Protein AF-A0A226F3T5-F1 (afdb_monomer_lite)

Sequence (637 aa):
MASSYTSASPIREGSPSSPASSPETYFDAEQDIGDSVATHRPRHESDHDHSLSSNLSKIKFTVGDSEEDVSSCIQKSDRLSGGHHQHRHHKQPSHVKGASSFQPPPRDVKTCLEIYTSEKGAKALTDDEIKALVRAKHIPAYQLEKAVDDLERGVQIRRKLLADTLNSSTSLQNLPYQNYDYSAVMGACCENVIGYVPLPVGVAGPLKLDGNMYHVPMATTEGCLVASTNRGCRALLDSGVSSRVVSDGMSRGPVVRFPTGMQAGDAMQWLEVTENFESIKKAFDSTSRFARLEKIQCRIAGRFLFARFVAKTGDAMGMNMVSKGTEIALKRLQDVFPDMDVISLSGNFCTDKKSAAINWIEGRGKSVIAESIVPAKIVKDVLKTTVNALVEVHIAKNLVGSAMAGAIGGFNAHAANIVTAIFIATGQDPAQNVASSNCITLLEPYGENSEDLYISCSMPSIEVGTIGGGTILGPQSACLEMLGVKGTIEGQPGHQAALLARIICGTVVAGELSLLAALAAGHLVRSHLKHNRSTTSVLLNSALPVLSSPCKVTHKATLRPVGECIISGTEESEENKESNKRPPQHHPALPNPPSRPSVSVTLKASSSSKGGDGRRSPLSHTVTMDVLGFPTECKQS

Secondary structure (DSSP, 8-state):
------------------------------------------------------------------------------------------PPPP--------PPPPPPHHHHHHHHTSTTGGGGS-HHHHHHHHHTTSS-GGGHHHHHT-HHHHHHHHHHHHHTTSS-TTTTTTS--SS---TTTBTTTBSS--------EEEEEEEEETTEEEEEEEE---TTHHHHHHHHHHHSTTT-BEEEEEEEEEEE--EEE-SSHHHHHHHHHHHHSHHHHHHHHHHHHTT-SS-EEEEEEEEEETTEEEEEEEEE-TTB--HHHHHHHHHHHHHHHHTT-TT-EEEETT-S-S--SS--HHHHHH--EEEEEEEEEE-HHHIIIII-S-HHHHHHHHIIIIIIIHHHTT-SSEESSSHHHHHHHHHHHTT--GGGHHHHT-EEEEEEEESTTS-EEEEEEEEEEE---SBSGGGGSHHHHHHHHTTT--S-BTTBTTHHHHHHHHHHHHHHHHHHHHHHHHHHTT-HHHHHHHHTS-HHHHHHHT------------------------------------------------PPPPPPPP------------------------------PPP------

Structure (mmCIF, N/CA/C/O backbone):
data_AF-A0A226F3T5-F1
#
_entry.id   AF-A0A226F3T5-F1
#
loop_
_atom_site.group_PDB
_atom_site.id
_atom_site.type_symbol
_atom_site.label_atom_id
_atom_site.label_alt_id
_atom_site.label_comp_id
_atom_site.label_asym_id
_atom_site.label_entity_id
_atom_site.label_seq_id
_atom_site.pdbx_PDB_ins_code
_atom_site.Cartn_x
_atom_site.Cartn_y
_atom_site.Cartn_z
_atom_site.occupancy
_atom_site.B_iso_or_equiv
_atom_site.auth_seq_id
_atom_site.auth_comp_id
_atom_site.auth_asym_id
_atom_site.auth_atom_id
_atom_site.pdbx_PDB_model_num
ATOM 1 N N . MET A 1 1 ? -29.446 8.076 50.149 1.00 34.97 1 MET A N 1
ATOM 2 C CA . MET A 1 1 ? -29.600 6.757 50.802 1.00 34.97 1 MET A CA 1
ATOM 3 C C . MET A 1 1 ? -28.780 5.779 49.966 1.00 34.97 1 MET A C 1
ATOM 5 O O . MET A 1 1 ? -29.191 5.523 48.849 1.00 34.97 1 MET A O 1
ATOM 9 N N . ALA A 1 2 ? -27.538 5.400 50.278 1.00 28.70 2 ALA A N 1
ATOM 10 C CA . ALA A 1 2 ? -26.802 5.267 51.547 1.00 28.70 2 ALA A CA 1
ATOM 11 C C . ALA A 1 2 ? -27.045 3.937 52.295 1.00 28.70 2 ALA A C 1
ATOM 13 O O . ALA A 1 2 ? -27.896 3.872 53.173 1.00 28.70 2 ALA A O 1
ATOM 14 N N . SER A 1 3 ? -26.276 2.910 51.913 1.00 31.80 3 SER A N 1
ATOM 15 C CA . SER A 1 3 ? -25.748 1.795 52.729 1.00 31.80 3 SER A CA 1
ATOM 16 C C . SER A 1 3 ? -24.886 0.931 51.781 1.00 31.80 3 SER A C 1
ATOM 18 O O . SER A 1 3 ? -25.407 0.551 50.737 1.00 31.80 3 SER A O 1
ATOM 20 N N . SER A 1 4 ? -23.570 0.688 51.879 1.00 32.06 4 SER A N 1
ATOM 21 C CA . SER A 1 4 ? -22.528 0.682 52.930 1.00 32.06 4 SER A CA 1
ATOM 22 C C . SER A 1 4 ? -22.161 -0.718 53.447 1.00 32.06 4 SER A C 1
ATOM 24 O O . SER A 1 4 ? -22.857 -1.265 54.295 1.00 32.06 4 SER A O 1
ATOM 26 N N . TYR A 1 5 ? -21.005 -1.234 53.008 1.00 33.69 5 TYR A N 1
ATOM 27 C CA . TYR A 1 5 ? -20.237 -2.257 53.728 1.00 33.69 5 TYR A CA 1
ATOM 28 C C . TYR A 1 5 ? -18.734 -1.933 53.695 1.00 33.69 5 TYR A C 1
ATOM 30 O O . TYR A 1 5 ? -18.034 -2.140 52.708 1.00 33.69 5 TYR A O 1
ATOM 38 N N . THR A 1 6 ? -18.272 -1.381 54.810 1.00 34.03 6 THR A N 1
ATOM 39 C CA . THR A 1 6 ? -16.881 -1.221 55.269 1.00 34.03 6 THR A CA 1
ATOM 40 C C . THR A 1 6 ? -16.432 -2.499 56.007 1.00 34.03 6 THR A C 1
ATOM 42 O O . THR A 1 6 ? -17.294 -3.261 56.435 1.00 34.03 6 THR A O 1
ATOM 45 N N . SER A 1 7 ? -15.164 -2.809 56.309 1.00 31.64 7 SER A N 1
ATOM 46 C CA . SER A 1 7 ? -13.813 -2.337 55.914 1.00 31.64 7 SER A CA 1
ATOM 47 C C . SER A 1 7 ? -12.776 -3.116 56.753 1.00 31.64 7 SER A C 1
ATOM 49 O O . SER A 1 7 ? -13.126 -3.442 57.885 1.00 31.64 7 SER A O 1
ATOM 51 N N . ALA A 1 8 ? -11.524 -3.299 56.297 1.00 27.77 8 ALA A N 1
ATOM 52 C CA . ALA A 1 8 ? -10.268 -3.181 57.090 1.00 27.77 8 ALA A CA 1
ATOM 53 C C . ALA A 1 8 ? -9.072 -3.932 56.457 1.00 27.77 8 ALA A C 1
ATOM 55 O O . ALA A 1 8 ? -9.233 -5.004 55.880 1.00 27.77 8 ALA A O 1
ATOM 56 N N . SER A 1 9 ? -7.872 -3.370 56.639 1.00 29.61 9 SER A N 1
ATOM 57 C CA . SER A 1 9 ? -6.546 -3.948 56.308 1.00 29.61 9 SER A CA 1
ATOM 58 C C . SER A 1 9 ? -5.737 -4.073 57.641 1.00 29.61 9 SER A C 1
ATOM 60 O O . SER A 1 9 ? -6.432 -4.236 58.648 1.00 29.61 9 SER A O 1
ATOM 62 N N . PRO A 1 10 ? -4.381 -3.945 57.794 1.00 48.75 10 PRO A N 1
ATOM 63 C CA . PRO A 1 10 ? -3.272 -3.605 56.864 1.00 48.75 10 PRO A CA 1
ATOM 64 C C . PRO A 1 10 ? -1.937 -4.402 57.090 1.00 48.75 10 PRO A C 1
ATOM 66 O O . PRO A 1 10 ? -1.919 -5.380 57.828 1.00 48.75 10 PRO A O 1
ATOM 69 N N . ILE A 1 11 ? -0.810 -3.889 56.535 1.00 30.19 11 ILE A N 1
ATOM 70 C CA . ILE A 1 11 ? 0.622 -4.154 56.893 1.00 30.19 11 ILE A CA 1
ATOM 71 C C . ILE A 1 11 ? 1.233 -5.447 56.262 1.00 30.19 11 ILE A C 1
ATOM 73 O O . ILE A 1 11 ? 0.585 -6.484 56.280 1.00 30.19 11 ILE A O 1
ATOM 77 N N . ARG A 1 12 ? 2.451 -5.493 55.662 1.00 28.83 12 ARG A N 1
ATOM 78 C CA . ARG A 1 12 ? 3.608 -4.549 55.574 1.00 28.83 12 ARG A CA 1
ATOM 79 C C . ARG A 1 12 ? 4.321 -4.536 54.195 1.00 28.83 12 ARG A C 1
ATOM 81 O O . ARG A 1 12 ? 4.019 -5.340 53.324 1.00 28.83 12 ARG A O 1
ATOM 88 N N . GLU A 1 13 ? 5.291 -3.629 54.048 1.00 32.00 13 GLU A N 1
ATOM 89 C CA . GLU A 1 13 ? 6.187 -3.402 52.894 1.00 32.00 13 GLU A CA 1
ATOM 90 C C . GLU A 1 13 ? 7.400 -4.367 52.832 1.00 32.00 13 GLU A C 1
ATOM 92 O O . GLU A 1 13 ? 7.746 -4.985 53.840 1.00 32.00 13 GLU A O 1
ATOM 97 N N . GLY A 1 14 ? 8.126 -4.404 51.697 1.00 27.50 14 GLY A N 1
ATOM 98 C CA . GLY A 1 14 ? 9.496 -4.953 51.644 1.00 27.50 14 GLY A CA 1
ATOM 99 C C . GLY A 1 14 ? 10.107 -5.190 50.248 1.00 27.50 14 GLY A C 1
ATOM 100 O O . GLY A 1 14 ? 9.815 -6.196 49.613 1.00 27.50 14 GLY A O 1
ATOM 101 N N . SER A 1 15 ? 11.008 -4.306 49.795 1.00 29.38 15 SER A N 1
ATOM 102 C CA . SER A 1 15 ? 12.000 -4.522 48.709 1.00 29.38 15 SER A CA 1
ATOM 103 C C . SER A 1 15 ? 13.033 -3.368 48.713 1.00 29.38 15 SER A C 1
ATOM 105 O O . SER A 1 15 ? 12.746 -2.366 49.376 1.00 29.38 15 SER A O 1
ATOM 107 N N . PRO A 1 16 ? 14.173 -3.409 47.981 1.00 49.47 16 PRO A N 1
ATOM 108 C CA . PRO A 1 16 ? 14.784 -4.512 47.217 1.00 49.47 16 PRO A CA 1
ATOM 109 C C . PRO A 1 16 ? 16.271 -4.779 47.590 1.00 49.47 16 PRO A C 1
ATOM 111 O O . PRO A 1 16 ? 16.906 -3.951 48.240 1.00 49.47 16 PRO A O 1
ATOM 114 N N . SER A 1 17 ? 16.883 -5.865 47.087 1.00 28.75 17 SER A N 1
ATOM 115 C CA . SER A 1 17 ? 18.354 -5.953 46.938 1.00 28.75 17 SER A CA 1
ATOM 116 C C . SER A 1 17 ? 18.847 -7.055 45.977 1.00 28.75 17 SER A C 1
ATOM 118 O O . SER A 1 17 ? 18.228 -8.099 45.788 1.00 28.75 17 SER A O 1
ATOM 120 N N . SER A 1 18 ? 20.002 -6.796 45.361 1.00 32.19 18 SER A N 1
ATOM 121 C CA . SER A 1 18 ? 20.916 -7.713 44.644 1.00 32.19 18 SER A CA 1
ATOM 122 C C . SER A 1 18 ? 22.330 -7.115 44.816 1.00 32.19 18 SER A C 1
ATOM 124 O O . SER A 1 18 ? 22.392 -5.891 44.993 1.00 32.19 18 SER A O 1
ATOM 126 N N . PRO A 1 19 ? 23.452 -7.876 44.817 1.00 46.16 19 PRO A N 1
ATOM 127 C CA . PRO A 1 19 ? 24.054 -8.354 43.551 1.00 46.16 19 PRO A CA 1
ATOM 128 C C . PRO A 1 19 ? 24.951 -9.630 43.655 1.00 46.16 19 PRO A C 1
ATOM 130 O O . PRO A 1 19 ? 25.139 -10.160 44.744 1.00 46.16 19 PRO A O 1
ATOM 133 N N . ALA A 1 20 ? 25.597 -10.010 42.531 1.00 29.47 20 ALA A N 1
ATOM 134 C CA . ALA A 1 20 ? 26.789 -10.894 42.415 1.00 29.47 20 ALA A CA 1
ATOM 135 C C . ALA A 1 20 ? 26.614 -12.398 42.789 1.00 29.47 20 ALA A C 1
ATOM 137 O O . ALA A 1 20 ? 25.713 -12.745 43.541 1.00 29.47 20 ALA A O 1
ATOM 138 N N . SER A 1 21 ? 27.404 -13.370 42.293 1.00 29.03 21 SER A N 1
ATOM 139 C CA . SER A 1 21 ? 28.418 -13.427 41.206 1.00 29.03 21 SER A CA 1
ATOM 140 C C . SER A 1 21 ? 28.579 -14.876 40.673 1.00 29.03 21 SER A C 1
ATOM 142 O O . SER A 1 21 ? 28.042 -15.816 41.248 1.00 29.03 21 SER A O 1
ATOM 144 N N . SER A 1 22 ? 29.314 -15.046 39.568 1.00 27.94 22 SER A N 1
ATOM 145 C CA . SER A 1 22 ? 29.689 -16.309 38.889 1.00 27.94 22 SER A CA 1
ATOM 146 C C . SER A 1 22 ? 31.097 -16.812 39.314 1.00 27.94 22 SER A C 1
ATOM 148 O O . SER A 1 22 ? 31.681 -16.173 40.193 1.00 27.94 22 SER A O 1
ATOM 150 N N . PRO A 1 23 ? 31.756 -17.791 38.638 1.00 53.69 23 PRO A N 1
ATOM 151 C CA . PRO A 1 23 ? 31.336 -19.092 38.057 1.00 53.69 23 PRO A CA 1
ATOM 152 C C . PRO A 1 23 ? 32.216 -20.292 38.532 1.00 53.69 23 PRO A C 1
ATOM 154 O O . PRO A 1 23 ? 33.295 -20.074 39.067 1.00 53.69 23 PRO A O 1
ATOM 157 N N . GLU A 1 24 ? 31.862 -21.542 38.186 1.00 29.55 24 GLU A N 1
ATOM 158 C CA . GLU A 1 24 ? 32.819 -22.677 38.091 1.00 29.55 24 GLU A CA 1
ATOM 159 C C . GLU A 1 24 ? 32.503 -23.611 36.896 1.00 29.55 24 GLU A C 1
ATOM 161 O O . GLU A 1 24 ? 31.442 -23.501 36.275 1.00 29.55 24 GLU A O 1
ATOM 166 N N . THR A 1 25 ? 33.450 -24.488 36.538 1.00 29.08 25 THR A N 1
ATOM 167 C CA . THR A 1 25 ? 33.447 -25.372 35.351 1.00 29.08 25 THR A CA 1
ATOM 168 C C . THR A 1 25 ? 34.047 -26.762 35.658 1.00 29.08 25 THR A C 1
ATOM 170 O O . THR A 1 25 ? 34.562 -26.976 36.749 1.00 29.08 25 THR A O 1
ATOM 173 N N . TYR A 1 26 ? 34.040 -27.642 34.639 1.00 30.44 26 TYR A N 1
ATOM 174 C CA . TYR A 1 26 ? 34.947 -28.782 34.358 1.00 30.44 26 TYR A CA 1
ATOM 175 C C . TYR A 1 26 ? 34.489 -30.257 34.492 1.00 30.44 26 TYR A C 1
ATOM 177 O O . TYR A 1 26 ? 33.889 -30.686 35.470 1.00 30.44 26 TYR A O 1
ATOM 185 N N . PHE A 1 27 ? 34.995 -30.998 33.493 1.00 26.62 27 PHE A N 1
ATOM 186 C CA . PHE A 1 27 ? 35.360 -32.418 33.373 1.00 26.62 27 PHE A CA 1
ATOM 187 C C . PHE A 1 27 ? 34.375 -33.504 32.897 1.00 26.62 27 PHE A C 1
ATOM 189 O O . PHE A 1 27 ? 33.201 -33.571 33.250 1.00 26.62 27 PHE A O 1
ATOM 196 N N . ASP A 1 28 ? 34.959 -34.341 32.034 1.00 28.14 28 ASP A N 1
ATOM 197 C CA . ASP A 1 28 ? 34.404 -35.363 31.147 1.00 28.14 28 ASP A CA 1
ATOM 198 C C . ASP A 1 28 ? 34.431 -36.780 31.754 1.00 28.14 28 ASP A C 1
ATOM 200 O O . ASP A 1 28 ? 35.128 -37.021 32.740 1.00 28.14 28 ASP A O 1
ATOM 204 N N . ALA A 1 29 ? 33.780 -37.740 31.080 1.00 27.03 29 ALA A N 1
ATOM 205 C CA . ALA A 1 29 ? 34.348 -39.071 30.794 1.00 27.03 29 ALA A CA 1
ATOM 206 C C . ALA A 1 29 ? 33.511 -39.842 29.743 1.00 27.03 29 ALA A C 1
ATOM 208 O O . ALA A 1 29 ? 32.295 -39.677 29.657 1.00 27.03 29 ALA A O 1
ATOM 209 N N . GLU A 1 30 ? 34.170 -40.707 28.967 1.00 30.41 30 GLU A N 1
ATOM 210 C CA . GLU A 1 30 ? 33.597 -41.582 27.924 1.00 30.41 30 GLU A CA 1
ATOM 211 C C . GLU A 1 30 ? 33.383 -43.027 28.436 1.00 30.41 30 GLU A C 1
ATOM 213 O O . GLU A 1 30 ? 34.027 -43.415 29.411 1.00 30.41 30 GLU A O 1
ATOM 218 N N . GLN A 1 31 ? 32.576 -43.855 27.741 1.00 29.08 31 GLN A N 1
ATOM 219 C CA . GLN A 1 31 ? 33.076 -45.075 27.052 1.00 29.08 31 GLN A CA 1
ATOM 220 C C . GLN A 1 31 ? 32.009 -45.879 26.263 1.00 29.08 31 GLN A C 1
ATOM 222 O O . GLN A 1 31 ? 30.804 -45.707 26.445 1.00 29.08 31 GLN A O 1
ATOM 227 N N . ASP A 1 32 ? 32.501 -46.733 25.352 1.00 31.58 32 ASP A N 1
ATOM 228 C CA . ASP A 1 32 ? 31.794 -47.485 24.294 1.00 31.58 32 ASP A CA 1
ATOM 229 C C . ASP A 1 32 ? 31.118 -48.815 24.703 1.00 31.58 32 ASP A C 1
ATOM 231 O O . ASP A 1 32 ? 31.340 -49.334 25.795 1.00 31.58 32 ASP A O 1
ATOM 235 N N . ILE A 1 33 ? 30.399 -49.430 23.740 1.00 29.83 33 ILE A N 1
ATOM 236 C CA . ILE A 1 33 ? 30.561 -50.846 23.305 1.00 29.83 33 ILE A CA 1
ATOM 237 C C . ILE A 1 33 ? 29.877 -51.077 21.921 1.00 29.83 33 ILE A C 1
ATOM 239 O O . ILE A 1 33 ? 28.848 -50.467 21.637 1.00 29.83 33 ILE A O 1
ATOM 243 N N . GLY A 1 34 ? 30.452 -51.933 21.050 1.00 28.36 34 GLY A N 1
ATOM 244 C CA . GLY A 1 34 ? 29.919 -52.326 19.713 1.00 28.36 34 GLY A CA 1
ATOM 245 C C . GLY A 1 34 ? 28.875 -53.471 19.748 1.00 28.36 34 GLY A C 1
ATOM 246 O O . GLY A 1 34 ? 28.386 -53.802 20.823 1.00 28.36 34 GLY A O 1
ATOM 247 N N . ASP A 1 35 ? 28.482 -54.178 18.671 1.00 31.67 35 ASP A N 1
ATOM 248 C CA . ASP A 1 35 ? 28.859 -54.240 17.229 1.00 31.67 35 ASP A CA 1
ATOM 249 C C . ASP A 1 35 ? 27.707 -55.022 16.468 1.00 31.67 35 ASP A C 1
ATOM 251 O O . ASP A 1 35 ? 26.675 -55.261 17.094 1.00 31.67 35 ASP A O 1
ATOM 255 N N . SER A 1 36 ? 27.675 -55.496 15.199 1.00 27.81 36 SER A N 1
ATOM 256 C CA . SER A 1 36 ? 28.642 -55.620 14.086 1.00 27.81 36 SER A CA 1
ATOM 257 C C . SER A 1 36 ? 28.005 -55.724 12.666 1.00 27.81 36 SER A C 1
ATOM 259 O O . SER A 1 36 ? 26.902 -56.230 12.482 1.00 27.81 36 SER A O 1
ATOM 261 N N . VAL A 1 37 ? 28.748 -55.222 11.665 1.00 30.12 37 VAL A N 1
ATOM 262 C CA . VAL A 1 37 ? 29.086 -55.772 10.315 1.00 30.12 37 VAL A CA 1
ATOM 263 C C . VAL A 1 37 ? 28.098 -56.640 9.480 1.00 30.12 37 VAL A C 1
ATOM 265 O O . VAL A 1 37 ? 27.774 -57.756 9.866 1.00 30.12 37 VAL A O 1
ATOM 268 N N . ALA A 1 38 ? 27.819 -56.206 8.225 1.00 26.08 38 ALA A N 1
ATOM 269 C CA . ALA A 1 38 ? 27.939 -56.944 6.923 1.00 26.08 38 ALA A CA 1
ATOM 270 C C . ALA A 1 38 ? 27.101 -56.244 5.807 1.00 26.08 38 ALA A C 1
ATOM 272 O O . ALA A 1 38 ? 25.898 -56.095 5.969 1.00 26.08 38 ALA A O 1
ATOM 273 N N . THR A 1 39 ? 27.569 -55.657 4.690 1.00 28.84 39 THR A N 1
ATOM 274 C CA . THR A 1 39 ? 28.507 -56.002 3.585 1.00 28.84 39 THR A CA 1
ATOM 275 C C . THR A 1 39 ? 28.035 -57.044 2.553 1.00 28.84 39 THR A C 1
ATOM 277 O O . THR A 1 39 ? 28.262 -58.233 2.746 1.00 28.84 39 THR A O 1
ATOM 280 N N . HIS A 1 40 ? 27.561 -56.589 1.377 1.00 26.36 40 HIS A N 1
ATOM 281 C CA . HIS A 1 40 ? 28.126 -57.015 0.076 1.00 26.36 40 HIS A CA 1
ATOM 282 C C . HIS A 1 40 ? 27.711 -56.136 -1.129 1.00 26.36 40 HIS A C 1
ATOM 284 O O . HIS A 1 40 ? 26.597 -55.626 -1.208 1.00 26.36 40 HIS A O 1
ATOM 290 N N . ARG A 1 41 ? 28.623 -56.021 -2.107 1.00 28.52 41 ARG A N 1
ATOM 291 C CA . ARG A 1 41 ? 28.368 -55.717 -3.535 1.00 28.52 41 ARG A CA 1
ATOM 292 C C . ARG A 1 41 ? 28.760 -56.946 -4.375 1.00 28.52 41 ARG A C 1
ATOM 294 O O . ARG A 1 41 ? 29.483 -57.806 -3.864 1.00 28.52 41 ARG A O 1
ATOM 301 N N . PRO A 1 42 ? 28.383 -56.982 -5.664 1.00 38.06 42 PRO A N 1
ATOM 302 C CA . PRO A 1 42 ? 29.437 -56.891 -6.688 1.00 38.06 42 PRO A CA 1
ATOM 303 C C . PRO A 1 42 ? 29.168 -55.835 -7.787 1.00 38.06 42 PRO A C 1
ATOM 305 O O . PRO A 1 42 ? 28.129 -55.179 -7.808 1.00 38.06 42 PRO A O 1
ATOM 308 N N . ARG A 1 43 ? 30.152 -55.650 -8.679 1.00 27.42 43 ARG A N 1
ATOM 309 C CA . ARG A 1 43 ? 30.094 -54.884 -9.943 1.00 27.42 43 ARG A CA 1
ATOM 310 C C . ARG A 1 43 ? 30.322 -55.843 -11.120 1.00 27.42 43 ARG A C 1
ATOM 312 O O . ARG A 1 43 ? 30.992 -56.851 -10.922 1.00 27.42 43 ARG A O 1
ATOM 319 N N . HIS A 1 44 ? 29.916 -55.447 -12.327 1.00 26.92 44 HIS A N 1
ATOM 320 C CA . HIS A 1 44 ? 30.828 -55.440 -13.481 1.00 26.92 44 HIS A CA 1
ATOM 321 C C . HIS A 1 44 ? 30.351 -54.470 -14.573 1.00 26.92 44 HIS A C 1
ATOM 323 O O . HIS A 1 44 ? 29.189 -54.064 -14.577 1.00 26.92 44 HIS A O 1
ATOM 329 N N . GLU A 1 45 ? 31.273 -54.054 -15.438 1.00 27.34 45 GLU A N 1
ATOM 330 C CA . GLU A 1 45 ? 31.085 -53.084 -16.518 1.00 27.34 45 GLU A CA 1
ATOM 331 C C . GLU A 1 45 ? 30.673 -53.723 -17.856 1.00 27.34 45 GLU A C 1
ATOM 333 O O . GLU A 1 45 ? 30.961 -54.888 -18.133 1.00 27.34 45 GLU A O 1
ATOM 338 N N . SER A 1 46 ? 30.079 -52.919 -18.741 1.00 25.86 46 SER A N 1
ATOM 339 C CA . SER A 1 46 ? 30.504 -52.811 -20.150 1.00 25.86 46 SER A CA 1
ATOM 340 C C . SER A 1 46 ? 29.945 -51.517 -20.754 1.00 25.86 46 SER A C 1
ATOM 342 O O . SER A 1 46 ? 28.882 -51.042 -20.349 1.00 25.86 46 SER A O 1
ATOM 344 N N . ASP A 1 47 ? 30.691 -50.920 -21.677 1.00 26.06 47 ASP A N 1
ATOM 345 C CA . ASP A 1 47 ? 30.481 -49.545 -22.137 1.00 26.06 47 ASP A CA 1
ATOM 346 C C . ASP A 1 47 ? 29.515 -49.420 -23.324 1.00 26.06 47 ASP A C 1
ATOM 348 O O .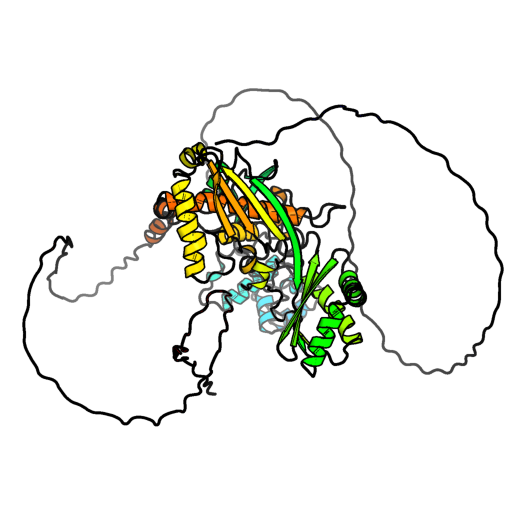 ASP A 1 47 ? 29.380 -50.336 -24.134 1.00 26.06 47 ASP A O 1
ATOM 352 N N . HIS A 1 48 ? 28.943 -48.223 -23.495 1.00 29.73 48 HIS A N 1
ATOM 353 C CA . HIS A 1 48 ? 29.018 -47.528 -24.785 1.00 29.73 48 HIS A CA 1
ATOM 354 C C . HIS A 1 48 ? 28.740 -46.023 -24.637 1.00 29.73 48 HIS A C 1
ATOM 356 O O . HIS A 1 48 ? 27.725 -45.608 -24.079 1.00 29.73 48 HIS A O 1
ATOM 362 N N . ASP A 1 49 ? 29.647 -45.208 -25.175 1.00 26.34 49 ASP A N 1
ATOM 363 C CA . ASP A 1 49 ? 29.519 -43.753 -25.261 1.00 26.34 49 ASP A CA 1
ATOM 364 C C . ASP A 1 49 ? 28.436 -43.309 -26.260 1.00 26.34 49 ASP A C 1
ATOM 366 O O . ASP A 1 49 ? 28.362 -43.826 -27.375 1.00 26.34 49 ASP A O 1
ATOM 370 N N . HIS A 1 50 ? 27.699 -42.243 -25.923 1.00 30.30 50 HIS A N 1
ATOM 371 C CA . HIS A 1 50 ? 27.958 -40.959 -26.588 1.00 30.30 50 HIS A CA 1
ATOM 372 C C . HIS A 1 50 ? 27.371 -39.749 -25.842 1.00 30.30 50 HIS A C 1
ATOM 374 O O . HIS A 1 50 ? 26.293 -39.778 -25.252 1.00 30.30 50 HIS A O 1
ATOM 380 N N . SER A 1 51 ? 28.121 -38.651 -25.899 1.00 25.08 51 SER A N 1
ATOM 381 C CA . SER A 1 51 ? 27.903 -37.401 -25.173 1.00 25.08 51 SER A CA 1
ATOM 382 C C . SER A 1 51 ? 26.809 -36.489 -25.741 1.00 25.08 51 SER A C 1
ATOM 384 O O . SER A 1 51 ? 26.790 -36.233 -26.943 1.00 25.08 51 SER A O 1
ATOM 386 N N . LEU A 1 52 ? 26.088 -35.798 -24.853 1.00 26.27 52 LEU A N 1
ATOM 387 C CA . LEU A 1 52 ? 25.800 -34.362 -24.999 1.00 26.27 52 LEU A CA 1
ATOM 388 C C . LEU A 1 52 ? 25.594 -33.744 -23.606 1.00 26.27 52 LEU A C 1
ATOM 390 O O . LEU A 1 52 ? 24.782 -34.235 -22.825 1.00 26.27 52 LEU A O 1
ATOM 394 N N . SER A 1 53 ? 26.357 -32.704 -23.262 1.00 25.22 53 SER A N 1
ATOM 395 C CA . SER A 1 53 ? 26.423 -32.178 -21.893 1.00 25.22 53 SER A CA 1
ATOM 396 C C . SER A 1 53 ? 26.548 -30.654 -21.832 1.00 25.22 53 SER A C 1
ATOM 398 O O . SER A 1 53 ? 27.090 -30.020 -22.737 1.00 25.22 53 SER A O 1
ATOM 400 N N . SER A 1 54 ? 26.133 -30.096 -20.685 1.00 27.94 54 SER A N 1
ATOM 401 C CA . SER A 1 54 ? 26.348 -28.698 -20.267 1.00 27.94 54 SER A CA 1
ATOM 402 C C . SER A 1 54 ? 25.532 -27.633 -21.047 1.00 27.94 54 SER A C 1
ATOM 404 O O . SER A 1 54 ? 25.106 -27.866 -22.169 1.00 27.94 54 SER A O 1
ATOM 406 N N . ASN A 1 55 ? 25.204 -26.451 -20.510 1.00 26.69 55 ASN A N 1
ATOM 407 C CA . ASN A 1 55 ? 25.511 -25.849 -19.205 1.00 26.69 55 ASN A CA 1
ATOM 408 C C . ASN A 1 55 ? 24.272 -25.137 -18.624 1.00 26.69 55 ASN A C 1
ATOM 410 O O . ASN A 1 55 ? 23.591 -24.403 -19.334 1.00 26.69 55 ASN A O 1
ATOM 414 N N . LEU A 1 56 ? 24.055 -25.254 -17.308 1.00 27.31 56 LEU A N 1
ATOM 415 C CA . LEU A 1 56 ? 23.198 -24.349 -16.529 1.00 27.31 56 LEU A CA 1
ATOM 416 C C . LEU A 1 56 ? 24.075 -23.649 -15.484 1.00 27.31 56 LEU A C 1
ATOM 418 O O . LEU A 1 56 ? 24.383 -24.205 -14.428 1.00 27.31 56 LEU A O 1
ATOM 422 N N . SER A 1 57 ? 24.546 -22.446 -15.812 1.00 27.41 57 SER A N 1
ATOM 423 C CA . SER A 1 57 ? 25.458 -21.680 -14.963 1.00 27.41 57 SER A CA 1
ATOM 424 C C . SER A 1 57 ? 24.729 -21.060 -13.765 1.00 27.41 57 SER A C 1
ATOM 426 O O . SER A 1 57 ? 23.682 -20.426 -13.883 1.00 27.41 57 SER A O 1
ATOM 428 N N . LYS A 1 58 ? 25.304 -21.253 -12.574 1.00 26.69 58 LYS A N 1
ATOM 429 C CA . LYS A 1 58 ? 24.770 -20.737 -11.307 1.00 26.69 58 LYS A CA 1
ATOM 430 C C . LYS A 1 58 ? 24.885 -19.210 -11.271 1.00 26.69 58 LYS A C 1
ATOM 432 O O . LYS A 1 58 ? 25.999 -18.691 -11.280 1.00 26.69 58 LYS A O 1
ATOM 437 N N . ILE A 1 59 ? 23.765 -18.501 -11.127 1.00 24.94 59 ILE A N 1
ATOM 438 C CA . ILE A 1 59 ? 23.790 -17.090 -10.715 1.00 24.94 59 ILE A CA 1
ATOM 439 C C . ILE A 1 59 ? 24.216 -17.051 -9.243 1.00 24.94 59 ILE A C 1
ATOM 441 O O . ILE A 1 59 ? 23.501 -17.540 -8.368 1.00 24.94 59 ILE A O 1
ATOM 445 N N . LYS A 1 60 ? 25.403 -16.502 -8.978 1.00 24.48 60 LYS A N 1
ATOM 446 C CA . LYS A 1 60 ? 25.976 -16.352 -7.638 1.00 24.48 60 LYS A CA 1
ATOM 447 C C . LYS A 1 60 ? 25.956 -14.869 -7.274 1.00 24.48 60 LYS A C 1
ATOM 449 O O . LYS A 1 60 ? 26.654 -14.085 -7.906 1.00 24.48 60 LYS A O 1
ATOM 454 N N . PHE A 1 61 ? 25.170 -14.490 -6.269 1.00 22.64 61 PHE A N 1
ATOM 455 C CA . PHE A 1 61 ? 25.237 -13.140 -5.709 1.00 22.64 61 PHE A CA 1
ATOM 456 C C . PHE A 1 61 ? 26.560 -12.970 -4.953 1.00 22.64 61 PHE A C 1
ATOM 458 O O . PHE A 1 61 ? 26.897 -13.794 -4.101 1.00 22.64 61 PHE A O 1
ATOM 465 N N . THR A 1 62 ? 27.294 -11.907 -5.265 1.00 25.86 62 THR A N 1
ATOM 466 C CA . THR A 1 62 ? 28.487 -11.467 -4.535 1.00 25.86 62 THR A CA 1
ATOM 467 C C . THR A 1 62 ? 28.151 -10.211 -3.746 1.00 25.86 62 THR A C 1
ATOM 469 O O . THR A 1 62 ? 27.771 -9.200 -4.333 1.00 25.86 62 THR A O 1
ATOM 472 N N . VAL A 1 63 ? 28.297 -10.283 -2.424 1.00 24.41 63 VAL A N 1
ATOM 473 C CA . VAL A 1 63 ? 28.457 -9.094 -1.578 1.00 24.41 63 VAL A CA 1
ATOM 474 C C . VAL A 1 63 ? 29.896 -8.609 -1.759 1.00 24.41 63 VAL A C 1
ATOM 476 O O . VAL A 1 63 ? 30.795 -9.437 -1.920 1.00 24.41 63 VAL A O 1
ATOM 479 N N . GLY A 1 64 ? 30.097 -7.294 -1.805 1.00 24.53 64 GLY A N 1
ATOM 480 C CA . GLY A 1 64 ? 31.420 -6.680 -1.790 1.00 24.53 64 GLY A CA 1
ATOM 481 C C . GLY A 1 64 ? 31.627 -5.974 -0.460 1.00 24.53 64 GLY A C 1
ATOM 482 O O . GLY A 1 64 ? 30.909 -5.019 -0.173 1.00 24.53 64 GLY A O 1
ATOM 483 N N . ASP A 1 65 ? 32.586 -6.454 0.324 1.00 24.17 65 ASP A N 1
ATOM 484 C CA . ASP A 1 65 ? 33.067 -5.774 1.523 1.00 24.17 65 ASP A CA 1
ATOM 485 C C . ASP A 1 65 ? 34.168 -4.776 1.132 1.00 24.17 65 ASP A C 1
ATOM 487 O O . ASP A 1 65 ? 35.009 -5.074 0.279 1.00 24.17 65 ASP A O 1
ATOM 491 N N . SER A 1 66 ? 34.177 -3.598 1.756 1.00 26.09 66 SER A N 1
ATOM 492 C CA . SER A 1 66 ? 35.288 -2.643 1.670 1.00 26.09 66 SER A CA 1
ATOM 493 C C . SER A 1 66 ? 35.299 -1.728 2.896 1.00 26.09 66 SER A C 1
ATOM 495 O O . SER A 1 66 ? 34.638 -0.687 2.917 1.00 26.09 66 SER A O 1
ATOM 497 N N . GLU A 1 67 ? 36.042 -2.127 3.924 1.00 24.55 67 GLU A N 1
ATOM 498 C CA . GLU A 1 67 ? 36.515 -1.214 4.967 1.00 24.55 67 GLU A CA 1
ATOM 499 C C . GLU A 1 67 ? 37.740 -0.456 4.434 1.00 24.55 67 GLU A C 1
ATOM 501 O O . GLU A 1 67 ? 38.626 -1.092 3.873 1.00 24.55 67 GLU A O 1
ATOM 506 N N . GLU A 1 68 ? 37.826 0.865 4.638 1.00 26.12 68 GLU A N 1
ATOM 507 C CA . GLU A 1 68 ? 39.123 1.546 4.800 1.00 26.12 68 GLU A CA 1
ATOM 508 C C . GLU A 1 68 ? 38.971 2.918 5.497 1.00 26.12 68 GLU A C 1
ATOM 510 O O . GLU A 1 68 ? 38.598 3.920 4.894 1.00 26.12 68 GLU A O 1
ATOM 515 N N . ASP A 1 69 ? 39.245 2.888 6.805 1.00 23.53 69 ASP A N 1
ATOM 516 C CA . ASP A 1 69 ? 39.794 3.913 7.711 1.00 23.53 69 ASP A CA 1
ATOM 517 C C . ASP A 1 69 ? 39.258 5.359 7.863 1.00 23.53 69 ASP A C 1
ATOM 519 O O . ASP A 1 69 ? 38.761 6.034 6.964 1.00 23.53 69 ASP A O 1
ATOM 523 N N . VAL A 1 70 ? 39.441 5.873 9.093 1.00 25.92 70 VAL A N 1
ATOM 524 C CA . VAL A 1 70 ? 39.007 7.208 9.549 1.00 25.92 70 VAL A CA 1
ATOM 525 C C . VAL A 1 70 ? 40.132 7.943 10.288 1.00 25.92 70 VAL A C 1
ATOM 527 O O . VAL A 1 70 ? 40.445 7.634 11.439 1.00 25.92 70 VAL A O 1
ATOM 530 N N . SER A 1 71 ? 40.698 8.987 9.670 1.00 23.64 71 SER A N 1
ATOM 531 C CA . SER A 1 71 ? 41.542 10.006 10.327 1.00 23.64 71 SER A CA 1
ATOM 532 C C . SER A 1 71 ? 41.884 11.165 9.372 1.00 23.64 71 SER A C 1
ATOM 534 O O . SER A 1 71 ? 42.000 10.945 8.175 1.00 23.64 71 SER A O 1
ATOM 536 N N . SER A 1 72 ? 42.099 12.413 9.809 1.00 24.14 72 SER A N 1
ATOM 537 C CA . SER A 1 72 ? 42.014 13.003 11.161 1.00 24.14 72 SER A CA 1
ATOM 538 C C . SER A 1 72 ? 41.918 14.552 11.091 1.00 24.14 72 SER A C 1
ATOM 540 O O . SER A 1 72 ? 41.702 15.121 10.023 1.00 24.14 72 SER A O 1
ATOM 542 N N . CYS A 1 73 ? 42.148 15.212 12.237 1.00 22.66 73 CYS A N 1
ATOM 543 C CA . CYS A 1 73 ? 42.400 16.647 12.461 1.00 22.66 73 CYS A CA 1
ATOM 544 C C . CYS A 1 73 ? 41.203 17.573 12.754 1.00 22.66 73 CYS A C 1
ATOM 546 O O . CYS A 1 73 ? 40.105 17.469 12.218 1.00 22.66 73 CYS A O 1
ATOM 548 N N . ILE A 1 74 ? 41.456 18.479 13.705 1.00 23.67 74 ILE A N 1
ATOM 549 C CA . ILE A 1 74 ? 40.493 19.269 14.482 1.00 23.67 74 ILE A CA 1
ATOM 550 C C . ILE A 1 74 ? 41.100 20.664 14.753 1.00 23.67 74 ILE A C 1
ATOM 552 O O . ILE A 1 74 ? 42.315 20.788 14.875 1.00 23.67 74 ILE A O 1
ATOM 556 N N . GLN A 1 75 ? 40.224 21.654 14.991 1.00 25.66 75 GLN A N 1
ATOM 557 C CA . GLN A 1 75 ? 40.458 22.967 15.634 1.00 25.66 75 GLN A CA 1
ATOM 558 C C . GLN A 1 75 ? 40.993 24.170 14.823 1.00 25.66 75 GLN A C 1
ATOM 560 O O . GLN A 1 75 ? 41.978 24.096 14.106 1.00 25.66 75 GLN A O 1
ATOM 565 N N . LYS A 1 76 ? 40.376 25.318 15.172 1.00 24.52 76 LYS A N 1
ATOM 566 C CA . LYS A 1 76 ? 40.847 26.722 15.157 1.00 24.52 76 LYS A CA 1
ATOM 567 C C . LYS A 1 76 ? 41.151 27.345 13.781 1.00 24.52 76 LYS A C 1
ATOM 569 O O . LYS A 1 76 ? 42.078 26.937 13.104 1.00 24.52 76 LYS A O 1
ATOM 574 N N . SER A 1 77 ? 40.361 28.281 13.240 1.00 25.41 77 SER A N 1
ATOM 575 C CA . SER A 1 77 ? 39.824 29.568 13.749 1.00 25.41 77 SER A CA 1
ATOM 576 C C . SER A 1 77 ? 40.840 30.713 13.808 1.00 25.41 77 SER A C 1
ATOM 578 O O . SER A 1 77 ? 41.684 30.711 14.697 1.00 25.41 77 SER A O 1
ATOM 580 N N . ASP A 1 78 ? 40.625 31.759 13.001 1.00 24.73 78 ASP A N 1
ATOM 581 C CA . ASP A 1 78 ? 40.444 33.108 13.557 1.00 24.73 78 ASP A CA 1
ATOM 582 C C . ASP A 1 78 ? 39.666 34.049 12.607 1.00 24.73 78 ASP A C 1
ATOM 584 O O . ASP A 1 78 ? 39.254 33.653 11.514 1.00 24.73 78 ASP A O 1
ATOM 588 N N . ARG A 1 79 ? 39.387 35.273 13.067 1.00 26.17 79 ARG A N 1
ATOM 589 C CA . ARG A 1 79 ? 38.550 36.296 12.411 1.00 26.17 79 ARG A CA 1
ATOM 590 C C . ARG A 1 79 ? 39.343 37.175 11.438 1.00 26.17 79 ARG A C 1
ATOM 592 O O . ARG A 1 79 ? 40.508 37.455 11.688 1.00 26.17 79 ARG A O 1
ATOM 599 N N . LEU A 1 80 ? 38.652 37.793 10.471 1.00 26.45 80 LEU A N 1
ATOM 600 C CA . LEU A 1 80 ? 38.857 39.215 10.137 1.00 26.45 80 LEU A CA 1
ATOM 601 C C . LEU A 1 80 ? 37.640 39.824 9.409 1.00 26.45 80 LEU A C 1
ATOM 603 O O . LEU A 1 80 ? 36.689 39.129 9.059 1.00 26.45 80 LEU A O 1
ATOM 607 N N . SER A 1 81 ? 37.624 41.152 9.297 1.00 25.61 81 SER A N 1
ATOM 608 C CA . SER A 1 81 ? 36.422 41.982 9.141 1.00 25.61 81 SER A CA 1
ATOM 609 C C . SER A 1 81 ? 36.140 42.512 7.729 1.00 25.61 81 SER A C 1
ATOM 611 O O . SER A 1 81 ? 37.046 43.033 7.090 1.00 25.61 81 SER A O 1
ATOM 613 N N . GLY A 1 82 ? 34.848 42.599 7.382 1.00 23.47 82 GLY A N 1
ATOM 614 C CA . GLY A 1 82 ? 34.253 43.780 6.729 1.00 23.47 82 GLY A CA 1
ATOM 615 C C . GLY A 1 82 ? 34.428 43.964 5.211 1.00 23.47 82 GLY A C 1
ATOM 616 O O . GLY A 1 82 ? 35.530 44.127 4.703 1.00 23.47 82 GLY A O 1
ATOM 617 N N . GLY A 1 83 ? 33.306 44.077 4.492 1.00 25.27 83 GLY A N 1
ATOM 618 C CA . GLY A 1 83 ? 33.257 44.500 3.087 1.00 25.27 83 GLY A CA 1
ATOM 619 C C . GLY A 1 83 ? 31.829 44.849 2.652 1.00 25.27 83 GLY A C 1
ATOM 620 O O . GLY A 1 83 ? 30.878 44.199 3.080 1.00 25.27 83 GLY A O 1
ATOM 621 N N . HIS A 1 84 ? 31.654 45.899 1.843 1.00 27.27 84 HIS A N 1
ATOM 622 C CA . HIS A 1 84 ? 30.325 46.387 1.445 1.00 27.27 84 HIS A CA 1
ATOM 623 C C . HIS A 1 84 ? 29.604 45.467 0.446 1.00 27.27 84 HIS A C 1
ATOM 625 O O . HIS A 1 84 ? 30.197 44.986 -0.519 1.00 27.27 84 HIS A O 1
ATOM 631 N N . HIS A 1 85 ? 28.279 45.363 0.582 1.00 29.36 85 HIS A N 1
ATOM 632 C CA . HIS A 1 85 ? 27.421 44.966 -0.533 1.00 29.36 85 HIS A CA 1
ATOM 633 C C . HIS A 1 85 ? 27.394 46.067 -1.606 1.00 29.36 85 HIS A C 1
ATOM 635 O O . HIS A 1 85 ? 26.955 47.186 -1.348 1.00 29.36 85 HIS A O 1
ATOM 641 N N . GLN A 1 86 ? 27.779 45.721 -2.834 1.00 28.47 86 GLN A N 1
ATOM 642 C CA . GLN A 1 86 ? 27.379 46.445 -4.042 1.00 28.47 86 GLN A CA 1
ATOM 643 C C . GLN A 1 86 ? 26.750 45.460 -5.029 1.00 28.47 86 GLN A C 1
ATOM 645 O O . GLN A 1 86 ? 27.297 44.388 -5.286 1.00 28.47 86 GLN A O 1
ATOM 650 N N . HIS A 1 87 ? 25.602 45.828 -5.601 1.00 31.09 87 HIS A N 1
ATOM 651 C CA . HIS A 1 87 ? 24.957 45.030 -6.639 1.00 31.09 87 HIS A CA 1
ATOM 652 C C . HIS A 1 87 ? 25.819 45.006 -7.909 1.00 31.09 87 HIS A C 1
ATOM 654 O O . HIS A 1 87 ? 26.063 46.045 -8.522 1.00 31.09 87 HIS A O 1
ATOM 660 N N . ARG A 1 88 ? 26.213 43.811 -8.362 1.00 25.58 88 ARG A N 1
ATOM 661 C CA . ARG A 1 88 ? 26.688 43.589 -9.734 1.00 25.58 88 ARG A CA 1
ATOM 662 C C . ARG A 1 88 ? 25.658 42.779 -10.510 1.00 25.58 88 ARG A C 1
ATOM 664 O O . ARG A 1 88 ? 25.367 41.640 -10.162 1.00 25.58 88 ARG A O 1
ATOM 671 N N . HIS A 1 89 ? 25.144 43.360 -11.591 1.00 27.50 89 HIS A N 1
ATOM 672 C CA . HIS A 1 89 ? 24.374 42.618 -12.584 1.00 27.50 89 HIS A CA 1
ATOM 673 C C . HIS A 1 89 ? 25.271 41.562 -13.243 1.00 27.50 89 HIS A C 1
ATOM 675 O O . HIS A 1 89 ? 26.250 41.912 -13.908 1.00 27.50 89 HIS A O 1
ATOM 681 N N . HIS A 1 90 ? 24.913 40.283 -13.130 1.00 28.59 90 HIS A N 1
ATOM 682 C CA . HIS A 1 90 ? 25.479 39.262 -14.006 1.00 28.59 90 HIS A CA 1
ATOM 683 C C . HIS A 1 90 ? 24.950 39.469 -15.429 1.00 28.59 90 HIS A C 1
ATOM 685 O O . HIS A 1 90 ? 23.788 39.192 -15.723 1.00 28.59 90 HIS A O 1
ATOM 691 N N . LYS A 1 91 ? 25.821 39.935 -16.331 1.00 27.77 91 LYS A N 1
ATOM 692 C CA . LYS A 1 91 ? 25.608 39.753 -17.771 1.00 27.77 91 LYS A CA 1
ATOM 693 C C . LYS A 1 91 ? 25.652 38.253 -18.069 1.00 27.77 91 LYS A C 1
ATOM 695 O O . LYS A 1 91 ? 26.597 37.582 -17.657 1.00 27.77 91 LYS A O 1
ATOM 700 N N . GLN A 1 92 ? 24.663 37.746 -18.800 1.00 27.12 92 GLN A N 1
ATOM 701 C CA . GLN A 1 92 ? 24.742 36.408 -19.384 1.00 27.12 92 GLN A CA 1
ATOM 702 C C . GLN A 1 92 ? 25.907 36.357 -20.393 1.00 27.12 92 GLN A C 1
ATOM 704 O O . GLN A 1 92 ? 26.088 37.324 -21.142 1.00 27.12 92 GLN A O 1
ATOM 709 N N . PRO A 1 93 ? 26.688 35.264 -20.453 1.00 28.39 93 PRO A N 1
ATOM 710 C CA . PRO A 1 93 ? 27.622 35.049 -21.550 1.00 28.39 93 PRO A CA 1
ATOM 711 C C . PRO A 1 93 ? 26.839 34.807 -22.847 1.00 28.39 93 PRO A C 1
ATOM 713 O O . PRO A 1 93 ? 25.876 34.042 -22.878 1.00 28.39 93 PRO A O 1
ATOM 716 N N . SER A 1 94 ? 27.242 35.467 -23.931 1.00 27.31 94 SER A N 1
ATOM 717 C CA . SER A 1 94 ? 26.606 35.322 -25.242 1.00 27.31 94 SER A CA 1
ATOM 718 C C . SER A 1 94 ? 26.793 33.910 -25.801 1.00 27.31 94 SER A C 1
ATOM 720 O O . SER A 1 94 ? 27.927 33.439 -25.893 1.00 27.31 94 SER A O 1
ATOM 722 N N . HIS A 1 95 ? 25.708 33.267 -26.247 1.00 29.45 95 HIS A N 1
ATOM 723 C CA . HIS A 1 95 ? 25.774 31.975 -26.934 1.00 29.45 95 HIS A CA 1
ATOM 724 C C . HIS A 1 95 ? 26.659 32.048 -28.187 1.00 29.45 95 HIS A C 1
ATOM 726 O O . HIS A 1 95 ? 26.254 32.580 -29.223 1.00 29.45 95 HIS A O 1
ATOM 732 N N . VAL A 1 96 ? 27.838 31.430 -28.120 1.00 30.25 96 VAL A N 1
ATOM 733 C CA . VAL A 1 96 ? 28.580 31.025 -29.315 1.00 30.25 96 VAL A CA 1
ATOM 734 C C . VAL A 1 96 ? 27.792 29.893 -29.973 1.00 30.25 96 VAL A C 1
ATOM 736 O O . VAL A 1 96 ? 27.544 28.861 -29.349 1.00 30.25 96 VAL A O 1
ATOM 739 N N . LYS A 1 97 ? 27.378 30.076 -31.231 1.00 35.19 97 LYS A N 1
ATOM 740 C CA . LYS A 1 97 ? 26.777 28.992 -32.018 1.00 35.19 97 LYS A CA 1
ATOM 741 C C . LYS A 1 97 ? 27.861 27.964 -32.343 1.00 35.19 97 LYS A C 1
ATOM 743 O O . LYS A 1 97 ? 28.694 28.210 -33.210 1.00 35.19 97 LYS A O 1
ATOM 748 N N . GLY A 1 98 ? 27.843 26.827 -31.648 1.00 30.61 98 GLY A N 1
ATOM 749 C CA . GLY A 1 98 ? 28.655 25.669 -32.018 1.00 30.61 98 GLY A CA 1
ATOM 750 C C . GLY A 1 98 ? 28.318 25.203 -33.437 1.00 30.61 98 GLY A C 1
ATOM 751 O O . GLY A 1 98 ? 27.160 25.263 -33.854 1.00 30.61 98 GLY A O 1
ATOM 752 N N . ALA A 1 99 ? 29.330 24.768 -34.187 1.00 34.56 99 ALA A N 1
ATOM 753 C CA . ALA A 1 99 ? 29.138 24.272 -35.544 1.00 34.56 99 ALA A CA 1
ATOM 754 C C . ALA A 1 99 ? 28.287 22.991 -35.541 1.00 34.56 99 ALA A C 1
ATOM 756 O O . ALA A 1 99 ? 28.507 22.093 -34.728 1.00 34.56 99 ALA A O 1
ATOM 757 N N . SER A 1 100 ? 27.340 22.887 -36.474 1.00 37.78 100 SER A N 1
ATOM 758 C CA . SER A 1 100 ? 26.600 21.647 -36.709 1.00 37.78 100 SER A CA 1
ATOM 759 C C . SER A 1 100 ? 27.548 20.588 -37.270 1.00 37.78 100 SER A C 1
ATOM 761 O O . SER A 1 100 ? 28.007 20.715 -38.409 1.00 37.78 100 SER A O 1
ATOM 763 N N . SER A 1 101 ? 27.835 19.544 -36.494 1.00 44.38 101 SER A N 1
ATOM 764 C CA . SER A 1 101 ? 28.567 18.383 -36.991 1.00 44.38 101 SER A CA 1
ATOM 765 C C . SER A 1 101 ? 27.757 17.706 -38.098 1.00 44.38 101 SER A C 1
ATOM 767 O O . SER A 1 101 ? 26.610 17.305 -37.900 1.00 44.38 101 SER A O 1
ATOM 769 N N . PHE A 1 102 ? 28.354 17.610 -39.287 1.00 46.50 102 PHE A N 1
ATOM 770 C CA . PHE A 1 102 ? 27.744 16.958 -40.442 1.00 46.50 102 PHE A CA 1
ATOM 771 C C . PHE A 1 102 ? 27.743 15.442 -40.197 1.00 46.50 102 PHE A C 1
ATOM 773 O O . PHE A 1 102 ? 28.717 14.750 -40.489 1.00 46.50 102 PHE A O 1
ATOM 780 N N . GLN A 1 103 ? 26.670 14.933 -39.588 1.00 59.59 103 GLN A N 1
ATOM 781 C CA . GLN A 1 103 ? 26.439 13.494 -39.474 1.00 59.59 103 GLN A CA 1
ATOM 782 C C . GLN A 1 103 ? 26.334 12.914 -40.896 1.00 59.59 103 GLN A C 1
ATOM 784 O O . GLN A 1 103 ? 25.567 13.454 -41.701 1.00 59.59 103 GLN A O 1
ATOM 789 N N . PRO A 1 104 ? 27.087 11.854 -41.244 1.00 69.50 104 PRO A N 1
ATOM 790 C CA . PRO A 1 104 ? 26.887 11.168 -42.513 1.00 69.50 104 PRO A CA 1
ATOM 791 C C . PRO A 1 104 ? 25.471 10.565 -42.562 1.00 69.50 104 PRO A C 1
ATOM 793 O O . PRO A 1 104 ? 24.902 10.259 -41.510 1.00 69.50 104 PRO A O 1
ATOM 796 N N . PRO A 1 105 ? 24.879 10.384 -43.758 1.00 79.69 105 PRO A N 1
ATOM 797 C CA . PRO A 1 105 ? 23.585 9.722 -43.878 1.00 79.69 105 PRO A CA 1
ATOM 798 C C . PRO A 1 105 ? 23.653 8.299 -43.293 1.00 79.69 105 PRO A C 1
ATOM 800 O O . PRO A 1 105 ? 24.703 7.655 -43.397 1.00 79.69 105 PRO A O 1
ATOM 803 N N . PRO A 1 106 ? 22.560 7.797 -42.686 1.00 86.00 106 PRO A N 1
ATOM 804 C CA . PRO A 1 106 ? 22.550 6.483 -42.056 1.00 86.00 106 PRO A CA 1
ATOM 805 C C . PRO A 1 106 ? 22.877 5.389 -43.076 1.00 86.00 106 PRO A C 1
ATOM 807 O O . PRO A 1 106 ? 22.362 5.392 -44.199 1.00 86.00 106 PRO A O 1
ATOM 810 N N . ARG A 1 107 ? 23.736 4.451 -42.673 1.00 93.38 107 ARG A N 1
ATOM 811 C CA . ARG A 1 107 ? 24.108 3.274 -43.467 1.00 93.38 107 ARG A CA 1
ATOM 812 C C . ARG A 1 107 ? 22.898 2.354 -43.646 1.00 93.38 107 ARG A C 1
ATOM 814 O O . ARG A 1 107 ? 21.922 2.410 -42.897 1.00 93.38 107 ARG A O 1
ATOM 821 N N . ASP A 1 108 ? 22.960 1.485 -44.649 1.00 93.38 108 ASP A N 1
ATOM 822 C CA . ASP A 1 108 ? 21.905 0.506 -44.888 1.00 93.38 108 ASP A CA 1
ATOM 823 C C . ASP A 1 108 ? 21.804 -0.520 -43.741 1.00 93.38 108 ASP A C 1
ATOM 825 O O . ASP A 1 108 ? 22.741 -0.730 -42.966 1.00 93.38 108 ASP A O 1
ATOM 829 N N . VAL A 1 109 ? 20.653 -1.189 -43.648 1.00 92.81 109 VAL A N 1
ATOM 830 C CA . VAL A 1 109 ? 20.339 -2.129 -42.558 1.00 92.81 109 VAL A CA 1
ATOM 831 C C . VAL A 1 109 ? 21.323 -3.305 -42.487 1.00 92.81 109 VAL A C 1
ATOM 833 O O . VAL A 1 109 ? 21.622 -3.758 -41.384 1.00 92.81 109 VAL A O 1
ATOM 836 N N . LYS A 1 110 ? 21.865 -3.781 -43.619 1.00 93.81 110 LYS A N 1
ATOM 837 C CA . LYS A 1 110 ? 22.820 -4.902 -43.648 1.00 93.81 110 LYS A CA 1
ATOM 838 C C . LYS A 1 110 ? 24.182 -4.458 -43.119 1.00 93.81 110 LYS A C 1
ATOM 840 O O . LYS A 1 110 ? 24.701 -5.101 -42.212 1.00 93.81 110 LYS A O 1
ATOM 845 N N . THR A 1 111 ? 24.708 -3.327 -43.590 1.00 92.94 111 THR A N 1
ATOM 846 C CA . THR A 1 111 ? 25.949 -2.739 -43.053 1.00 92.94 111 THR A CA 1
ATOM 847 C C . THR A 1 111 ? 25.814 -2.412 -41.561 1.00 92.94 111 THR A C 1
ATOM 849 O O . THR A 1 111 ? 26.735 -2.656 -40.782 1.00 92.94 111 THR A O 1
ATOM 852 N N . CYS A 1 112 ? 24.652 -1.913 -41.124 1.00 93.25 112 CYS A N 1
ATOM 853 C CA . CYS A 1 112 ? 24.385 -1.680 -39.702 1.00 93.25 112 CYS A CA 1
ATOM 854 C C . CYS A 1 112 ? 24.373 -2.982 -38.891 1.00 93.25 112 CYS A C 1
ATOM 856 O O . CYS A 1 112 ? 24.921 -3.014 -37.791 1.00 93.25 112 CYS A O 1
ATOM 858 N N . LEU A 1 113 ? 23.780 -4.055 -39.424 1.00 92.94 113 LEU A N 1
ATOM 859 C CA . LEU A 1 113 ? 23.731 -5.358 -38.764 1.00 92.94 113 LEU A CA 1
ATOM 860 C C . LEU A 1 113 ? 25.129 -5.972 -38.637 1.00 92.94 113 LEU A C 1
ATOM 862 O O . LEU A 1 113 ? 25.489 -6.414 -37.552 1.00 92.94 113 LEU A O 1
ATOM 866 N N . GLU A 1 114 ? 25.934 -5.930 -39.701 1.00 93.25 114 GLU A N 1
ATOM 867 C CA . GLU A 1 114 ? 27.324 -6.408 -39.699 1.00 93.25 114 GLU A CA 1
ATOM 868 C C . GLU A 1 114 ? 28.165 -5.696 -38.629 1.00 93.25 114 GLU A C 1
ATOM 870 O O . GLU A 1 114 ? 28.866 -6.347 -37.849 1.00 93.25 114 GLU A O 1
ATOM 875 N N . ILE A 1 115 ? 28.031 -4.369 -38.519 1.00 92.12 115 ILE A N 1
ATOM 876 C CA . ILE A 1 115 ? 28.692 -3.572 -37.474 1.00 92.12 115 ILE A CA 1
ATOM 877 C C . ILE A 1 115 ? 28.165 -3.936 -36.080 1.00 92.12 115 ILE A C 1
ATOM 879 O O . ILE A 1 115 ? 28.975 -4.118 -35.170 1.00 92.12 115 ILE A O 1
ATOM 883 N N . TYR A 1 116 ? 26.848 -4.095 -35.908 1.00 91.19 116 TYR A N 1
ATOM 884 C CA . TYR A 1 116 ? 26.235 -4.498 -34.637 1.00 91.19 116 TYR A CA 1
ATOM 885 C C . TYR A 1 116 ? 26.710 -5.881 -34.162 1.00 91.19 116 TYR A C 1
ATOM 887 O O . TYR A 1 116 ? 26.903 -6.077 -32.966 1.00 91.19 116 TYR A O 1
ATOM 895 N N . THR A 1 117 ? 26.949 -6.818 -35.086 1.00 90.50 117 THR A N 1
ATOM 896 C CA . THR A 1 117 ? 27.507 -8.149 -34.786 1.00 90.50 117 THR A CA 1
ATOM 897 C C . THR A 1 117 ? 29.030 -8.177 -34.614 1.00 90.50 117 THR A C 1
ATOM 899 O O . THR A 1 117 ? 29.573 -9.205 -34.219 1.00 90.50 117 THR A O 1
ATOM 902 N N . SER A 1 118 ? 29.731 -7.079 -34.911 1.00 91.50 118 SER A N 1
ATOM 903 C CA . SER A 1 118 ? 31.182 -6.961 -34.717 1.00 91.50 118 SER A CA 1
ATOM 904 C C . SER A 1 118 ? 31.538 -6.512 -33.294 1.00 91.50 118 SER A C 1
ATOM 906 O O . SER A 1 118 ? 30.697 -5.973 -32.578 1.00 91.50 118 SER A O 1
ATOM 908 N N . GLU A 1 119 ? 32.816 -6.613 -32.916 1.00 85.38 119 GLU A N 1
ATOM 909 C CA . GLU A 1 119 ? 33.352 -6.110 -31.633 1.00 85.38 119 GLU A CA 1
ATOM 910 C C . GLU A 1 119 ? 33.043 -4.623 -31.358 1.00 85.38 119 GLU A C 1
ATOM 912 O O . GLU A 1 119 ? 33.067 -4.178 -30.213 1.00 85.38 119 GLU A O 1
ATOM 917 N N . LYS A 1 120 ? 32.730 -3.837 -32.399 1.00 85.25 120 LYS A N 1
ATOM 918 C CA . LYS A 1 120 ? 32.350 -2.420 -32.277 1.00 85.25 120 LYS A CA 1
ATOM 919 C C . LYS A 1 120 ? 30.925 -2.223 -31.740 1.00 85.25 120 LYS A C 1
ATOM 921 O O . LYS A 1 120 ? 30.623 -1.159 -31.193 1.00 85.25 120 LYS A O 1
ATOM 926 N N . GLY A 1 121 ? 30.057 -3.221 -31.925 1.00 88.94 121 GLY A N 1
ATOM 927 C CA . GLY A 1 121 ? 28.662 -3.238 -31.494 1.00 88.94 121 GLY A CA 1
ATOM 928 C C . GLY A 1 121 ? 27.855 -1.987 -31.864 1.00 88.94 121 GLY A C 1
ATOM 929 O O . GLY A 1 121 ? 28.154 -1.242 -32.801 1.00 88.94 121 GLY A O 1
ATOM 930 N N . ALA A 1 122 ? 26.824 -1.714 -31.066 1.00 89.25 122 ALA A N 1
ATOM 931 C CA . ALA A 1 122 ? 25.980 -0.525 -31.192 1.00 89.25 122 ALA A CA 1
ATOM 932 C C . ALA A 1 122 ? 26.680 0.808 -30.846 1.00 89.25 122 ALA A C 1
ATOM 934 O O . ALA A 1 122 ? 26.122 1.878 -31.106 1.00 89.25 122 ALA A O 1
ATOM 935 N N . LYS A 1 123 ? 27.897 0.778 -30.282 1.00 89.06 123 LYS A N 1
ATOM 936 C CA . LYS A 1 123 ? 28.681 1.989 -29.975 1.00 89.06 123 LYS A CA 1
ATOM 937 C C . LYS A 1 123 ? 29.231 2.661 -31.242 1.00 89.06 123 LYS A C 1
ATOM 939 O O . LYS A 1 123 ? 29.477 3.861 -31.227 1.00 89.06 123 LYS A O 1
ATOM 944 N N . ALA A 1 124 ? 29.345 1.925 -32.354 1.00 90.19 124 ALA A N 1
ATOM 945 C CA . ALA A 1 124 ? 29.724 2.455 -33.671 1.00 90.19 124 ALA A CA 1
ATOM 946 C C . ALA A 1 124 ? 28.534 2.762 -34.612 1.00 90.19 124 ALA A C 1
ATOM 948 O O . ALA A 1 124 ? 28.740 3.046 -35.800 1.00 90.19 124 ALA A O 1
ATOM 949 N N . LEU A 1 125 ? 27.300 2.707 -34.100 1.00 93.06 125 LEU A N 1
ATOM 950 C CA . LEU A 1 125 ? 26.067 3.015 -34.830 1.00 93.06 125 LEU A CA 1
ATOM 951 C C . LEU A 1 125 ? 25.409 4.285 -34.288 1.00 93.06 125 LEU A C 1
ATOM 953 O O . LEU A 1 125 ? 25.396 4.524 -33.081 1.00 93.06 125 LEU A O 1
ATOM 957 N N . THR A 1 126 ? 24.825 5.077 -35.180 1.00 94.50 126 THR A N 1
ATOM 958 C CA . THR A 1 126 ? 23.985 6.231 -34.837 1.00 94.50 126 THR A CA 1
ATOM 959 C C . THR A 1 126 ? 22.606 5.778 -34.352 1.00 94.50 126 THR A C 1
ATOM 961 O O . THR A 1 126 ? 22.180 4.644 -34.576 1.00 94.50 126 THR A O 1
ATOM 964 N N . ASP A 1 127 ? 21.869 6.667 -33.691 1.00 94.31 127 ASP A N 1
ATOM 965 C CA . ASP A 1 127 ? 20.552 6.321 -33.147 1.00 94.31 127 ASP A CA 1
ATOM 966 C C . ASP A 1 127 ? 19.525 5.978 -34.233 1.00 94.31 127 ASP A C 1
ATOM 968 O O . ASP A 1 127 ? 18.699 5.094 -34.022 1.00 94.31 127 ASP A O 1
ATOM 972 N N . ASP A 1 128 ? 19.573 6.627 -35.401 1.00 93.25 128 ASP A N 1
ATOM 973 C CA . ASP A 1 128 ? 18.665 6.314 -36.512 1.00 93.25 128 ASP A CA 1
ATOM 974 C C . ASP A 1 128 ? 19.015 4.987 -37.211 1.00 93.25 128 ASP A C 1
ATOM 976 O O . ASP A 1 128 ? 18.118 4.295 -37.696 1.00 93.25 128 ASP A O 1
ATOM 980 N N . GLU A 1 129 ? 20.275 4.550 -37.152 1.00 94.94 129 GLU A N 1
ATOM 981 C CA . GLU A 1 129 ? 20.693 3.203 -37.567 1.00 94.94 129 GLU A CA 1
ATOM 982 C C . GLU A 1 129 ? 20.215 2.129 -36.575 1.00 94.94 129 GLU A C 1
ATOM 984 O O . GLU A 1 129 ? 19.675 1.102 -36.991 1.00 94.94 129 GLU A O 1
ATOM 989 N N . ILE A 1 130 ? 20.293 2.382 -35.260 1.00 95.00 130 ILE A N 1
ATOM 990 C CA . ILE A 1 130 ? 19.673 1.500 -34.254 1.00 95.00 130 ILE A CA 1
ATOM 991 C C . ILE A 1 130 ? 18.145 1.464 -34.438 1.00 95.00 130 ILE A C 1
ATOM 993 O O . ILE A 1 130 ? 17.551 0.384 -34.411 1.00 95.00 130 ILE A O 1
ATOM 997 N N . LYS A 1 131 ? 17.489 2.605 -34.707 1.00 94.69 131 LYS A N 1
ATOM 998 C CA . LYS A 1 131 ? 16.052 2.649 -35.047 1.00 94.69 131 LYS A CA 1
ATOM 999 C C . LYS A 1 131 ? 15.735 1.798 -36.280 1.00 94.69 131 LYS A C 1
ATOM 1001 O O . LYS A 1 131 ? 14.703 1.125 -36.292 1.00 94.69 131 LYS A O 1
ATOM 1006 N N . ALA A 1 132 ? 16.598 1.797 -37.297 1.00 93.94 132 ALA A N 1
ATOM 1007 C CA . ALA A 1 132 ? 16.442 0.953 -38.480 1.00 93.94 132 ALA A CA 1
ATOM 1008 C C . ALA A 1 132 ? 16.574 -0.546 -38.146 1.00 93.94 132 ALA A C 1
ATOM 1010 O O . ALA A 1 132 ? 15.724 -1.332 -38.566 1.00 93.94 132 ALA A O 1
ATOM 1011 N N . LEU A 1 133 ? 17.551 -0.942 -37.319 1.00 94.69 133 LEU A N 1
ATOM 1012 C CA . LEU A 1 133 ? 17.702 -2.327 -36.845 1.00 94.69 133 LEU A CA 1
ATOM 1013 C C . LEU A 1 133 ? 16.511 -2.806 -35.996 1.00 94.69 133 LEU A C 1
ATOM 1015 O O . LEU A 1 133 ? 16.084 -3.954 -36.139 1.00 94.69 133 LEU A O 1
ATOM 1019 N N . VAL A 1 134 ? 15.925 -1.941 -35.160 1.00 94.38 134 VAL A N 1
ATOM 1020 C CA . VAL A 1 134 ? 14.695 -2.263 -34.408 1.00 94.38 134 VAL A CA 1
ATOM 1021 C C . VAL A 1 134 ? 13.496 -2.423 -35.349 1.00 94.38 134 VAL A C 1
ATOM 1023 O O . VAL A 1 134 ? 12.744 -3.389 -35.225 1.00 94.38 134 VAL A O 1
ATOM 1026 N N . ARG A 1 135 ? 13.331 -1.531 -36.337 1.00 93.00 135 ARG A N 1
ATOM 1027 C CA . ARG A 1 135 ? 12.273 -1.632 -37.366 1.00 93.00 135 ARG A CA 1
ATOM 1028 C C . ARG A 1 135 ? 12.389 -2.908 -38.203 1.00 93.00 135 ARG A C 1
ATOM 1030 O O . ARG A 1 135 ? 11.377 -3.548 -38.478 1.00 93.00 135 ARG A O 1
ATOM 1037 N N . ALA A 1 136 ? 13.613 -3.312 -38.538 1.00 94.31 136 ALA A N 1
ATOM 1038 C CA . ALA A 1 136 ? 13.928 -4.572 -39.210 1.00 94.31 136 ALA A CA 1
ATOM 1039 C C . ALA A 1 136 ? 13.834 -5.815 -38.295 1.00 94.31 136 ALA A C 1
ATOM 1041 O O . ALA A 1 136 ? 14.062 -6.931 -38.754 1.00 94.31 136 ALA A O 1
ATOM 1042 N N . LYS A 1 137 ? 13.466 -5.644 -37.014 1.00 94.06 137 LYS A N 1
ATOM 1043 C CA . LYS A 1 137 ? 13.342 -6.695 -35.985 1.00 94.06 137 LYS A CA 1
ATOM 1044 C C . LYS A 1 137 ? 14.654 -7.413 -35.623 1.00 94.06 137 LYS A C 1
ATOM 1046 O O . LYS A 1 137 ? 14.608 -8.461 -34.986 1.00 94.06 137 LYS A O 1
ATOM 1051 N N . HIS A 1 138 ? 15.812 -6.838 -35.953 1.00 93.12 138 HIS A N 1
ATOM 1052 C CA . HIS A 1 138 ? 17.120 -7.355 -35.526 1.00 93.12 138 HIS A CA 1
ATOM 1053 C C . HIS A 1 138 ? 17.434 -7.037 -34.054 1.00 93.12 138 HIS A C 1
ATOM 1055 O O . HIS A 1 138 ? 18.177 -7.778 -33.417 1.00 93.12 138 HIS A O 1
ATOM 1061 N N . ILE A 1 139 ? 16.850 -5.968 -33.499 1.00 91.75 139 ILE A N 1
ATOM 1062 C CA . ILE A 1 139 ? 16.965 -5.600 -32.078 1.00 91.75 139 ILE A CA 1
ATOM 1063 C C . ILE A 1 139 ? 15.553 -5.496 -31.470 1.00 91.75 139 ILE A C 1
ATOM 1065 O O . ILE A 1 139 ? 14.756 -4.680 -31.937 1.00 91.75 139 ILE A O 1
ATOM 1069 N N . PRO A 1 140 ? 15.202 -6.273 -30.426 1.00 91.00 140 PRO A N 1
ATOM 1070 C CA . PRO A 1 140 ? 13.924 -6.116 -29.733 1.00 91.00 140 PRO A CA 1
ATOM 1071 C C . PRO A 1 140 ? 13.873 -4.804 -28.933 1.00 91.00 140 PRO A C 1
ATOM 1073 O O . PRO A 1 140 ? 14.757 -4.528 -28.127 1.00 91.00 140 PRO A O 1
ATOM 1076 N N . ALA A 1 141 ? 12.805 -4.013 -29.084 1.00 89.62 141 ALA A N 1
ATOM 1077 C CA . ALA A 1 141 ? 12.690 -2.680 -28.466 1.00 89.62 141 ALA A CA 1
ATOM 1078 C C . ALA A 1 141 ? 12.714 -2.669 -26.916 1.00 89.62 141 ALA A C 1
ATOM 1080 O O . ALA A 1 141 ? 13.031 -1.645 -26.305 1.00 89.62 141 ALA A O 1
ATOM 1081 N N . TYR A 1 142 ? 12.408 -3.800 -26.272 1.00 87.81 142 TYR A N 1
ATOM 1082 C CA . TYR A 1 142 ? 12.496 -3.973 -24.814 1.00 87.81 142 TYR A CA 1
ATOM 1083 C C . TYR A 1 142 ? 13.910 -4.355 -24.326 1.00 87.81 142 TYR A C 1
ATOM 1085 O O . TYR A 1 142 ? 14.137 -4.427 -23.125 1.00 87.81 142 TYR A O 1
ATOM 1093 N N . GLN A 1 143 ? 14.856 -4.608 -25.241 1.00 90.25 143 GLN A N 1
ATOM 1094 C CA . GLN A 1 143 ? 16.264 -4.909 -24.941 1.00 90.25 143 GLN A CA 1
ATOM 1095 C C . GLN A 1 143 ? 17.214 -3.763 -25.333 1.00 90.25 143 GLN A C 1
ATOM 1097 O O . GLN A 1 143 ? 18.426 -3.957 -25.314 1.00 90.25 143 GLN A O 1
ATOM 1102 N N . LEU A 1 144 ? 16.692 -2.588 -25.710 1.00 91.62 144 LEU A N 1
ATOM 1103 C CA . LEU A 1 144 ? 17.476 -1.470 -26.253 1.00 91.62 144 LEU A CA 1
ATOM 1104 C C . LEU A 1 144 ? 18.660 -1.074 -25.366 1.00 91.62 144 LEU A C 1
ATOM 1106 O O . LEU A 1 144 ? 19.770 -0.946 -25.865 1.00 91.62 144 LEU A O 1
ATOM 1110 N N . GLU A 1 145 ? 18.434 -0.949 -24.063 1.00 90.38 145 GLU A N 1
ATOM 1111 C CA . GLU A 1 145 ? 19.429 -0.620 -23.041 1.00 90.38 145 GLU A CA 1
ATOM 1112 C C . GLU A 1 145 ? 20.608 -1.604 -23.050 1.00 90.38 145 GLU A C 1
ATOM 1114 O O . GLU A 1 145 ? 21.767 -1.197 -23.036 1.00 90.38 145 GLU A O 1
ATOM 1119 N N . LYS A 1 146 ? 20.310 -2.907 -23.150 1.00 89.81 146 LYS A N 1
ATOM 1120 C CA . LYS A 1 146 ? 21.317 -3.974 -23.249 1.00 89.81 146 LYS A CA 1
ATOM 1121 C C . LYS A 1 146 ? 21.982 -4.011 -24.629 1.00 89.81 146 LYS A C 1
ATOM 1123 O O . LYS A 1 146 ? 23.151 -4.361 -24.729 1.00 89.81 146 LYS A O 1
ATOM 1128 N N . ALA A 1 147 ? 21.245 -3.676 -25.686 1.00 89.12 147 ALA A N 1
ATOM 1129 C CA . ALA A 1 147 ? 21.752 -3.671 -27.054 1.00 89.12 147 ALA A CA 1
ATOM 1130 C C . ALA A 1 147 ? 22.723 -2.510 -27.318 1.00 89.12 147 ALA A C 1
ATOM 1132 O O . ALA A 1 147 ? 23.646 -2.675 -28.113 1.00 89.12 147 ALA A O 1
ATOM 1133 N N . VAL A 1 148 ? 22.534 -1.352 -26.670 1.00 92.56 148 VAL A N 1
ATOM 1134 C CA . VAL A 1 148 ? 23.417 -0.179 -26.829 1.00 92.56 148 VAL A CA 1
ATOM 1135 C C . VAL A 1 148 ? 24.479 -0.026 -25.738 1.00 92.56 148 VAL A C 1
ATOM 1137 O O . VAL A 1 148 ? 25.386 0.785 -25.920 1.00 92.56 148 VAL A O 1
ATOM 1140 N N . ASP A 1 149 ? 24.401 -0.828 -24.669 1.00 91.94 149 ASP A N 1
ATOM 1141 C CA . ASP A 1 149 ? 25.305 -0.803 -23.504 1.00 91.94 149 ASP A CA 1
ATOM 1142 C C . ASP A 1 149 ? 25.377 0.592 -22.844 1.00 91.94 149 ASP A C 1
ATOM 1144 O O . ASP A 1 149 ? 26.436 1.090 -22.464 1.00 91.94 149 ASP A O 1
ATOM 1148 N N . ASP A 1 150 ? 24.209 1.241 -22.783 1.00 94.12 150 ASP A N 1
ATOM 1149 C CA . ASP A 1 150 ? 23.948 2.563 -22.208 1.00 94.12 150 ASP A CA 1
ATOM 1150 C C . ASP A 1 150 ? 22.436 2.668 -21.920 1.00 94.12 150 ASP A C 1
ATOM 1152 O O . ASP A 1 150 ? 21.593 2.541 -22.817 1.00 94.12 150 ASP A O 1
ATOM 1156 N N . LEU A 1 151 ? 22.077 2.864 -20.648 1.00 95.38 151 LEU A N 1
ATOM 1157 C CA . LEU A 1 151 ? 20.680 2.861 -20.209 1.00 95.38 151 LEU A CA 1
ATOM 1158 C C . LEU A 1 151 ? 19.935 4.143 -20.628 1.00 95.38 151 LEU A C 1
ATOM 1160 O O . LEU A 1 151 ? 18.800 4.058 -21.100 1.00 95.38 151 LEU A O 1
ATOM 1164 N N . GLU A 1 152 ? 20.563 5.323 -20.512 1.00 96.69 152 GLU A N 1
ATOM 1165 C CA . GLU A 1 152 ? 19.931 6.593 -20.906 1.00 96.69 152 GLU A CA 1
ATOM 1166 C C . GLU A 1 152 ? 19.763 6.649 -22.428 1.00 96.69 152 GLU A C 1
ATOM 1168 O O . GLU A 1 152 ? 18.694 7.024 -22.917 1.00 96.69 152 GLU A O 1
ATOM 1173 N N . ARG A 1 153 ? 20.761 6.192 -23.195 1.00 96.00 153 ARG A N 1
ATOM 1174 C CA . ARG A 1 153 ? 20.658 6.081 -24.657 1.00 96.00 153 ARG A CA 1
ATOM 1175 C C . ARG A 1 153 ? 19.604 5.060 -25.084 1.00 96.00 153 ARG A C 1
ATOM 1177 O O . ARG A 1 153 ? 18.867 5.323 -26.035 1.00 96.00 153 ARG A O 1
ATOM 1184 N N . GLY A 1 154 ? 19.464 3.935 -24.380 1.00 96.25 154 GLY A N 1
ATOM 1185 C CA . GLY A 1 154 ? 18.383 2.972 -24.624 1.00 96.25 154 GLY A CA 1
ATOM 1186 C C . GLY A 1 154 ? 16.994 3.608 -24.469 1.00 96.25 154 GLY A C 1
ATOM 1187 O O . GLY A 1 154 ? 16.156 3.510 -25.374 1.00 96.25 154 GLY A O 1
ATOM 1188 N N . VAL A 1 155 ? 16.785 4.357 -23.381 1.00 97.00 155 VAL A N 1
ATOM 1189 C CA . VAL A 1 155 ? 15.571 5.159 -23.141 1.00 97.00 155 VAL A CA 1
ATOM 1190 C C . VAL A 1 155 ? 15.399 6.252 -24.208 1.00 97.00 155 VAL A C 1
ATOM 1192 O O . VAL A 1 155 ? 14.297 6.438 -24.730 1.00 97.00 155 VAL A O 1
ATOM 1195 N N . GLN A 1 156 ? 16.471 6.945 -24.603 1.00 96.56 156 GLN A N 1
ATOM 1196 C CA . GLN A 1 156 ? 16.453 7.976 -25.646 1.00 96.56 156 GLN A CA 1
ATOM 1197 C C . GLN A 1 156 ? 16.011 7.413 -27.004 1.00 96.56 156 GLN A C 1
ATOM 1199 O O . GLN A 1 156 ? 15.161 8.004 -27.675 1.00 96.56 156 GLN A O 1
ATOM 1204 N N . ILE A 1 157 ? 16.548 6.261 -27.407 1.00 95.94 157 ILE A N 1
ATOM 1205 C CA . ILE A 1 157 ? 16.198 5.599 -28.667 1.00 95.94 157 ILE A CA 1
ATOM 1206 C C . ILE A 1 157 ? 14.754 5.089 -28.616 1.00 95.94 157 ILE A C 1
ATOM 1208 O O . ILE A 1 157 ? 14.023 5.274 -29.591 1.00 95.94 157 ILE A O 1
ATOM 1212 N N . ARG A 1 158 ? 14.282 4.554 -27.478 1.00 95.81 158 ARG A N 1
ATOM 1213 C CA . ARG A 1 158 ? 12.863 4.192 -27.306 1.00 95.81 158 ARG A CA 1
ATOM 1214 C C . ARG A 1 158 ? 11.945 5.410 -27.442 1.00 95.81 158 ARG A C 1
ATOM 1216 O O . ARG A 1 158 ? 10.938 5.330 -28.142 1.00 95.81 158 ARG A O 1
ATOM 1223 N N . ARG A 1 159 ? 12.312 6.555 -26.854 1.00 95.44 159 ARG A N 1
ATOM 1224 C CA . ARG A 1 159 ? 11.585 7.829 -27.020 1.00 95.44 159 ARG A CA 1
ATOM 1225 C C . ARG A 1 159 ? 11.562 8.290 -28.481 1.00 95.44 159 ARG A C 1
ATOM 1227 O O . ARG A 1 159 ? 10.506 8.700 -28.951 1.00 95.44 159 ARG A O 1
ATOM 1234 N N . LYS A 1 160 ? 12.677 8.180 -29.215 1.00 93.81 160 LYS A N 1
ATOM 1235 C CA . LYS A 1 160 ? 12.745 8.505 -30.656 1.00 93.81 160 LYS A CA 1
ATOM 1236 C C . LYS A 1 160 ? 11.894 7.554 -31.512 1.00 93.81 160 LYS A C 1
ATOM 1238 O O . LYS A 1 160 ? 11.243 8.012 -32.441 1.00 93.81 160 LYS A O 1
ATOM 1243 N N . LEU A 1 161 ? 11.859 6.254 -31.202 1.00 93.44 161 LEU A N 1
ATOM 1244 C CA . LEU A 1 161 ? 10.972 5.288 -31.870 1.00 93.44 161 LEU A CA 1
ATOM 1245 C C . LEU A 1 161 ? 9.492 5.593 -31.621 1.00 93.44 161 LEU A C 1
ATOM 1247 O O . LEU A 1 161 ? 8.694 5.518 -32.551 1.00 93.44 161 LEU A O 1
ATOM 1251 N N . LEU A 1 162 ? 9.135 5.943 -30.382 1.00 93.75 162 LEU A N 1
ATOM 1252 C CA . LEU A 1 162 ? 7.765 6.280 -30.005 1.00 93.75 162 LEU A CA 1
ATOM 1253 C C . LEU A 1 162 ? 7.312 7.602 -30.642 1.00 93.75 162 LEU A C 1
ATOM 1255 O O . LEU A 1 162 ? 6.208 7.660 -31.177 1.00 93.75 162 LEU A O 1
ATOM 1259 N N . ALA A 1 163 ? 8.164 8.633 -30.650 1.00 92.75 163 ALA A N 1
ATOM 1260 C CA . ALA A 1 163 ? 7.870 9.928 -31.271 1.00 92.75 163 ALA A CA 1
ATOM 1261 C C . ALA A 1 163 ? 7.517 9.806 -32.766 1.00 92.75 163 ALA A C 1
ATOM 1263 O O . ALA A 1 163 ? 6.600 10.485 -33.220 1.00 92.75 163 ALA A O 1
ATOM 1264 N N . ASP A 1 164 ? 8.160 8.885 -33.493 1.00 89.94 164 ASP A N 1
ATOM 1265 C CA . ASP A 1 164 ? 7.863 8.583 -34.902 1.00 89.94 164 ASP A CA 1
ATOM 1266 C C . ASP A 1 164 ? 6.478 7.904 -35.112 1.00 89.94 164 ASP A C 1
ATOM 1268 O O . ASP A 1 164 ? 6.080 7.673 -36.253 1.00 89.94 164 ASP A O 1
ATOM 1272 N N . THR A 1 165 ? 5.741 7.566 -34.041 1.00 91.38 165 THR A N 1
ATOM 1273 C CA . THR A 1 165 ? 4.389 6.956 -34.084 1.00 91.38 165 THR A CA 1
ATOM 1274 C C . THR A 1 165 ? 3.296 7.783 -33.391 1.00 91.38 165 THR A C 1
ATOM 1276 O O . THR A 1 165 ? 2.134 7.380 -33.385 1.00 91.38 165 THR A O 1
ATOM 1279 N N . LEU A 1 166 ? 3.641 8.933 -32.802 1.00 92.69 166 LEU A N 1
ATOM 1280 C CA . LEU A 1 166 ? 2.693 9.816 -32.118 1.00 92.69 166 LEU A CA 1
ATOM 1281 C C . LEU A 1 166 ? 2.163 10.909 -33.057 1.00 92.69 166 LEU A C 1
ATOM 1283 O O . LEU A 1 166 ? 2.885 11.424 -33.905 1.00 92.69 166 LEU A O 1
ATOM 1287 N N . ASN A 1 167 ? 0.923 11.352 -32.821 1.00 89.69 167 ASN A N 1
ATOM 1288 C CA . ASN A 1 167 ? 0.287 12.452 -33.566 1.00 89.69 167 ASN A CA 1
ATOM 1289 C C . ASN A 1 167 ? 1.031 13.802 -33.450 1.00 89.69 167 ASN A C 1
ATOM 1291 O O . ASN A 1 167 ? 0.760 14.717 -34.222 1.00 89.69 167 ASN A O 1
ATOM 1295 N N . SER A 1 168 ? 1.942 13.945 -32.480 1.00 89.75 168 SER A N 1
ATOM 1296 C CA . SER A 1 168 ? 2.882 15.062 -32.396 1.00 89.75 168 SER A CA 1
ATOM 1297 C C . SER A 1 168 ? 4.256 14.573 -31.946 1.00 89.75 168 SER A C 1
ATOM 1299 O O . SER A 1 168 ? 4.397 13.936 -30.899 1.00 89.75 168 SER A O 1
ATOM 1301 N N . SER A 1 169 ? 5.292 14.955 -32.691 1.00 79.12 169 SER A N 1
ATOM 1302 C CA . SER A 1 169 ? 6.692 14.682 -32.354 1.00 79.12 169 SER A CA 1
ATOM 1303 C C . SER A 1 169 ? 7.164 15.407 -31.084 1.00 79.12 169 SER A C 1
ATOM 1305 O O . SER A 1 169 ? 8.152 14.996 -30.476 1.00 79.12 169 SER A O 1
ATOM 1307 N N . THR A 1 170 ? 6.452 16.447 -30.630 1.00 89.88 170 THR A N 1
ATOM 1308 C CA . THR A 1 170 ? 6.771 17.184 -29.393 1.00 89.88 170 THR A CA 1
ATOM 1309 C C . THR A 1 170 ? 6.136 16.591 -28.132 1.00 89.88 170 THR A C 1
ATOM 1311 O O . THR A 1 170 ? 6.479 17.019 -27.032 1.00 89.88 170 THR A O 1
ATOM 1314 N N . SER A 1 171 ? 5.263 15.578 -28.235 1.00 91.12 171 SER A N 1
ATOM 1315 C CA . SER A 1 171 ? 4.517 15.030 -27.084 1.00 91.12 171 SER A CA 1
ATOM 1316 C C . SER A 1 171 ? 5.392 14.524 -25.926 1.00 91.12 171 SER A C 1
ATOM 1318 O O . SER A 1 171 ? 4.939 14.525 -24.785 1.00 91.12 171 SER A O 1
ATOM 1320 N N . LEU A 1 172 ? 6.641 14.121 -26.187 1.00 94.56 172 LEU A N 1
ATOM 1321 C CA . LEU A 1 172 ? 7.582 13.646 -25.161 1.00 94.56 172 LEU A CA 1
ATOM 1322 C C . LEU A 1 172 ? 8.538 14.738 -24.638 1.00 94.56 172 LEU A C 1
ATOM 1324 O O . LEU A 1 172 ? 9.340 14.460 -23.745 1.00 94.56 172 LEU A O 1
ATOM 1328 N N . GLN A 1 173 ? 8.480 15.967 -25.167 1.00 93.38 173 GLN A N 1
ATOM 1329 C CA . GLN A 1 173 ? 9.449 17.038 -24.883 1.00 93.38 173 GLN A CA 1
ATOM 1330 C C . GLN A 1 173 ? 9.534 17.392 -23.391 1.00 93.38 173 GLN A C 1
ATOM 1332 O O . GLN A 1 173 ? 10.631 17.561 -22.868 1.00 93.38 173 GLN A O 1
ATOM 1337 N N . ASN A 1 174 ? 8.390 17.444 -22.704 1.00 95.19 174 ASN A N 1
ATOM 1338 C CA . ASN A 1 174 ? 8.305 17.804 -21.286 1.00 95.19 174 ASN A CA 1
ATOM 1339 C C . ASN A 1 174 ? 8.311 16.592 -20.333 1.00 95.19 174 ASN A C 1
ATOM 1341 O O . ASN A 1 174 ? 8.189 16.774 -19.125 1.00 95.19 174 ASN A O 1
ATOM 1345 N N . LEU A 1 175 ? 8.448 15.364 -20.851 1.00 97.25 175 LEU A N 1
ATOM 1346 C CA . LEU A 1 175 ? 8.664 14.165 -20.038 1.00 97.25 175 LEU A CA 1
ATOM 1347 C C . LEU A 1 175 ? 10.182 13.971 -19.874 1.00 97.25 175 LEU A C 1
ATOM 1349 O O . LEU A 1 175 ? 10.826 13.585 -20.857 1.00 97.25 175 LEU A O 1
ATOM 1353 N N . PRO A 1 176 ? 10.780 14.247 -18.700 1.00 98.00 176 PRO A N 1
ATOM 1354 C CA . PRO A 1 176 ? 12.225 14.159 -18.517 1.00 98.00 176 PRO A CA 1
ATOM 1355 C C . PRO A 1 176 ? 12.717 12.708 -18.545 1.00 98.00 176 PRO A C 1
ATOM 1357 O O . PRO A 1 176 ? 11.975 11.771 -18.249 1.00 98.00 176 PRO A O 1
ATOM 1360 N N . TYR A 1 177 ? 13.980 12.529 -18.933 1.00 97.88 177 TYR A N 1
ATOM 1361 C CA . TYR A 1 177 ? 14.615 11.211 -19.057 1.00 97.88 177 TYR A CA 1
ATOM 1362 C C . TYR A 1 177 ? 16.141 11.221 -18.858 1.00 97.88 177 TYR A C 1
ATOM 1364 O O . TYR A 1 177 ? 16.768 10.182 -19.012 1.00 97.88 177 TYR A O 1
ATOM 1372 N N . GLN A 1 178 ? 16.743 12.381 -18.578 1.00 97.50 178 GLN A N 1
ATOM 1373 C CA . GLN A 1 178 ? 18.199 12.535 -18.549 1.00 97.50 178 GLN A CA 1
ATOM 1374 C C . GLN A 1 178 ? 18.722 12.688 -17.128 1.00 97.50 178 GLN A C 1
ATOM 1376 O O . GLN A 1 178 ? 18.053 13.315 -16.305 1.00 97.50 178 GLN A O 1
ATOM 1381 N N . ASN A 1 179 ? 19.944 12.219 -16.875 1.00 96.12 179 ASN A N 1
ATOM 1382 C CA . ASN A 1 179 ? 20.611 12.270 -15.569 1.00 96.12 179 ASN A CA 1
ATOM 1383 C C . ASN A 1 179 ? 19.813 11.533 -14.472 1.00 96.12 179 ASN A C 1
ATOM 1385 O O . ASN A 1 179 ? 19.726 11.994 -13.334 1.00 96.12 179 ASN A O 1
ATOM 1389 N N . TYR A 1 180 ? 19.202 10.400 -14.827 1.00 96.69 180 TYR A N 1
ATOM 1390 C CA . TYR A 1 180 ? 18.456 9.539 -13.910 1.00 96.69 180 TYR A CA 1
ATOM 1391 C C . TYR A 1 180 ? 19.102 8.150 -13.848 1.00 96.69 180 TYR A C 1
ATOM 1393 O O . TYR A 1 180 ? 19.437 7.574 -14.883 1.00 96.69 180 TYR A O 1
ATOM 1401 N N . ASP A 1 181 ? 19.252 7.596 -12.642 1.00 95.81 181 ASP A N 1
ATOM 1402 C CA . ASP A 1 181 ? 19.796 6.249 -12.463 1.00 95.81 181 ASP A CA 1
ATOM 1403 C C . ASP A 1 181 ? 18.776 5.171 -12.860 1.00 95.81 181 ASP A C 1
ATOM 1405 O O . ASP A 1 181 ? 17.941 4.721 -12.074 1.00 95.81 181 ASP A O 1
ATOM 1409 N N . TYR A 1 182 ? 18.868 4.734 -14.113 1.00 96.75 182 TYR A N 1
ATOM 1410 C CA . TYR A 1 182 ? 18.082 3.621 -14.629 1.00 96.75 182 TYR A CA 1
ATOM 1411 C C . TYR A 1 182 ? 18.566 2.245 -14.146 1.00 96.75 182 TYR A C 1
ATOM 1413 O O . TYR A 1 182 ? 17.823 1.274 -14.303 1.00 96.75 182 TYR A O 1
ATOM 1421 N N . SER A 1 183 ? 19.755 2.122 -13.539 1.00 95.50 183 SER A N 1
ATOM 1422 C CA . SER A 1 183 ? 20.291 0.817 -13.122 1.00 95.50 183 SER A CA 1
ATOM 1423 C C . SER A 1 183 ? 19.455 0.184 -12.005 1.00 95.50 183 SER A C 1
ATOM 1425 O O . SER A 1 183 ? 19.170 -1.011 -12.058 1.00 95.50 183 SER A O 1
ATOM 1427 N N . ALA A 1 184 ? 18.944 0.998 -11.077 1.00 92.88 184 ALA A N 1
ATOM 1428 C CA . ALA A 1 184 ? 18.021 0.571 -10.026 1.00 92.88 184 ALA A CA 1
ATOM 1429 C C . ALA A 1 184 ? 16.581 0.291 -10.522 1.00 92.88 184 ALA A C 1
ATOM 1431 O O . ALA A 1 184 ? 15.776 -0.273 -9.781 1.00 92.88 184 ALA A O 1
ATOM 1432 N N . VAL A 1 185 ? 16.233 0.672 -11.761 1.00 94.88 185 VAL A N 1
ATOM 1433 C CA . VAL A 1 185 ? 14.890 0.467 -12.343 1.00 94.88 185 VAL A CA 1
ATOM 1434 C C . VAL A 1 185 ? 14.826 -0.775 -13.232 1.00 94.88 185 VAL A C 1
ATOM 1436 O O . VAL A 1 185 ? 13.850 -1.532 -13.163 1.00 94.88 185 VAL A O 1
ATOM 1439 N N . MET A 1 186 ? 15.838 -0.980 -14.078 1.00 90.56 186 MET A N 1
ATOM 1440 C CA . MET A 1 186 ? 15.813 -1.991 -15.137 1.00 90.56 186 MET A CA 1
ATOM 1441 C C . MET A 1 186 ? 15.770 -3.417 -14.574 1.00 90.56 186 MET A C 1
ATOM 1443 O O . MET A 1 186 ? 16.685 -3.865 -13.890 1.00 90.56 186 MET A O 1
ATOM 1447 N N . GLY A 1 187 ? 14.693 -4.147 -14.880 1.00 88.38 187 GLY A N 1
ATOM 1448 C CA . GLY A 1 187 ? 14.472 -5.510 -14.381 1.00 88.38 187 GLY A CA 1
ATOM 1449 C C . GLY A 1 187 ? 14.060 -5.599 -12.904 1.00 88.38 187 GLY A C 1
ATOM 1450 O O . GLY A 1 187 ? 13.992 -6.706 -12.371 1.00 88.38 187 GLY A O 1
ATOM 1451 N N . ALA A 1 188 ? 13.782 -4.464 -12.250 1.00 91.06 188 ALA A N 1
ATOM 1452 C CA . ALA A 1 188 ? 13.414 -4.401 -10.833 1.00 91.06 188 ALA A CA 1
ATOM 1453 C C . ALA A 1 188 ? 12.132 -3.597 -10.545 1.00 91.06 188 ALA A C 1
ATOM 1455 O O . ALA A 1 188 ? 11.405 -3.945 -9.614 1.00 91.06 188 ALA A O 1
ATOM 1456 N N . CYS A 1 189 ? 11.859 -2.525 -11.300 1.00 93.50 189 CYS A N 1
ATOM 1457 C CA . CYS A 1 189 ? 10.748 -1.600 -11.025 1.00 93.50 189 CYS A CA 1
ATOM 1458 C C . CYS A 1 189 ? 9.913 -1.184 -12.250 1.00 93.50 189 CYS A C 1
ATOM 1460 O O . CYS A 1 189 ? 8.765 -0.787 -12.058 1.00 93.50 189 CYS A O 1
ATOM 1462 N N . CYS A 1 190 ? 10.453 -1.205 -13.477 1.00 96.25 190 CYS A N 1
ATOM 1463 C CA . CYS A 1 190 ? 9.697 -0.810 -14.674 1.00 96.25 190 CYS A CA 1
ATOM 1464 C C . CYS A 1 190 ? 10.324 -1.328 -15.982 1.00 96.25 190 CYS A C 1
ATOM 1466 O O . CYS A 1 190 ? 11.547 -1.362 -16.128 1.00 96.25 190 CYS A O 1
ATOM 1468 N N . GLU A 1 191 ? 9.478 -1.653 -16.961 1.00 94.19 191 GLU A N 1
ATOM 1469 C CA . GLU A 1 191 ? 9.846 -2.064 -18.319 1.00 94.19 191 GLU A CA 1
ATOM 1470 C C . GLU A 1 191 ? 9.451 -1.000 -19.359 1.00 94.19 191 GLU A C 1
ATOM 1472 O O . GLU A 1 191 ? 8.569 -0.174 -19.133 1.00 94.19 191 GLU A O 1
ATOM 1477 N N . ASN A 1 192 ? 10.068 -1.041 -20.548 1.00 94.50 192 ASN A N 1
ATOM 1478 C CA . ASN A 1 192 ? 9.785 -0.120 -21.663 1.00 94.50 192 ASN A CA 1
ATOM 1479 C C . ASN A 1 192 ? 9.895 1.378 -21.302 1.00 94.50 192 ASN A C 1
ATOM 1481 O O . ASN A 1 192 ? 9.211 2.219 -21.886 1.00 94.50 192 ASN A O 1
ATOM 1485 N N . VAL A 1 193 ? 10.785 1.711 -20.365 1.00 97.00 193 VAL A N 1
ATOM 1486 C CA . VAL A 1 193 ? 10.990 3.055 -19.809 1.00 97.00 193 VAL A CA 1
ATOM 1487 C C . VAL A 1 193 ? 11.194 4.114 -20.906 1.00 97.00 193 VAL A C 1
ATOM 1489 O O . VAL A 1 193 ? 11.995 3.937 -21.824 1.00 97.00 193 VAL A O 1
ATOM 1492 N N . ILE A 1 194 ? 10.470 5.233 -20.805 1.00 96.88 194 ILE A N 1
ATOM 1493 C CA . ILE A 1 194 ? 10.545 6.386 -21.730 1.00 96.88 194 ILE A CA 1
ATOM 1494 C C . ILE A 1 194 ? 10.893 7.704 -21.019 1.00 96.88 194 ILE A C 1
ATOM 1496 O O . ILE A 1 194 ? 10.720 8.783 -21.587 1.00 96.88 194 ILE A O 1
ATOM 1500 N N . GLY A 1 195 ? 11.354 7.635 -19.771 1.00 97.56 195 GLY A N 1
ATOM 1501 C CA . GLY A 1 195 ? 11.542 8.783 -18.887 1.00 97.56 195 GLY A CA 1
ATOM 1502 C C . GLY A 1 195 ? 10.948 8.527 -17.504 1.00 97.56 195 GLY A C 1
ATOM 1503 O O . GLY A 1 195 ? 10.660 7.384 -17.155 1.00 97.56 195 GLY A O 1
ATOM 1504 N N . TYR A 1 196 ? 10.754 9.591 -16.732 1.00 98.06 196 TYR A N 1
ATOM 1505 C CA . TYR A 1 196 ? 10.135 9.565 -15.404 1.00 98.06 196 TYR A CA 1
ATOM 1506 C C . TYR A 1 196 ? 9.178 10.753 -15.226 1.00 98.06 196 TYR A C 1
ATOM 1508 O O . TYR A 1 196 ? 9.286 11.760 -15.924 1.00 98.06 196 TYR A O 1
ATOM 1516 N N . VAL A 1 197 ? 8.230 10.645 -14.290 1.00 98.19 197 VAL A N 1
ATOM 1517 C CA . VAL A 1 197 ? 7.266 11.715 -13.977 1.00 98.19 197 VAL A CA 1
ATOM 1518 C C . VAL A 1 197 ? 7.669 12.388 -12.660 1.00 98.19 197 VAL A C 1
ATOM 1520 O O . VAL A 1 197 ? 7.604 11.737 -11.617 1.00 98.19 197 VAL A O 1
ATOM 1523 N N . PRO A 1 198 ? 8.074 13.672 -12.662 1.00 97.69 198 PRO A N 1
ATOM 1524 C CA . PRO A 1 198 ? 8.300 14.417 -11.429 1.00 97.69 198 PRO A CA 1
ATOM 1525 C C . PRO A 1 198 ? 6.980 14.652 -10.689 1.00 97.69 198 PRO A C 1
ATOM 1527 O O . PRO A 1 198 ? 6.018 15.151 -11.275 1.00 97.69 198 PRO A O 1
ATOM 1530 N N . LEU A 1 199 ? 6.949 14.349 -9.392 1.00 98.25 199 LEU A N 1
ATOM 1531 C CA . LEU A 1 199 ? 5.839 14.679 -8.497 1.00 98.25 199 LEU A CA 1
ATOM 1532 C C . LEU A 1 199 ? 6.352 15.602 -7.381 1.00 98.25 199 LEU A C 1
ATOM 1534 O O . LEU A 1 199 ? 7.419 15.323 -6.830 1.00 98.25 199 LEU A O 1
ATOM 1538 N N . PRO A 1 200 ? 5.646 16.697 -7.034 1.00 98.56 200 PRO A N 1
ATOM 1539 C CA . PRO A 1 200 ? 6.070 17.576 -5.949 1.00 98.56 200 PRO A CA 1
ATOM 1540 C C . PRO A 1 200 ? 6.078 16.833 -4.610 1.00 98.56 200 PRO A C 1
ATOM 1542 O O . PRO A 1 200 ? 5.059 16.272 -4.208 1.00 98.56 200 PRO A O 1
ATOM 1545 N N . VAL A 1 201 ? 7.211 16.858 -3.904 1.00 98.75 201 VAL A N 1
ATOM 1546 C CA . VAL A 1 201 ? 7.328 16.328 -2.539 1.00 98.75 201 VAL A CA 1
ATOM 1547 C C . VAL A 1 201 ? 7.288 17.494 -1.558 1.00 98.75 201 VAL A C 1
ATOM 1549 O O . VAL A 1 201 ? 8.171 18.349 -1.557 1.00 98.75 201 VAL A O 1
ATOM 1552 N N . GLY A 1 202 ? 6.240 17.541 -0.739 1.00 98.69 202 GLY A N 1
ATOM 1553 C CA . GLY A 1 202 ? 6.152 18.420 0.422 1.00 98.69 202 GLY A CA 1
ATOM 1554 C C . GLY A 1 202 ? 6.534 17.692 1.710 1.00 98.69 202 GLY A C 1
ATOM 1555 O O . GLY A 1 202 ? 6.699 16.473 1.726 1.00 98.69 202 GLY A O 1
ATOM 1556 N N . VAL A 1 203 ? 6.628 18.445 2.806 1.00 98.75 203 VAL A N 1
ATOM 1557 C CA . VAL A 1 203 ? 6.857 17.910 4.153 1.00 98.75 203 VAL A CA 1
ATOM 1558 C C . VAL A 1 203 ? 5.771 18.401 5.110 1.00 98.75 203 VAL A C 1
ATOM 1560 O O . VAL A 1 203 ? 5.394 19.574 5.073 1.00 98.75 203 VAL A O 1
ATOM 1563 N N . ALA A 1 204 ? 5.270 17.509 5.963 1.00 98.81 204 ALA A N 1
ATOM 1564 C CA . ALA A 1 204 ? 4.357 17.832 7.055 1.00 98.81 204 ALA A CA 1
ATOM 1565 C C . ALA A 1 204 ? 4.980 17.421 8.396 1.00 98.81 204 ALA A C 1
ATOM 1567 O O . ALA A 1 204 ? 5.419 16.283 8.558 1.00 98.81 204 ALA A O 1
ATOM 1568 N N . GLY A 1 205 ? 5.024 18.331 9.370 1.00 96.94 205 GLY A N 1
ATOM 1569 C CA . GLY A 1 205 ? 5.530 18.030 10.707 1.00 96.94 205 GLY A CA 1
ATOM 1570 C C . GLY A 1 205 ? 6.119 19.228 11.469 1.00 96.94 205 GLY A C 1
ATOM 1571 O O . GLY A 1 205 ? 5.964 20.376 11.050 1.00 96.94 205 GLY A O 1
ATOM 1572 N N . PRO A 1 206 ? 6.810 18.968 12.593 1.00 98.25 206 PRO A N 1
ATOM 1573 C CA . PRO A 1 206 ? 7.056 17.636 13.145 1.00 98.25 206 PRO A CA 1
ATOM 1574 C C . PRO A 1 206 ? 5.765 16.973 13.654 1.00 98.25 206 PRO A C 1
ATOM 1576 O O . PRO A 1 206 ? 4.951 17.604 14.325 1.00 98.25 206 PRO A O 1
ATOM 1579 N N . LEU A 1 207 ? 5.576 15.698 13.318 1.00 98.81 207 LEU A N 1
ATOM 1580 C CA . LEU A 1 207 ? 4.608 14.810 13.955 1.00 98.81 207 LEU A CA 1
ATOM 1581 C C . LEU A 1 207 ? 5.271 14.216 15.202 1.00 98.81 207 LEU A C 1
ATOM 1583 O O . LEU A 1 207 ? 6.244 13.471 15.080 1.00 98.81 207 LEU A O 1
ATOM 1587 N N . LYS A 1 208 ? 4.740 14.532 16.386 1.00 98.81 208 LYS A N 1
ATOM 1588 C CA . LYS A 1 208 ? 5.153 13.915 17.650 1.00 98.81 208 LYS A CA 1
ATOM 1589 C C . LYS A 1 208 ? 4.421 12.581 17.814 1.00 98.81 208 LYS A C 1
ATOM 1591 O O . LYS A 1 208 ? 3.228 12.577 18.105 1.00 98.81 208 LYS A O 1
ATOM 1596 N N . LEU A 1 209 ? 5.118 11.467 17.614 1.00 98.81 209 LEU A N 1
ATOM 1597 C CA . LEU A 1 209 ? 4.571 10.109 17.632 1.00 98.81 209 LEU A CA 1
ATOM 1598 C C . LEU A 1 209 ? 5.396 9.234 18.580 1.00 98.81 209 LEU A C 1
ATOM 1600 O O . LEU A 1 209 ? 6.599 9.080 18.385 1.00 98.81 209 LEU A O 1
ATOM 1604 N N . ASP A 1 210 ? 4.752 8.676 19.605 1.00 98.56 210 ASP A N 1
ATOM 1605 C CA . ASP A 1 210 ? 5.368 7.796 20.609 1.00 98.56 210 ASP A CA 1
ATOM 1606 C C . ASP A 1 210 ? 6.681 8.371 21.180 1.00 98.56 210 ASP A C 1
ATOM 1608 O O . ASP A 1 210 ? 7.731 7.727 21.191 1.00 98.56 210 ASP A O 1
ATOM 1612 N N . GLY A 1 211 ? 6.629 9.648 21.574 1.00 97.88 211 GLY A N 1
ATOM 1613 C CA . GLY A 1 211 ? 7.760 10.425 22.100 1.00 97.88 211 GLY A CA 1
ATOM 1614 C C . GLY A 1 211 ? 8.755 10.953 21.054 1.00 97.88 211 GLY A C 1
ATOM 1615 O O . GLY A 1 211 ? 9.518 11.866 21.361 1.00 97.88 211 GLY A O 1
ATOM 1616 N N . ASN A 1 212 ? 8.726 10.437 19.825 1.00 98.44 212 ASN A N 1
ATOM 1617 C CA . ASN A 1 212 ? 9.663 10.765 18.750 1.00 98.44 212 ASN A CA 1
ATOM 1618 C C . ASN A 1 212 ? 9.083 11.813 17.784 1.00 98.44 212 ASN A C 1
ATOM 1620 O O . ASN A 1 212 ? 7.879 12.059 17.769 1.00 98.44 212 ASN A O 1
ATOM 1624 N N . MET A 1 213 ? 9.940 12.459 16.987 1.00 98.50 213 MET A N 1
ATOM 1625 C CA . MET A 1 213 ? 9.581 13.617 16.153 1.00 98.50 213 MET A CA 1
ATOM 1626 C C . MET A 1 213 ? 9.893 13.344 14.679 1.00 98.50 213 MET A C 1
ATOM 1628 O O . MET A 1 213 ? 11.059 13.235 14.308 1.00 98.50 213 MET A O 1
ATOM 1632 N N . TYR A 1 214 ? 8.862 13.273 13.834 1.00 98.81 214 TYR A N 1
ATOM 1633 C CA . TYR A 1 214 ? 8.993 12.904 12.419 1.00 98.81 214 TYR A CA 1
ATOM 1634 C C . TYR A 1 214 ? 8.618 14.049 11.477 1.00 98.81 214 TYR A C 1
ATOM 1636 O O . TYR A 1 214 ? 7.559 14.662 11.610 1.00 98.81 214 TYR A O 1
ATOM 1644 N N . HIS A 1 215 ? 9.458 14.300 10.475 1.00 98.75 215 HIS A N 1
ATOM 1645 C CA . HIS A 1 215 ? 9.136 15.165 9.342 1.00 98.75 215 HIS A CA 1
ATOM 1646 C C . HIS A 1 215 ? 8.680 14.284 8.178 1.00 98.75 215 HIS A C 1
ATOM 1648 O O . HIS A 1 215 ? 9.478 13.556 7.595 1.00 98.75 215 HIS A O 1
ATOM 1654 N N . VAL A 1 216 ? 7.381 14.298 7.875 1.00 98.88 216 VAL A N 1
ATOM 1655 C CA . VAL A 1 216 ? 6.758 13.289 7.009 1.00 98.88 216 VAL A CA 1
ATOM 1656 C C . VAL A 1 216 ? 6.778 13.741 5.544 1.00 98.88 216 VAL A C 1
ATOM 1658 O O . VAL A 1 216 ? 6.193 14.786 5.240 1.00 98.88 216 VAL A O 1
ATOM 1661 N N . PRO A 1 217 ? 7.420 12.991 4.624 1.00 98.88 217 PRO A N 1
ATOM 1662 C CA . PRO A 1 217 ? 7.408 13.302 3.199 1.00 98.88 217 PRO A CA 1
ATOM 1663 C C . PRO A 1 217 ? 6.052 12.959 2.573 1.00 98.88 217 PRO A C 1
ATOM 1665 O O . PRO A 1 217 ? 5.478 11.901 2.830 1.00 98.88 217 PRO A O 1
ATOM 1668 N N . MET A 1 218 ? 5.551 13.847 1.718 1.00 98.88 218 MET A N 1
ATOM 1669 C CA . MET A 1 218 ? 4.261 13.705 1.042 1.00 98.88 218 MET A CA 1
ATOM 1670 C C . MET A 1 218 ? 4.389 14.101 -0.432 1.00 98.88 218 MET A C 1
ATOM 1672 O O . MET A 1 218 ? 4.455 15.287 -0.758 1.00 98.88 218 MET A O 1
ATOM 1676 N N . ALA A 1 219 ? 4.410 13.114 -1.328 1.00 98.81 219 ALA A N 1
ATOM 1677 C CA . ALA A 1 219 ? 4.443 13.323 -2.773 1.00 98.81 219 ALA A CA 1
ATOM 1678 C C . ALA A 1 219 ? 3.015 13.495 -3.313 1.00 98.81 219 ALA A C 1
ATOM 1680 O O . ALA A 1 219 ? 2.226 12.552 -3.290 1.00 98.81 219 ALA A O 1
ATOM 1681 N N . THR A 1 220 ? 2.651 14.693 -3.773 1.00 98.50 220 THR A N 1
ATOM 1682 C CA . THR A 1 220 ? 1.280 14.982 -4.221 1.00 98.50 220 THR A CA 1
ATOM 1683 C C . THR A 1 220 ? 1.195 16.176 -5.172 1.00 98.50 220 THR A C 1
ATOM 1685 O O . THR A 1 220 ? 1.991 17.111 -5.111 1.00 98.50 220 THR A O 1
ATOM 1688 N N . THR A 1 221 ? 0.181 16.162 -6.035 1.00 97.69 221 THR A N 1
ATOM 1689 C CA . THR A 1 221 ? -0.257 17.311 -6.842 1.00 97.69 221 THR A CA 1
ATOM 1690 C C . THR A 1 221 ? -1.521 17.980 -6.283 1.00 97.69 221 THR A C 1
ATOM 1692 O O . THR A 1 221 ? -1.970 18.987 -6.829 1.00 97.69 221 THR A O 1
ATOM 1695 N N . GLU A 1 222 ? -2.093 17.471 -5.185 1.00 96.56 222 GLU A N 1
ATOM 1696 C CA . GLU A 1 222 ? -3.278 18.052 -4.551 1.00 96.56 222 GLU A CA 1
ATOM 1697 C C . GLU A 1 222 ? -2.913 19.267 -3.679 1.00 96.56 222 GLU A C 1
ATOM 1699 O O . GLU A 1 222 ? -2.334 19.152 -2.593 1.00 96.56 222 GLU A O 1
ATOM 1704 N N . GLY A 1 223 ? -3.308 20.462 -4.126 1.00 92.06 223 GLY A N 1
ATOM 1705 C CA . GLY A 1 223 ? -3.217 21.671 -3.308 1.00 92.06 223 GLY A CA 1
ATOM 1706 C C . GLY A 1 223 ? -4.058 21.568 -2.028 1.00 92.06 223 GLY A C 1
ATOM 1707 O O . GLY A 1 223 ? -5.109 20.936 -2.014 1.00 92.06 223 GLY A O 1
ATOM 1708 N N . CYS A 1 224 ? -3.606 22.228 -0.959 1.00 94.25 224 CYS A N 1
ATOM 1709 C CA . CYS A 1 224 ? -4.029 22.055 0.444 1.00 94.25 224 CYS A CA 1
ATOM 1710 C C . CYS A 1 224 ? -3.560 20.784 1.177 1.00 94.25 224 CYS A C 1
ATOM 1712 O O . CYS A 1 224 ? -3.392 20.898 2.391 1.00 94.25 224 CYS A O 1
ATOM 1714 N N . LEU A 1 225 ? -3.301 19.633 0.539 1.00 97.62 225 LEU A N 1
ATOM 1715 C CA . LEU A 1 225 ? -3.114 18.363 1.272 1.00 97.62 225 LEU A CA 1
ATOM 1716 C C . LEU A 1 225 ? -1.992 18.411 2.328 1.00 97.62 225 LEU A C 1
ATOM 1718 O O . LEU A 1 225 ? -2.239 18.202 3.519 1.00 97.62 225 LEU A O 1
ATOM 1722 N N . VAL A 1 226 ? -0.768 18.755 1.916 1.00 98.50 226 VAL A N 1
ATOM 1723 C CA . VAL A 1 226 ? 0.395 18.826 2.824 1.00 98.50 226 VAL A CA 1
ATOM 1724 C C . VAL A 1 226 ? 0.195 19.902 3.898 1.00 98.50 226 VAL A C 1
ATOM 1726 O O . VAL A 1 226 ? 0.472 19.671 5.071 1.00 98.50 226 VAL A O 1
ATOM 1729 N N . ALA A 1 227 ? -0.364 21.059 3.530 1.00 97.75 227 ALA A N 1
ATOM 1730 C CA . ALA A 1 227 ? -0.611 22.164 4.459 1.00 97.75 227 ALA A CA 1
ATOM 1731 C C . ALA A 1 227 ? -1.683 21.831 5.517 1.00 97.75 227 ALA A C 1
ATOM 1733 O O . ALA A 1 227 ? -1.545 22.222 6.677 1.00 97.75 227 ALA A O 1
ATOM 1734 N N . SER A 1 228 ? -2.727 21.085 5.139 1.00 98.06 228 SER A N 1
ATOM 1735 C CA . SER A 1 228 ? -3.747 20.584 6.068 1.00 98.06 228 SER A CA 1
ATOM 1736 C C . SER A 1 228 ? -3.153 19.544 7.016 1.00 98.06 228 SER A C 1
ATOM 1738 O O . SER A 1 228 ? -3.299 19.657 8.229 1.00 98.06 228 SER A O 1
ATOM 1740 N N . THR A 1 229 ? -2.387 18.590 6.486 1.00 98.81 229 THR A N 1
ATOM 1741 C CA . THR A 1 229 ? -1.702 17.569 7.294 1.00 98.81 229 THR A CA 1
ATOM 1742 C C . THR A 1 229 ? -0.741 18.214 8.297 1.00 98.81 229 THR A C 1
ATOM 1744 O O . THR A 1 229 ? -0.774 17.900 9.483 1.00 98.81 229 THR A O 1
ATOM 1747 N N . ASN A 1 230 ? 0.030 19.216 7.863 1.00 98.75 230 ASN A N 1
ATOM 1748 C CA . ASN A 1 230 ? 0.936 19.985 8.717 1.00 98.75 230 ASN A CA 1
ATOM 1749 C C . ASN A 1 230 ? 0.206 20.768 9.828 1.00 98.75 230 ASN A C 1
ATOM 1751 O O . ASN A 1 230 ? 0.701 20.861 10.951 1.00 98.75 230 ASN A O 1
ATOM 1755 N N . ARG A 1 231 ? -0.989 21.307 9.547 1.00 98.25 231 ARG A N 1
ATOM 1756 C CA . ARG A 1 231 ? -1.869 21.917 10.561 1.00 98.25 231 ARG A CA 1
ATOM 1757 C C . ARG A 1 231 ? -2.353 20.884 11.584 1.00 98.25 231 ARG A C 1
ATOM 1759 O O . ARG A 1 231 ? -2.406 21.204 12.768 1.00 98.25 231 ARG A O 1
ATOM 1766 N N . GLY A 1 232 ? -2.644 19.662 11.139 1.00 98.56 232 GLY A N 1
ATOM 1767 C CA . GLY A 1 232 ? -2.916 18.511 11.999 1.00 98.56 232 GLY A CA 1
ATOM 1768 C C . GLY A 1 232 ? -1.748 18.191 12.929 1.00 98.56 232 GLY A C 1
ATOM 1769 O O . GLY A 1 232 ? -1.921 18.193 14.145 1.00 98.56 232 GLY A O 1
ATOM 1770 N N . CYS A 1 233 ? -0.538 18.032 12.381 1.00 98.75 233 CYS A N 1
ATOM 1771 C CA . CYS A 1 233 ? 0.678 17.813 13.173 1.00 98.75 233 CYS A CA 1
ATOM 1772 C C . CYS A 1 233 ? 0.899 18.939 14.196 1.00 98.75 233 CYS A C 1
ATOM 1774 O O . CYS A 1 233 ? 1.253 18.667 15.338 1.00 98.75 233 CYS A O 1
ATOM 1776 N N . ARG A 1 234 ? 0.618 20.201 13.832 1.00 98.38 234 ARG A N 1
ATOM 1777 C CA . ARG A 1 234 ? 0.712 21.339 14.760 1.00 98.38 234 ARG A CA 1
ATOM 1778 C C . ARG A 1 234 ? -0.340 21.317 15.877 1.00 98.38 234 ARG A C 1
ATOM 1780 O O . ARG A 1 234 ? -0.043 21.817 16.957 1.00 98.38 234 ARG A O 1
ATOM 1787 N N . ALA A 1 235 ? -1.532 20.768 15.647 1.00 98.19 235 ALA A N 1
ATOM 1788 C CA . ALA A 1 235 ? -2.532 20.566 16.700 1.00 98.19 235 ALA A CA 1
ATOM 1789 C C . ALA A 1 235 ? -2.158 19.398 17.634 1.00 98.19 235 ALA A C 1
ATOM 1791 O O . ALA A 1 235 ? -2.409 19.459 18.831 1.00 98.19 235 ALA A O 1
ATOM 1792 N N . LEU A 1 236 ? -1.502 18.366 17.102 1.00 98.44 236 LEU A N 1
ATOM 1793 C CA . LEU A 1 236 ? -1.057 17.187 17.853 1.00 98.44 236 LEU A CA 1
ATOM 1794 C C . LEU A 1 236 ? 0.324 17.358 18.513 1.00 98.44 236 LEU A C 1
ATOM 1796 O O . LEU A 1 236 ? 0.795 16.445 19.181 1.00 98.44 236 LEU A O 1
ATOM 1800 N N . LEU A 1 237 ? 0.995 18.499 18.326 1.00 97.56 237 LEU A N 1
ATOM 1801 C CA . LEU A 1 237 ? 2.394 18.690 18.724 1.00 97.56 237 LEU A CA 1
ATOM 1802 C C . LEU A 1 237 ? 2.615 18.627 20.241 1.00 97.56 237 LEU A C 1
ATOM 1804 O O . LEU A 1 237 ? 3.598 18.041 20.691 1.00 97.56 237 LEU A O 1
ATOM 1808 N N . ASP A 1 238 ? 1.723 19.229 21.024 1.00 95.00 238 ASP A N 1
ATOM 1809 C CA . ASP A 1 238 ? 1.895 19.299 22.476 1.00 95.00 238 ASP A CA 1
ATOM 1810 C C . ASP A 1 238 ? 1.463 17.968 23.119 1.00 95.00 238 ASP A C 1
ATOM 1812 O O . ASP A 1 238 ? 2.257 17.342 23.828 1.00 95.00 238 ASP A O 1
ATOM 1816 N N . SER A 1 239 ? 0.275 17.463 22.766 1.00 95.56 239 SER A N 1
ATOM 1817 C CA . SER A 1 239 ? -0.251 16.156 23.196 1.00 95.56 239 SER A CA 1
ATOM 1818 C C . SER A 1 239 ? 0.626 14.972 22.778 1.00 95.56 239 SER A C 1
ATOM 1820 O O . SER A 1 239 ? 0.895 14.075 23.571 1.00 95.56 239 SER A O 1
ATOM 1822 N N . GLY A 1 240 ? 1.111 14.981 21.535 1.00 98.12 240 GLY A N 1
ATOM 1823 C CA . GLY A 1 240 ? 1.625 13.797 20.852 1.00 98.12 240 GLY A CA 1
ATOM 1824 C C . GLY A 1 240 ? 0.520 12.850 20.371 1.00 98.12 240 GLY A C 1
ATOM 1825 O O . GLY A 1 240 ? -0.658 13.005 20.695 1.00 98.12 240 GLY A O 1
ATOM 1826 N N . VAL A 1 241 ? 0.924 11.859 19.584 1.00 98.81 241 VAL A N 1
ATOM 1827 C CA . VAL A 1 241 ? 0.123 10.701 19.178 1.00 98.81 241 VAL A CA 1
ATOM 1828 C C . VAL A 1 241 ? 0.759 9.451 19.783 1.00 98.81 241 VAL A C 1
ATOM 1830 O O . VAL A 1 241 ? 1.976 9.281 19.683 1.00 98.81 241 VAL A O 1
ATOM 1833 N N . SER A 1 242 ? -0.049 8.576 20.371 1.00 98.88 242 SER A N 1
ATOM 1834 C CA . SER A 1 242 ? 0.356 7.225 20.781 1.00 98.88 242 SER A CA 1
ATOM 1835 C C . SER A 1 242 ? -0.056 6.226 19.701 1.00 98.88 242 SER A C 1
ATOM 1837 O O . SER A 1 242 ? -1.127 6.380 19.113 1.00 98.88 242 SER A O 1
ATOM 1839 N N . SER A 1 243 ? 0.751 5.203 19.406 1.00 98.88 243 SER A N 1
ATOM 1840 C CA . SER A 1 243 ? 0.405 4.201 18.388 1.00 98.88 243 SER A CA 1
ATOM 1841 C C . SER A 1 243 ? 0.923 2.792 18.673 1.00 98.88 243 SER A C 1
ATOM 1843 O O . SER A 1 243 ? 1.958 2.580 19.306 1.00 98.88 243 SER A O 1
ATOM 1845 N N . ARG A 1 244 ? 0.207 1.790 18.150 1.00 98.75 244 ARG A N 1
ATOM 1846 C CA . ARG A 1 244 ? 0.555 0.377 18.320 1.00 98.75 244 ARG A CA 1
ATOM 1847 C C . ARG A 1 244 ? 0.208 -0.442 17.083 1.00 98.75 244 ARG A C 1
ATOM 1849 O O . ARG A 1 244 ? -0.901 -0.360 16.561 1.00 98.75 244 ARG A O 1
ATOM 1856 N N . VAL A 1 245 ? 1.145 -1.287 16.652 1.00 98.75 245 VAL A N 1
ATOM 1857 C CA . VAL A 1 245 ? 0.849 -2.384 15.719 1.00 98.75 245 VAL A CA 1
ATOM 1858 C C . VAL A 1 245 ? 0.200 -3.512 16.521 1.00 98.75 245 VAL A C 1
ATOM 1860 O O . VAL A 1 245 ? 0.777 -3.980 17.503 1.00 98.75 245 VAL A O 1
ATOM 1863 N N . VAL A 1 246 ? -1.005 -3.923 16.127 1.00 97.94 246 VAL A N 1
ATOM 1864 C CA . VAL A 1 246 ? -1.796 -4.976 16.794 1.00 97.94 246 VAL A CA 1
ATOM 1865 C C . VAL A 1 246 ? -1.799 -6.299 16.022 1.00 97.94 246 VAL A C 1
ATOM 1867 O O . VAL A 1 246 ? -2.092 -7.341 16.600 1.00 97.94 246 VAL A O 1
ATOM 1870 N N . SER A 1 247 ? -1.426 -6.283 14.739 1.00 98.12 247 SER A N 1
ATOM 1871 C CA . SER A 1 247 ? -1.164 -7.487 13.943 1.00 98.12 247 SER A CA 1
ATOM 1872 C C . SER A 1 247 ? -0.155 -7.198 12.830 1.00 98.12 247 SER A C 1
ATOM 1874 O O . SER A 1 247 ? -0.055 -6.064 12.357 1.00 98.12 247 SER A O 1
ATOM 1876 N N . ASP A 1 248 ? 0.591 -8.221 12.421 1.00 98.31 248 ASP A N 1
ATOM 1877 C CA . ASP A 1 248 ? 1.580 -8.165 11.345 1.00 98.31 248 ASP A CA 1
ATOM 1878 C C . ASP A 1 248 ? 1.585 -9.489 10.577 1.00 98.31 248 ASP A C 1
ATOM 1880 O O . ASP A 1 248 ? 2.158 -10.474 11.041 1.00 98.31 248 ASP A O 1
ATOM 1884 N N . GLY A 1 249 ? 0.947 -9.506 9.409 1.00 98.19 249 GLY A N 1
ATOM 1885 C CA . GLY A 1 249 ? 0.938 -10.668 8.530 1.00 98.19 249 GLY A CA 1
ATOM 1886 C C . GLY A 1 249 ? 0.475 -10.323 7.119 1.00 98.19 249 GLY A C 1
ATOM 1887 O O . GLY A 1 249 ? -0.701 -10.029 6.884 1.00 98.19 249 GLY A O 1
ATOM 1888 N N . MET A 1 250 ? 1.385 -10.392 6.147 1.00 98.62 250 MET A N 1
ATOM 1889 C CA . MET A 1 250 ? 1.025 -10.299 4.733 1.00 98.62 250 MET A CA 1
ATOM 1890 C C . MET A 1 250 ? 0.390 -11.615 4.264 1.00 98.62 250 MET A C 1
ATOM 1892 O O . MET A 1 250 ? 0.740 -12.694 4.742 1.00 98.62 250 MET A O 1
ATOM 1896 N N . SER A 1 251 ? -0.561 -11.537 3.329 1.00 98.56 251 SER A N 1
ATOM 1897 C CA . SER A 1 251 ? -1.386 -12.680 2.936 1.00 98.56 251 SER A CA 1
ATOM 1898 C C . SER A 1 251 ? -1.363 -13.012 1.444 1.00 98.56 251 SER A C 1
ATOM 1900 O O . SER A 1 251 ? -1.285 -12.138 0.574 1.00 98.56 251 SER A O 1
ATOM 1902 N N . ARG A 1 252 ? -1.533 -14.305 1.150 1.00 98.69 252 ARG A N 1
ATOM 1903 C CA . ARG A 1 252 ? -1.827 -14.837 -0.185 1.00 98.69 252 ARG A CA 1
ATOM 1904 C C . ARG A 1 252 ? -2.959 -15.857 -0.067 1.00 98.69 252 ARG A C 1
ATOM 1906 O O . ARG A 1 252 ? -2.905 -16.762 0.756 1.00 98.69 252 ARG A O 1
ATOM 1913 N N . GLY A 1 253 ? -4.001 -15.676 -0.874 1.00 98.44 253 GLY A N 1
ATOM 1914 C CA . GLY A 1 253 ? -5.194 -16.522 -0.911 1.00 98.44 253 GLY A CA 1
ATOM 1915 C C . GLY A 1 253 ? -5.357 -17.205 -2.268 1.00 98.44 253 GLY A C 1
ATOM 1916 O O . GLY A 1 253 ? -6.069 -16.657 -3.116 1.00 98.44 253 GLY A O 1
ATOM 1917 N N . PRO A 1 254 ? -4.691 -18.349 -2.505 1.00 98.75 254 PRO A N 1
ATOM 1918 C CA . PRO A 1 254 ? -4.967 -19.246 -3.620 1.00 98.75 254 PRO A CA 1
ATOM 1919 C C . PRO A 1 254 ? -6.410 -19.747 -3.645 1.00 98.75 254 PRO A C 1
ATOM 1921 O O . PRO A 1 254 ? -7.126 -19.721 -2.643 1.00 98.75 254 PRO A O 1
ATOM 1924 N N . VAL A 1 255 ? -6.793 -20.255 -4.813 1.00 98.81 255 VAL A N 1
ATOM 1925 C CA . VAL A 1 255 ? -7.952 -21.129 -4.990 1.00 98.81 255 VAL A CA 1
ATOM 1926 C C . VAL A 1 255 ? -7.481 -22.448 -5.589 1.00 98.81 255 VAL A C 1
ATOM 1928 O O . VAL A 1 255 ? -6.779 -22.471 -6.603 1.00 98.81 255 VAL A O 1
ATOM 1931 N N . VAL A 1 256 ? -7.872 -23.542 -4.943 1.00 98.81 256 VAL A N 1
ATOM 1932 C CA . VAL A 1 256 ? -7.619 -24.917 -5.384 1.00 98.81 256 VAL A CA 1
ATOM 1933 C C . VAL A 1 256 ? -8.946 -25.646 -5.587 1.00 98.81 256 VAL A C 1
ATOM 1935 O O . VAL A 1 256 ? -9.983 -25.233 -5.061 1.00 98.81 256 VAL A O 1
ATOM 1938 N N . ARG A 1 257 ? -8.932 -26.709 -6.387 1.00 98.75 257 ARG A N 1
ATOM 1939 C CA . ARG A 1 257 ? -10.112 -27.448 -6.841 1.00 98.75 257 ARG A CA 1
ATOM 1940 C C . ARG A 1 257 ? -9.945 -28.936 -6.553 1.00 98.75 257 ARG A C 1
ATOM 1942 O O . ARG A 1 257 ? -8.920 -29.514 -6.888 1.00 98.75 257 ARG A O 1
ATOM 1949 N N . PHE A 1 258 ? -10.990 -29.548 -6.012 1.00 98.75 258 PHE A N 1
ATOM 1950 C CA . PHE A 1 258 ? -11.082 -30.990 -5.768 1.00 98.75 258 PHE A CA 1
ATOM 1951 C C . PHE A 1 258 ? -12.112 -31.635 -6.714 1.00 98.75 258 PHE A C 1
ATOM 1953 O O . PHE A 1 258 ? -12.909 -30.910 -7.329 1.00 98.75 258 PHE A O 1
ATOM 1960 N N . PRO A 1 259 ? -12.158 -32.974 -6.854 1.00 98.56 259 PRO A N 1
ATOM 1961 C CA . PRO A 1 259 ? -13.215 -33.651 -7.608 1.00 98.56 259 PRO A CA 1
ATOM 1962 C C . PRO A 1 259 ? -14.602 -33.409 -6.998 1.00 98.56 259 PRO A C 1
ATOM 1964 O O . PRO A 1 259 ? -15.545 -33.094 -7.725 1.00 98.56 259 PRO A O 1
ATOM 1967 N N . THR A 1 260 ? -14.714 -33.461 -5.667 1.00 98.56 260 THR A N 1
ATOM 1968 C CA . THR A 1 260 ? -15.965 -33.252 -4.917 1.00 98.56 260 THR A CA 1
ATOM 1969 C C . THR A 1 260 ? -15.856 -32.130 -3.880 1.00 98.56 260 THR A C 1
ATOM 1971 O O . THR A 1 260 ? -14.765 -31.719 -3.490 1.00 98.56 260 THR A O 1
ATOM 1974 N N . GLY A 1 261 ? -17.006 -31.636 -3.406 1.00 98.25 261 GLY A N 1
ATOM 1975 C CA . GLY A 1 261 ? -17.056 -30.715 -2.262 1.00 98.25 261 GLY A CA 1
ATOM 1976 C C . GLY A 1 261 ? -16.695 -31.372 -0.927 1.00 98.25 261 GLY A C 1
ATOM 1977 O O . GLY A 1 261 ? -16.194 -30.687 -0.042 1.00 98.25 261 GLY A O 1
ATOM 1978 N N . MET A 1 262 ? -16.874 -32.694 -0.806 1.00 98.38 262 MET A N 1
ATOM 1979 C CA . MET A 1 262 ? -16.473 -33.444 0.389 1.00 98.38 262 MET A CA 1
ATOM 1980 C C . MET A 1 262 ? -14.953 -33.416 0.553 1.00 98.38 262 MET A C 1
ATOM 1982 O O . MET A 1 262 ? -14.481 -32.935 1.570 1.00 98.38 262 MET A O 1
ATOM 1986 N N . GLN A 1 263 ? -14.197 -33.745 -0.501 1.00 98.44 263 GLN A N 1
ATOM 1987 C CA . GLN A 1 263 ? -12.726 -33.689 -0.489 1.00 98.44 263 GLN A CA 1
ATOM 1988 C C . GLN A 1 263 ? -12.171 -32.280 -0.205 1.00 98.44 263 GLN A C 1
ATOM 1990 O O . GLN A 1 263 ? -11.123 -32.145 0.423 1.00 98.44 263 GLN A O 1
ATOM 1995 N N . ALA A 1 264 ? -12.880 -31.218 -0.611 1.00 98.56 264 ALA A N 1
ATOM 1996 C CA . ALA A 1 264 ? -12.528 -29.848 -0.225 1.00 98.56 264 ALA A CA 1
ATOM 1997 C C . ALA A 1 264 ? -12.750 -29.587 1.281 1.00 98.56 264 ALA A C 1
ATOM 1999 O O . ALA A 1 264 ? -11.976 -28.855 1.898 1.00 98.56 264 ALA A O 1
ATOM 2000 N N . GLY A 1 265 ? -13.782 -30.200 1.871 1.00 98.50 265 GLY A N 1
ATOM 2001 C CA . GLY A 1 265 ? -14.040 -30.231 3.315 1.00 98.50 265 GLY A CA 1
ATOM 2002 C C . GLY A 1 265 ? -13.032 -31.076 4.090 1.00 98.50 265 GLY A C 1
ATOM 2003 O O . GLY A 1 265 ? -12.589 -30.659 5.159 1.00 98.50 265 GLY A O 1
ATOM 2004 N N . ASP A 1 266 ? -12.622 -32.217 3.542 1.00 98.44 266 ASP A N 1
ATOM 2005 C CA . ASP A 1 266 ? -11.598 -33.092 4.119 1.00 98.44 266 ASP A CA 1
ATOM 2006 C C . ASP A 1 266 ? -10.247 -32.364 4.165 1.00 98.44 266 ASP A C 1
ATOM 2008 O O . ASP A 1 266 ? -9.597 -32.329 5.206 1.00 98.44 266 ASP A O 1
ATOM 2012 N N . ALA A 1 267 ? -9.862 -31.684 3.079 1.00 98.44 267 ALA A N 1
ATOM 2013 C CA . ALA A 1 267 ? -8.649 -30.869 3.028 1.00 98.44 267 ALA A CA 1
ATOM 2014 C C . ALA A 1 267 ? -8.701 -29.628 3.935 1.00 98.44 267 ALA A C 1
ATOM 2016 O O . ALA A 1 267 ? -7.673 -29.239 4.490 1.00 98.44 267 ALA A O 1
ATOM 2017 N N . MET A 1 268 ? -9.876 -29.015 4.127 1.00 98.31 268 MET A N 1
ATOM 2018 C CA . MET A 1 268 ? -10.042 -27.925 5.095 1.00 98.31 268 MET A CA 1
ATOM 2019 C C . MET A 1 268 ? -9.844 -28.415 6.535 1.00 98.31 268 MET A C 1
ATOM 2021 O O . MET A 1 268 ? -9.028 -27.837 7.245 1.00 98.31 268 MET A O 1
ATOM 2025 N N . GLN A 1 269 ? -10.511 -29.501 6.936 1.00 98.19 269 GLN A N 1
ATOM 2026 C CA . GLN A 1 269 ? -10.347 -30.099 8.269 1.00 98.19 269 GLN A CA 1
ATOM 2027 C C . GLN A 1 269 ? -8.916 -30.610 8.491 1.00 98.19 269 GLN A C 1
ATOM 2029 O O . GLN A 1 269 ? -8.349 -30.434 9.565 1.00 98.19 269 GLN A O 1
ATOM 2034 N N . TRP A 1 270 ? -8.291 -31.193 7.463 1.00 98.50 270 TRP A N 1
ATOM 2035 C CA . TRP A 1 270 ? -6.901 -31.646 7.526 1.00 98.50 270 TRP A CA 1
ATOM 2036 C C . TRP A 1 270 ? -5.933 -30.492 7.825 1.00 98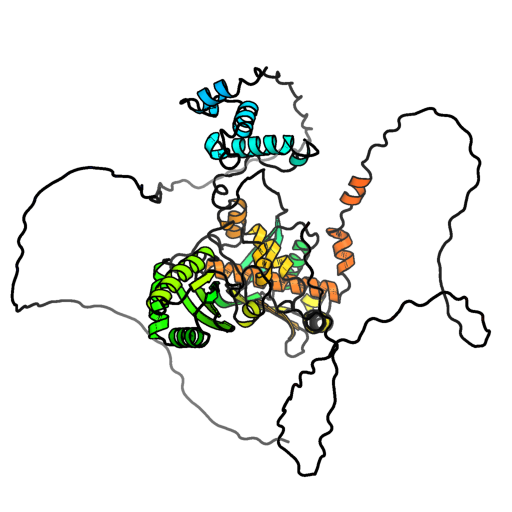.50 270 TRP A C 1
ATOM 2038 O O . TRP A 1 270 ? -5.010 -30.681 8.611 1.00 98.50 270 TRP A O 1
ATOM 2048 N N . LEU A 1 271 ? -6.171 -29.298 7.265 1.00 98.12 271 LEU A N 1
ATOM 2049 C CA . LEU A 1 271 ? -5.394 -28.077 7.531 1.00 98.12 271 LEU A CA 1
ATOM 2050 C C . LEU A 1 271 ? -5.649 -27.449 8.915 1.00 98.12 271 LEU A C 1
ATOM 2052 O O . LEU A 1 271 ? -4.854 -26.613 9.340 1.00 98.12 271 LEU A O 1
ATOM 2056 N N . GLU A 1 272 ? -6.730 -27.823 9.604 1.00 95.81 272 GLU A N 1
ATOM 2057 C CA . GLU A 1 272 ? -7.066 -27.344 10.957 1.00 95.81 272 GLU A CA 1
ATOM 2058 C C . GLU A 1 272 ? -6.409 -28.191 12.068 1.00 95.81 272 GLU A C 1
ATOM 2060 O O . GLU A 1 272 ? -6.363 -27.768 13.222 1.00 95.81 272 GLU A O 1
ATOM 2065 N N . VAL A 1 273 ? -5.843 -29.355 11.727 1.00 97.94 273 VAL A N 1
ATOM 2066 C CA . VAL A 1 273 ? -5.057 -30.206 12.639 1.00 97.94 273 VAL A CA 1
ATOM 2067 C C . VAL A 1 273 ? -3.627 -29.666 12.779 1.00 97.94 273 VAL A C 1
ATOM 2069 O O . VAL A 1 273 ? -2.932 -29.451 11.783 1.00 97.94 273 VAL A O 1
ATOM 2072 N N . THR A 1 274 ? -3.161 -29.491 14.019 1.00 97.44 274 THR A N 1
ATOM 2073 C CA . THR A 1 274 ? -1.882 -28.845 14.369 1.00 97.44 274 THR A CA 1
ATOM 2074 C C . THR A 1 274 ? -0.673 -29.439 13.642 1.00 97.44 274 THR A C 1
ATOM 2076 O O . THR A 1 274 ? 0.119 -28.711 13.047 1.00 97.44 274 THR A O 1
ATOM 2079 N N . GLU A 1 275 ? -0.534 -30.763 13.639 1.00 97.69 275 GLU A N 1
ATOM 2080 C CA . GLU A 1 275 ? 0.613 -31.483 13.070 1.00 97.69 275 GLU A CA 1
ATOM 2081 C C . GLU A 1 275 ? 0.670 -31.340 11.539 1.00 97.69 275 GLU A C 1
ATOM 2083 O O . GLU A 1 275 ? 1.745 -31.263 10.933 1.00 97.69 275 GLU A O 1
ATOM 2088 N N . ASN A 1 276 ? -0.502 -31.248 10.910 1.00 98.06 276 ASN A N 1
ATOM 2089 C CA . ASN A 1 276 ? -0.659 -31.048 9.475 1.00 98.06 276 ASN A CA 1
ATOM 2090 C C . ASN A 1 276 ? -0.370 -29.593 9.087 1.00 98.06 276 ASN A C 1
ATOM 2092 O O . ASN A 1 276 ? 0.370 -29.351 8.127 1.00 98.06 276 ASN A O 1
ATOM 2096 N N . PHE A 1 277 ? -0.875 -28.628 9.866 1.00 98.50 277 PHE A N 1
ATOM 2097 C CA . PHE A 1 277 ? -0.509 -27.218 9.735 1.00 98.50 277 PHE A CA 1
ATOM 2098 C C . PHE A 1 277 ? 1.007 -27.027 9.868 1.00 98.50 277 PHE A C 1
ATOM 2100 O O . PHE A 1 277 ? 1.604 -26.390 9.003 1.00 98.50 277 PHE A O 1
ATOM 2107 N N . GLU A 1 278 ? 1.659 -27.641 10.861 1.00 98.44 278 GLU A N 1
ATOM 2108 C CA . GLU A 1 278 ? 3.120 -27.578 11.017 1.00 98.44 278 GLU A CA 1
ATOM 2109 C C . GLU A 1 278 ? 3.869 -28.228 9.838 1.00 98.44 278 GLU A C 1
ATOM 2111 O O . GLU A 1 278 ? 4.897 -27.714 9.391 1.00 98.44 278 GLU A O 1
ATOM 2116 N N . SER A 1 279 ? 3.329 -29.295 9.237 1.00 98.25 279 SER A N 1
ATOM 2117 C CA . SER A 1 279 ? 3.872 -29.875 7.996 1.00 98.25 279 SER A CA 1
ATOM 2118 C C . SER A 1 279 ? 3.848 -28.877 6.825 1.00 98.25 279 SER A C 1
ATOM 2120 O O . SER A 1 279 ? 4.823 -28.764 6.075 1.00 98.25 279 SER A O 1
ATOM 2122 N N . ILE A 1 280 ? 2.761 -28.112 6.689 1.00 98.69 280 ILE A N 1
ATOM 2123 C CA . ILE A 1 280 ? 2.585 -27.079 5.655 1.00 98.69 280 ILE A CA 1
ATOM 2124 C C . ILE A 1 280 ? 3.426 -25.830 5.959 1.00 98.69 280 ILE A C 1
ATOM 2126 O O . ILE A 1 280 ? 4.071 -25.281 5.064 1.00 98.69 280 ILE A O 1
ATOM 2130 N N . LYS A 1 281 ? 3.483 -25.410 7.224 1.00 98.75 281 LYS A N 1
ATOM 2131 C CA . LYS A 1 281 ? 4.314 -24.311 7.723 1.00 98.75 281 LYS A CA 1
ATOM 2132 C C . LYS A 1 281 ? 5.797 -24.579 7.502 1.00 98.75 281 LYS A C 1
ATOM 2134 O O . LYS A 1 281 ? 6.488 -23.710 6.982 1.00 98.75 281 LYS A O 1
ATOM 2139 N N . LYS A 1 282 ? 6.281 -25.791 7.786 1.00 98.56 282 LYS A N 1
ATOM 2140 C CA . LYS A 1 282 ? 7.663 -26.204 7.492 1.00 98.56 282 LYS A CA 1
ATOM 2141 C C . LYS A 1 282 ? 7.989 -26.084 5.999 1.00 98.56 282 LYS A C 1
ATOM 2143 O O . LYS A 1 282 ? 9.071 -25.613 5.651 1.00 98.56 282 LYS A O 1
ATOM 2148 N N . ALA A 1 283 ? 7.057 -26.456 5.118 1.00 98.56 283 ALA A N 1
ATOM 2149 C CA . ALA A 1 283 ? 7.213 -26.285 3.673 1.00 98.56 283 ALA A CA 1
ATOM 2150 C C . ALA A 1 283 ? 7.237 -24.796 3.263 1.00 98.56 283 ALA A C 1
ATOM 2152 O O . ALA A 1 283 ? 8.126 -24.383 2.518 1.00 98.56 283 ALA A O 1
ATOM 2153 N N . PHE A 1 284 ? 6.328 -23.975 3.797 1.00 98.81 284 PHE A N 1
ATOM 2154 C CA . PHE A 1 284 ? 6.258 -22.529 3.548 1.00 98.81 284 PHE A CA 1
ATOM 2155 C C . PHE A 1 284 ? 7.521 -21.784 4.027 1.00 98.81 284 PHE A C 1
ATOM 2157 O O . PHE A 1 284 ? 8.175 -21.085 3.245 1.00 98.81 284 PHE A O 1
ATOM 2164 N N . ASP A 1 285 ? 7.891 -21.961 5.298 1.00 98.62 285 ASP A N 1
ATOM 2165 C CA . ASP A 1 285 ? 8.978 -21.244 5.976 1.00 98.62 285 ASP A CA 1
ATOM 2166 C C . ASP A 1 285 ? 10.356 -21.620 5.392 1.00 98.62 285 ASP A C 1
ATOM 2168 O O . ASP A 1 285 ? 11.270 -20.793 5.387 1.00 98.62 285 ASP A O 1
ATOM 2172 N N . SER A 1 286 ? 10.499 -22.816 4.796 1.00 98.25 286 SER A N 1
ATOM 2173 C CA . SER A 1 286 ? 11.721 -23.233 4.082 1.00 98.25 286 SER A CA 1
ATOM 2174 C C . SER A 1 286 ? 12.118 -22.298 2.929 1.00 98.25 286 SER A C 1
ATOM 2176 O O . SER A 1 286 ? 13.278 -22.254 2.517 1.00 98.25 286 SER A O 1
ATOM 2178 N N . THR A 1 287 ? 11.167 -21.525 2.394 1.00 97.88 287 THR A N 1
ATOM 2179 C CA . THR A 1 287 ? 11.379 -20.718 1.187 1.00 97.88 287 THR A CA 1
ATOM 2180 C C . THR A 1 287 ? 12.116 -19.398 1.431 1.00 97.88 287 THR A C 1
ATOM 2182 O O . THR A 1 287 ? 12.584 -18.792 0.456 1.00 97.88 287 THR A O 1
ATOM 2185 N N . SER A 1 288 ? 12.221 -18.933 2.683 1.00 96.88 288 SER A N 1
ATOM 2186 C CA . SER A 1 288 ? 12.826 -17.643 3.044 1.00 96.88 288 SER A CA 1
ATOM 2187 C C . SER A 1 288 ? 13.216 -17.566 4.524 1.00 96.88 288 SER A C 1
ATOM 2189 O O . SER A 1 288 ? 12.441 -17.910 5.415 1.00 96.88 288 SER A O 1
ATOM 2191 N N . ARG A 1 289 ? 14.378 -16.962 4.812 1.00 94.12 289 ARG A N 1
ATOM 2192 C CA . ARG A 1 289 ? 14.830 -16.709 6.193 1.00 94.12 289 ARG A CA 1
ATOM 2193 C C . ARG A 1 289 ? 13.880 -15.817 7.006 1.00 94.12 289 ARG A C 1
ATOM 2195 O O . ARG A 1 289 ? 13.937 -15.877 8.228 1.00 94.12 289 ARG A O 1
ATOM 2202 N N . PHE A 1 290 ? 13.018 -15.037 6.347 1.00 94.62 290 PHE A N 1
ATOM 2203 C CA . PHE A 1 290 ? 12.072 -14.104 6.974 1.00 94.62 290 PHE A CA 1
ATOM 2204 C C . PHE A 1 290 ? 10.599 -14.530 6.890 1.00 94.62 290 PHE A C 1
ATOM 2206 O O . PHE A 1 290 ? 9.788 -13.994 7.638 1.00 94.62 290 PHE A O 1
ATOM 2213 N N . ALA A 1 291 ? 10.237 -15.460 5.997 1.00 96.44 291 ALA A N 1
ATOM 2214 C CA . ALA A 1 291 ? 8.849 -15.898 5.855 1.00 96.44 291 ALA A CA 1
ATOM 2215 C C . ALA A 1 291 ? 8.470 -16.795 7.033 1.00 96.44 291 ALA A C 1
ATOM 2217 O O . ALA A 1 291 ? 9.068 -17.859 7.198 1.00 96.44 291 ALA A O 1
ATOM 2218 N N . ARG A 1 292 ? 7.503 -16.379 7.850 1.00 98.19 292 ARG A N 1
ATOM 2219 C CA . ARG A 1 292 ? 6.973 -17.204 8.944 1.00 98.19 292 ARG A CA 1
ATOM 2220 C C . ARG A 1 292 ? 5.460 -17.256 8.856 1.00 98.19 292 ARG A C 1
ATOM 2222 O O . ARG A 1 292 ? 4.799 -16.270 9.173 1.00 98.19 292 ARG A O 1
ATOM 2229 N N . LEU A 1 293 ? 4.931 -18.391 8.404 1.00 98.69 293 LEU A N 1
ATOM 2230 C CA . LEU A 1 293 ? 3.498 -18.664 8.368 1.00 98.69 293 LEU A CA 1
ATOM 2231 C C . LEU A 1 293 ? 2.941 -18.664 9.794 1.00 98.69 293 LEU A C 1
ATOM 2233 O O . LEU A 1 293 ? 3.501 -19.320 10.675 1.00 98.69 293 LEU A O 1
ATOM 2237 N N . GLU A 1 294 ? 1.849 -17.932 10.001 1.00 97.88 294 GLU A N 1
ATOM 2238 C CA . GLU A 1 294 ? 1.178 -17.797 11.300 1.00 97.88 294 GLU A CA 1
ATOM 2239 C C . GLU A 1 294 ? -0.190 -18.476 11.318 1.00 97.88 294 GLU A C 1
ATOM 2241 O O . GLU A 1 294 ? -0.546 -19.114 12.302 1.00 97.88 294 GLU A O 1
ATOM 2246 N N . LYS A 1 295 ? -0.959 -18.358 10.227 1.00 97.38 295 LYS A N 1
ATOM 2247 C CA . LYS A 1 295 ? -2.258 -19.024 10.065 1.00 97.38 295 LYS A CA 1
ATOM 2248 C C . LYS A 1 295 ? -2.585 -19.286 8.595 1.00 97.38 295 LYS A C 1
ATOM 2250 O O . LYS A 1 295 ? -2.123 -18.570 7.703 1.00 97.38 295 LYS A O 1
ATOM 2255 N N . ILE A 1 296 ? -3.438 -20.280 8.356 1.00 98.44 296 ILE A N 1
ATOM 2256 C CA . ILE A 1 296 ? -4.165 -20.465 7.095 1.00 98.44 296 ILE A CA 1
ATOM 2257 C C . ILE A 1 296 ? -5.651 -20.317 7.419 1.00 98.44 296 ILE A C 1
ATOM 2259 O O . ILE A 1 296 ? -6.142 -20.954 8.344 1.00 98.44 296 ILE A O 1
ATOM 2263 N N . GLN A 1 297 ? -6.375 -19.466 6.691 1.00 98.00 297 GLN A N 1
ATOM 2264 C CA . GLN A 1 297 ? -7.819 -19.287 6.887 1.00 98.00 297 GLN A CA 1
ATOM 2265 C C . GLN A 1 297 ? -8.569 -19.861 5.685 1.00 98.00 297 GLN A C 1
ATOM 2267 O O . GLN A 1 297 ? -8.456 -19.336 4.577 1.00 98.00 297 GLN A O 1
ATOM 2272 N N . CYS A 1 298 ? -9.314 -20.944 5.895 1.00 98.12 298 CYS A N 1
ATOM 2273 C CA . CYS A 1 298 ? -9.987 -21.690 4.833 1.00 98.12 298 CYS A CA 1
ATOM 2274 C C . CYS A 1 298 ? -11.456 -21.275 4.653 1.00 98.12 298 CYS A C 1
ATOM 2276 O O . CYS A 1 298 ? -12.166 -21.008 5.627 1.00 98.12 298 CYS A O 1
ATOM 2278 N N . ARG A 1 299 ? -11.931 -21.238 3.403 1.00 98.31 299 ARG A N 1
ATOM 2279 C CA . ARG A 1 299 ? -13.356 -21.153 3.028 1.00 98.31 299 ARG A CA 1
ATOM 2280 C C . ARG A 1 299 ? -13.622 -22.014 1.794 1.00 98.31 299 ARG A C 1
ATOM 2282 O O . ARG A 1 299 ? -12.794 -22.059 0.888 1.00 98.31 299 ARG A O 1
ATOM 2289 N N . ILE A 1 300 ? -14.786 -22.656 1.737 1.00 98.25 300 ILE A N 1
ATOM 2290 C CA . ILE A 1 300 ? -15.180 -23.556 0.641 1.00 98.25 300 ILE A CA 1
ATOM 2291 C C . ILE A 1 300 ? -16.326 -22.939 -0.165 1.00 98.25 300 ILE A C 1
ATOM 2293 O O . ILE A 1 300 ? -17.241 -22.343 0.402 1.00 98.25 300 ILE A O 1
ATOM 2297 N N . ALA A 1 301 ? -16.300 -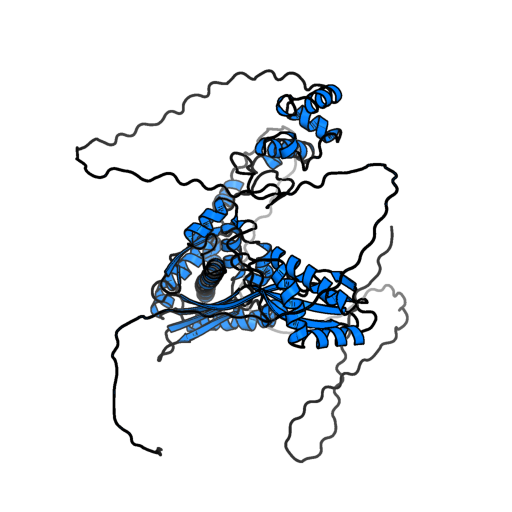23.125 -1.485 1.00 98.44 301 ALA A N 1
ATOM 2298 C CA . ALA A 1 301 ? -17.430 -22.863 -2.373 1.00 98.44 301 ALA A CA 1
ATOM 2299 C C . ALA A 1 301 ? -17.605 -24.042 -3.344 1.00 98.44 301 ALA A C 1
ATOM 2301 O O . ALA A 1 301 ? -16.847 -24.203 -4.303 1.00 98.44 301 ALA A O 1
ATOM 2302 N N . GLY A 1 302 ? -18.593 -24.904 -3.087 1.00 98.38 302 GLY A N 1
ATOM 2303 C CA . GLY A 1 302 ? -18.771 -26.146 -3.844 1.00 98.38 302 GLY A CA 1
ATOM 2304 C C . GLY A 1 302 ? -17.555 -27.065 -3.697 1.00 98.38 302 GLY A C 1
ATOM 2305 O O . GLY A 1 302 ? -17.290 -27.553 -2.606 1.00 98.38 302 GLY A O 1
ATOM 2306 N N . ARG A 1 303 ? -16.809 -27.284 -4.790 1.00 98.50 303 ARG A N 1
ATOM 2307 C CA . ARG A 1 303 ? -15.560 -28.079 -4.818 1.00 98.50 303 ARG A CA 1
ATOM 2308 C C . ARG A 1 303 ? -14.274 -27.244 -4.885 1.00 98.50 303 ARG A C 1
ATOM 2310 O O . ARG A 1 303 ? -13.211 -27.774 -5.207 1.00 98.50 303 ARG A O 1
ATOM 2317 N N . PHE A 1 304 ? -14.377 -25.941 -4.624 1.00 98.81 304 PHE A N 1
ATOM 2318 C CA . PHE A 1 304 ? -13.235 -25.035 -4.507 1.00 98.81 304 PHE A CA 1
ATOM 2319 C C . PHE A 1 304 ? -12.917 -24.753 -3.040 1.00 98.81 304 PHE A C 1
ATOM 2321 O O . PHE A 1 304 ? -13.824 -24.448 -2.264 1.00 98.81 304 PHE A O 1
ATOM 2328 N N . LEU A 1 305 ? -11.633 -24.787 -2.693 1.00 98.81 305 LEU A N 1
ATOM 2329 C CA . LEU A 1 305 ? -11.101 -24.357 -1.403 1.00 98.81 305 LEU A CA 1
ATOM 2330 C C . LEU A 1 305 ? -10.266 -23.088 -1.612 1.00 98.81 305 LEU A C 1
ATOM 2332 O O . LEU A 1 305 ? -9.350 -23.053 -2.435 1.00 98.81 305 LEU A O 1
ATOM 2336 N N . PHE A 1 306 ? -10.586 -22.046 -0.853 1.00 98.81 306 PHE A N 1
ATOM 2337 C CA . PHE A 1 306 ? -9.833 -20.802 -0.776 1.00 98.81 306 PHE A CA 1
ATOM 2338 C C . PHE A 1 306 ? -9.065 -20.801 0.546 1.00 98.81 306 PHE A C 1
ATOM 2340 O O . PHE A 1 306 ? -9.669 -20.705 1.614 1.00 98.81 306 PHE A O 1
ATOM 2347 N N . ALA A 1 307 ? -7.741 -20.930 0.476 1.00 98.50 307 ALA A N 1
ATOM 2348 C CA . ALA A 1 307 ? -6.868 -21.049 1.642 1.00 98.50 307 ALA A CA 1
ATOM 2349 C C . ALA A 1 307 ? -6.012 -19.783 1.774 1.00 98.50 307 ALA A C 1
ATOM 2351 O O . ALA A 1 307 ? -5.091 -19.567 0.993 1.00 98.50 307 ALA A O 1
ATOM 2352 N N . ARG A 1 308 ? -6.324 -18.910 2.735 1.00 98.75 308 ARG A N 1
ATOM 2353 C CA . ARG A 1 308 ? -5.620 -17.638 2.965 1.00 98.75 308 ARG A CA 1
ATOM 2354 C C . ARG A 1 308 ? -4.430 -17.848 3.893 1.00 98.75 308 ARG A C 1
ATOM 2356 O O . ARG A 1 308 ? -4.585 -17.802 5.110 1.00 98.75 308 ARG A O 1
ATOM 2363 N N . PHE A 1 309 ? -3.255 -18.061 3.313 1.00 98.81 309 PHE A N 1
ATOM 2364 C CA . PHE A 1 309 ? -1.978 -18.076 4.026 1.00 98.81 309 PHE A CA 1
ATOM 2365 C C . PHE A 1 309 ? -1.677 -16.661 4.534 1.00 98.81 309 PHE A C 1
ATOM 2367 O O . PHE A 1 309 ? -1.770 -15.706 3.758 1.00 98.81 309 PHE A O 1
ATOM 2374 N N . VAL A 1 310 ? -1.320 -16.525 5.811 1.00 98.69 310 VAL A N 1
ATOM 2375 C CA . VAL A 1 310 ? -0.932 -15.260 6.458 1.00 98.69 310 VAL A CA 1
ATOM 2376 C C . VAL A 1 310 ? 0.411 -15.459 7.151 1.00 98.69 310 VAL A C 1
ATOM 2378 O O . VAL A 1 310 ? 0.556 -16.378 7.959 1.00 98.69 310 VAL A O 1
ATOM 2381 N N . ALA A 1 311 ? 1.394 -14.623 6.819 1.00 98.56 311 ALA A N 1
ATOM 2382 C CA . ALA A 1 311 ? 2.773 -14.786 7.260 1.00 98.56 311 ALA A CA 1
ATOM 2383 C C . ALA A 1 311 ? 3.476 -13.450 7.530 1.00 98.56 311 ALA A C 1
ATOM 2385 O O . ALA A 1 311 ? 3.273 -12.472 6.804 1.00 98.56 311 ALA A O 1
ATOM 2386 N N . LYS A 1 312 ? 4.383 -13.443 8.510 1.00 98.19 312 LYS A N 1
ATOM 2387 C CA . LYS A 1 312 ? 5.371 -12.368 8.674 1.00 98.19 312 LYS A CA 1
ATOM 2388 C C . LYS A 1 312 ? 6.412 -12.421 7.559 1.00 98.19 312 LYS A C 1
ATOM 2390 O O . LYS A 1 312 ? 6.756 -13.499 7.069 1.00 98.19 312 LYS A O 1
ATOM 2395 N N . THR A 1 313 ? 6.904 -11.246 7.169 1.00 98.00 313 THR A N 1
ATOM 2396 C CA . THR A 1 313 ? 7.803 -11.050 6.013 1.00 98.00 313 THR A CA 1
ATOM 2397 C C . THR A 1 313 ? 9.030 -10.187 6.331 1.00 98.00 313 THR A C 1
ATOM 2399 O O . THR A 1 313 ? 9.793 -9.834 5.429 1.00 98.00 313 THR A O 1
ATOM 2402 N N . GLY A 1 314 ? 9.246 -9.866 7.611 1.00 97.44 314 GLY A N 1
ATOM 2403 C CA . GLY A 1 314 ? 10.255 -8.903 8.051 1.00 97.44 314 GLY A CA 1
ATOM 2404 C C . GLY A 1 314 ? 9.934 -7.495 7.547 1.00 97.44 314 GLY A C 1
ATOM 2405 O O . GLY A 1 314 ? 8.776 -7.086 7.497 1.00 97.44 314 GLY A O 1
ATOM 2406 N N . ASP A 1 315 ? 10.962 -6.748 7.156 1.00 98.38 315 ASP A N 1
ATOM 2407 C CA . ASP A 1 315 ? 10.815 -5.371 6.668 1.00 98.38 315 ASP A CA 1
ATOM 2408 C C . ASP A 1 315 ? 10.389 -5.265 5.192 1.00 98.38 315 ASP A C 1
ATOM 2410 O O . ASP A 1 315 ? 10.166 -4.170 4.673 1.00 98.38 315 ASP A O 1
ATOM 2414 N N . ALA A 1 316 ? 10.245 -6.394 4.494 1.00 98.25 316 ALA A N 1
ATOM 2415 C CA . ALA A 1 316 ? 9.665 -6.425 3.158 1.00 98.25 316 ALA A CA 1
ATOM 2416 C C . ALA A 1 316 ? 8.133 -6.455 3.244 1.00 98.25 316 ALA A C 1
ATOM 2418 O O . ALA A 1 316 ? 7.570 -7.297 3.943 1.00 98.25 316 ALA A O 1
ATOM 2419 N N . MET A 1 317 ? 7.458 -5.633 2.433 1.00 98.12 317 MET A N 1
ATOM 2420 C CA . MET A 1 317 ? 5.993 -5.666 2.273 1.00 98.12 317 MET A CA 1
ATOM 2421 C C . MET A 1 317 ? 5.502 -7.069 1.854 1.00 98.12 317 MET A C 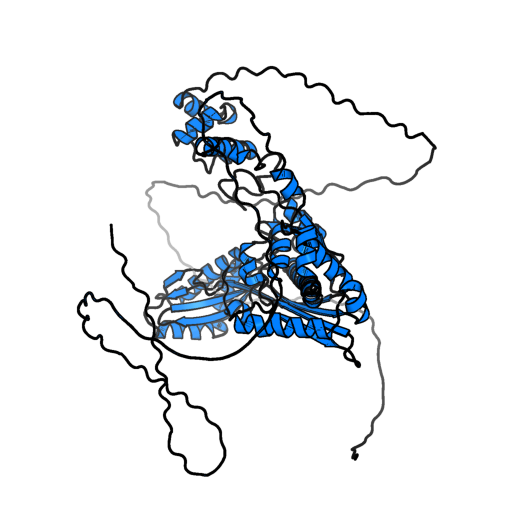1
ATOM 2423 O O . MET A 1 317 ? 4.469 -7.549 2.311 1.00 98.12 317 MET A O 1
ATOM 2427 N N . GLY A 1 318 ? 6.308 -7.777 1.054 1.00 96.31 318 GLY A N 1
ATOM 2428 C CA . GLY A 1 318 ? 6.374 -9.235 1.138 1.00 96.31 318 GLY A CA 1
ATOM 2429 C C . GLY A 1 318 ? 5.545 -10.057 0.148 1.00 96.31 318 GLY A C 1
ATOM 2430 O O . GLY A 1 318 ? 5.688 -11.279 0.174 1.00 96.31 318 GLY A O 1
ATOM 2431 N N . MET A 1 319 ? 4.763 -9.463 -0.770 1.00 95.31 319 MET A N 1
ATOM 2432 C CA . MET A 1 319 ? 3.923 -10.230 -1.723 1.00 95.31 319 MET A CA 1
ATOM 2433 C C . MET A 1 319 ? 4.657 -11.384 -2.418 1.00 95.31 319 MET A C 1
ATOM 2435 O O . MET A 1 319 ? 4.142 -12.503 -2.457 1.00 95.31 319 MET A O 1
ATOM 2439 N N . ASN A 1 320 ? 5.861 -11.143 -2.942 1.00 95.50 320 ASN A N 1
ATOM 2440 C CA . ASN A 1 320 ? 6.642 -12.162 -3.653 1.00 95.50 320 ASN A CA 1
ATOM 2441 C C . ASN A 1 320 ? 7.114 -13.281 -2.707 1.00 95.50 320 ASN A C 1
ATOM 2443 O O . ASN A 1 320 ? 7.130 -14.450 -3.087 1.00 95.50 320 ASN A O 1
ATOM 2447 N N . MET A 1 321 ? 7.436 -12.931 -1.458 1.00 96.56 321 MET A N 1
ATOM 2448 C CA . MET A 1 321 ? 7.880 -13.869 -0.427 1.00 96.56 321 MET A CA 1
ATOM 2449 C C . MET A 1 321 ? 6.741 -14.805 -0.002 1.00 96.56 321 MET A C 1
ATOM 2451 O O . MET A 1 321 ? 6.910 -16.022 -0.036 1.00 96.56 321 MET A O 1
ATOM 2455 N N . VAL A 1 322 ? 5.563 -14.249 0.308 1.00 97.69 322 VAL A N 1
ATOM 2456 C CA . VAL A 1 322 ? 4.371 -15.039 0.668 1.00 97.69 322 VAL A CA 1
ATOM 2457 C C . VAL A 1 322 ? 3.903 -15.882 -0.520 1.00 97.69 322 VAL A C 1
ATOM 2459 O O . VAL A 1 322 ? 3.559 -17.041 -0.337 1.00 97.69 322 VAL A O 1
ATOM 2462 N N . SER A 1 323 ? 3.967 -15.361 -1.752 1.00 98.06 323 SER A N 1
ATOM 2463 C CA . SER A 1 323 ? 3.598 -16.128 -2.957 1.00 98.06 323 SER A CA 1
ATOM 2464 C C . SER A 1 323 ? 4.493 -17.355 -3.166 1.00 98.06 323 SER A C 1
ATOM 2466 O O . SER A 1 323 ? 3.973 -18.440 -3.416 1.00 98.06 323 SER A O 1
ATOM 2468 N N . LYS A 1 324 ? 5.818 -17.208 -3.004 1.00 98.38 324 LYS A N 1
ATOM 2469 C CA . LYS A 1 324 ? 6.779 -18.321 -3.078 1.00 98.38 324 LYS A CA 1
ATOM 2470 C C . LYS A 1 324 ? 6.536 -19.356 -1.972 1.00 98.38 324 LYS A C 1
ATOM 2472 O O . LYS A 1 324 ? 6.520 -20.551 -2.252 1.00 98.38 324 LYS A O 1
ATOM 2477 N N . GLY A 1 325 ? 6.314 -18.902 -0.735 1.00 98.56 325 GLY A N 1
ATOM 2478 C CA . GLY A 1 325 ? 5.955 -19.776 0.387 1.00 98.56 325 GLY A CA 1
ATOM 2479 C C . GLY A 1 325 ? 4.679 -20.570 0.107 1.00 98.56 325 GLY A C 1
ATOM 2480 O O . GLY A 1 325 ? 4.662 -21.788 0.271 1.00 98.56 325 GLY A O 1
ATOM 2481 N N . THR A 1 326 ? 3.634 -19.903 -0.394 1.00 98.75 326 THR A N 1
ATOM 2482 C CA . THR A 1 326 ? 2.361 -20.529 -0.774 1.00 98.75 326 THR A CA 1
ATOM 2483 C C . THR A 1 326 ? 2.528 -21.563 -1.887 1.00 98.75 326 THR A C 1
ATOM 2485 O O . THR A 1 326 ? 1.921 -22.623 -1.805 1.00 98.75 326 THR A O 1
ATOM 2488 N N . GLU A 1 327 ? 3.350 -21.311 -2.907 1.00 98.56 327 GLU A N 1
ATOM 2489 C CA . GLU A 1 327 ? 3.576 -22.273 -3.997 1.00 98.56 327 GLU A CA 1
ATOM 2490 C C . GLU A 1 327 ? 4.155 -23.605 -3.482 1.00 98.56 327 GLU A C 1
ATOM 2492 O O . GLU A 1 327 ? 3.692 -24.679 -3.868 1.00 98.56 327 GLU A O 1
ATOM 2497 N N . ILE A 1 328 ? 5.135 -23.550 -2.574 1.00 98.56 328 ILE A N 1
ATOM 2498 C CA . ILE A 1 328 ? 5.751 -24.749 -1.982 1.00 98.56 328 ILE A CA 1
ATOM 2499 C C . ILE A 1 328 ? 4.823 -25.409 -0.951 1.00 98.56 328 ILE A C 1
ATOM 2501 O O . ILE A 1 328 ? 4.722 -26.635 -0.910 1.00 98.56 328 ILE A O 1
ATOM 2505 N N . ALA A 1 329 ? 4.078 -24.616 -0.180 1.00 98.62 329 ALA A N 1
ATOM 2506 C CA . ALA A 1 329 ? 3.044 -25.105 0.729 1.00 98.62 329 ALA A CA 1
ATOM 2507 C C . ALA A 1 329 ? 1.921 -25.868 0.001 1.00 98.62 329 ALA A C 1
ATOM 2509 O O . ALA A 1 329 ? 1.463 -26.900 0.485 1.00 98.62 329 ALA A O 1
ATOM 2510 N N . LEU A 1 330 ? 1.500 -25.400 -1.180 1.00 98.62 330 LEU A N 1
ATOM 2511 C CA . LEU A 1 330 ? 0.493 -26.082 -1.993 1.00 98.62 330 LEU A CA 1
ATOM 2512 C C . LEU A 1 330 ? 1.016 -27.387 -2.597 1.00 98.62 330 LEU A C 1
ATOM 2514 O O . LEU A 1 330 ? 0.273 -28.361 -2.600 1.00 98.62 330 LEU A O 1
ATOM 2518 N N . LYS A 1 331 ? 2.285 -27.456 -3.022 1.00 98.31 331 LYS A N 1
ATOM 2519 C CA . LYS A 1 331 ? 2.904 -28.728 -3.449 1.00 98.31 331 LYS A CA 1
ATOM 2520 C C . LYS A 1 331 ? 2.892 -29.751 -2.310 1.00 98.31 331 LYS A C 1
ATOM 2522 O O . LYS A 1 331 ? 2.411 -30.861 -2.501 1.00 98.31 331 LYS A O 1
ATOM 2527 N N . ARG A 1 332 ? 3.272 -29.333 -1.094 1.00 98.31 332 ARG A N 1
ATOM 2528 C CA . ARG A 1 332 ? 3.180 -30.178 0.110 1.00 98.31 332 ARG A CA 1
ATOM 2529 C C . ARG A 1 332 ? 1.750 -30.654 0.410 1.00 98.31 332 ARG A C 1
ATOM 2531 O O . ARG A 1 332 ? 1.580 -31.741 0.958 1.00 98.31 332 ARG A O 1
ATOM 2538 N N . LEU A 1 333 ? 0.731 -29.869 0.055 1.00 98.12 333 LEU A N 1
ATOM 2539 C CA . LEU A 1 333 ? -0.678 -30.257 0.174 1.00 98.12 333 LEU A CA 1
ATOM 2540 C C . LEU A 1 333 ? -1.118 -31.223 -0.946 1.00 98.12 333 LEU A C 1
ATOM 2542 O O . LEU A 1 333 ? -1.909 -32.124 -0.679 1.00 98.12 333 LEU A O 1
ATOM 2546 N N . GLN A 1 334 ? -0.575 -31.101 -2.164 1.00 98.38 334 GLN A N 1
ATOM 2547 C CA . GLN A 1 334 ? -0.798 -32.062 -3.259 1.00 98.38 334 GLN A CA 1
ATOM 2548 C C . GLN A 1 334 ? -0.202 -33.448 -2.954 1.00 98.38 334 GLN A C 1
ATOM 2550 O O . GLN A 1 334 ? -0.802 -34.448 -3.333 1.00 98.38 334 GLN A O 1
ATOM 2555 N N . ASP A 1 335 ? 0.896 -33.532 -2.191 1.00 98.00 335 ASP A N 1
ATOM 2556 C CA . ASP A 1 335 ? 1.435 -34.815 -1.696 1.00 98.00 335 ASP A CA 1
ATOM 2557 C C . ASP A 1 335 ? 0.432 -35.594 -0.812 1.00 98.00 335 ASP A C 1
ATOM 2559 O O . ASP A 1 335 ? 0.568 -36.802 -0.633 1.00 98.00 335 ASP A O 1
ATOM 2563 N N . VAL A 1 336 ? -0.540 -34.900 -0.203 1.00 97.81 336 VAL A N 1
ATOM 2564 C CA . VAL A 1 336 ? -1.597 -35.489 0.645 1.00 97.81 336 VAL A CA 1
ATOM 2565 C C . VAL A 1 336 ? -2.887 -35.685 -0.149 1.00 97.81 336 VAL A C 1
ATOM 2567 O O . VAL A 1 336 ? -3.562 -36.701 -0.005 1.00 97.81 336 VAL A O 1
ATOM 2570 N N . PHE A 1 337 ? -3.216 -34.717 -1.004 1.00 98.12 337 PHE A N 1
ATOM 2571 C CA . PHE A 1 337 ? -4.404 -34.709 -1.845 1.00 98.12 337 PHE A CA 1
ATOM 2572 C C . PHE A 1 337 ? -3.989 -34.679 -3.327 1.00 98.12 337 PHE A C 1
ATOM 2574 O O . PHE A 1 337 ? -4.010 -33.608 -3.938 1.00 98.12 337 PHE A O 1
ATOM 2581 N N . PRO A 1 338 ? -3.622 -35.826 -3.933 1.00 97.94 338 PRO A N 1
ATOM 2582 C CA . PRO A 1 338 ? -3.122 -35.869 -5.312 1.00 97.94 338 PRO A CA 1
ATOM 2583 C C . PRO A 1 338 ? -4.165 -35.430 -6.353 1.00 97.94 338 PRO A C 1
ATOM 2585 O O . PRO A 1 338 ? -3.802 -34.923 -7.410 1.00 97.94 338 PRO A O 1
ATOM 2588 N N . ASP A 1 339 ? -5.458 -35.541 -6.030 1.00 97.38 339 ASP A N 1
ATOM 2589 C CA . ASP A 1 339 ? -6.564 -35.021 -6.847 1.00 97.38 339 ASP A CA 1
ATOM 2590 C C . ASP A 1 339 ? -6.734 -33.483 -6.765 1.00 97.38 339 ASP A C 1
ATOM 2592 O O . ASP A 1 339 ? -7.656 -32.927 -7.374 1.00 97.38 339 ASP A O 1
ATOM 2596 N N . MET A 1 340 ? -5.914 -32.778 -5.973 1.00 98.56 340 MET A N 1
ATOM 2597 C CA . MET A 1 340 ? -6.020 -31.330 -5.784 1.00 98.56 340 MET A CA 1
ATOM 2598 C C . MET A 1 340 ? -5.341 -30.557 -6.920 1.00 98.56 340 MET A C 1
ATOM 2600 O O . MET A 1 340 ? -4.124 -30.588 -7.107 1.00 98.56 340 MET A O 1
ATOM 2604 N N . ASP A 1 341 ? -6.144 -29.765 -7.617 1.00 98.31 341 ASP A N 1
ATOM 2605 C CA . ASP A 1 341 ? -5.753 -28.937 -8.753 1.00 98.31 341 ASP A CA 1
ATOM 2606 C C . ASP A 1 341 ? -5.599 -27.459 -8.343 1.00 98.31 341 ASP A C 1
ATOM 2608 O O . ASP A 1 341 ? -6.522 -26.843 -7.799 1.00 98.31 341 ASP A O 1
ATOM 2612 N N . VAL A 1 342 ? -4.424 -26.871 -8.590 1.00 98.56 342 VAL A N 1
ATOM 2613 C CA . VAL A 1 342 ? -4.097 -25.487 -8.208 1.00 98.56 342 VAL A CA 1
ATOM 2614 C C . VAL A 1 342 ? -4.508 -24.520 -9.320 1.00 98.56 342 VAL A C 1
ATOM 2616 O O . VAL A 1 342 ? -3.705 -24.113 -10.155 1.00 98.56 342 VAL A O 1
ATOM 2619 N N . ILE A 1 343 ? -5.778 -24.109 -9.289 1.00 98.50 343 ILE A N 1
ATOM 2620 C CA . ILE A 1 343 ? -6.381 -23.194 -10.273 1.00 98.50 343 ILE A CA 1
ATOM 2621 C C . ILE A 1 343 ? -5.676 -21.831 -10.317 1.00 98.50 343 ILE A C 1
ATOM 2623 O O . ILE A 1 343 ? -5.502 -21.257 -11.391 1.00 98.50 343 ILE A O 1
ATOM 2627 N N . SER A 1 344 ? -5.301 -21.272 -9.162 1.00 98.50 344 SER A N 1
ATOM 2628 C CA . SER A 1 344 ? -4.512 -20.036 -9.098 1.00 98.50 344 SER A CA 1
ATOM 2629 C C . SER A 1 344 ? -3.880 -19.833 -7.725 1.00 98.50 344 SER A C 1
ATOM 2631 O O . SER A 1 344 ? -4.552 -19.969 -6.701 1.00 98.50 344 SER A O 1
ATOM 2633 N N . LEU A 1 345 ? -2.624 -19.370 -7.701 1.00 97.75 345 LEU A N 1
ATOM 2634 C CA . LEU A 1 345 ? -1.962 -18.881 -6.482 1.00 97.75 345 LEU A CA 1
ATOM 2635 C C . LEU A 1 345 ? -2.680 -17.669 -5.856 1.00 97.75 345 LEU A C 1
ATOM 2637 O O . LEU A 1 345 ? -2.488 -17.389 -4.677 1.00 97.75 345 LEU A O 1
ATOM 2641 N N . SER A 1 346 ? -3.519 -16.953 -6.614 1.00 98.00 346 SER A N 1
ATOM 2642 C CA . SER A 1 346 ? -4.289 -15.794 -6.152 1.00 98.00 346 SER A CA 1
ATOM 2643 C C . SER A 1 346 ? -5.745 -15.874 -6.624 1.00 98.00 346 SER A C 1
ATOM 2645 O O . SER A 1 346 ? -6.158 -15.173 -7.549 1.00 98.00 346 SER A O 1
ATOM 2647 N N . GLY A 1 347 ? -6.558 -16.664 -5.923 1.00 98.12 347 GLY A N 1
ATOM 2648 C CA . GLY A 1 347 ? -8.017 -16.746 -6.080 1.00 98.12 347 GLY A CA 1
ATOM 2649 C C . GLY A 1 347 ? -8.777 -15.535 -5.528 1.00 98.12 347 GLY A C 1
ATOM 2650 O O . GLY A 1 347 ? -9.861 -15.686 -4.980 1.00 98.12 347 GLY A O 1
ATOM 2651 N N . ASN A 1 348 ? -8.180 -14.340 -5.582 1.00 98.44 348 ASN A N 1
ATOM 2652 C CA . ASN A 1 348 ? -8.642 -13.086 -4.968 1.00 98.44 348 ASN A CA 1
ATOM 2653 C C . ASN A 1 348 ? -8.918 -13.109 -3.448 1.00 98.44 348 ASN A C 1
ATOM 2655 O O . ASN A 1 348 ? -9.191 -12.053 -2.885 1.00 98.44 348 ASN A O 1
ATOM 2659 N N . PHE A 1 349 ? -8.720 -14.224 -2.742 1.00 98.56 349 PHE A N 1
ATOM 2660 C CA . PHE A 1 349 ? -8.958 -14.359 -1.297 1.00 98.56 349 PHE A CA 1
ATOM 2661 C C . PHE A 1 349 ? -7.791 -13.853 -0.411 1.00 98.56 349 PHE A C 1
ATOM 2663 O O . PHE A 1 349 ? -7.645 -14.242 0.743 1.00 98.56 349 PHE A O 1
ATOM 2670 N N . CYS A 1 350 ? -6.918 -12.991 -0.953 1.00 97.44 350 CYS A N 1
ATOM 2671 C CA . CYS A 1 350 ? -5.797 -12.405 -0.202 1.00 97.44 350 CYS A CA 1
ATOM 2672 C C . CYS A 1 350 ? -6.273 -11.297 0.771 1.00 97.44 350 CYS A C 1
ATOM 2674 O O . CYS A 1 350 ? -6.077 -11.437 1.976 1.00 97.44 350 CYS A O 1
ATOM 2676 N N . THR A 1 351 ? -6.912 -10.202 0.345 1.00 98.19 351 THR A N 1
ATOM 2677 C CA . THR A 1 351 ? -7.249 -9.774 -1.029 1.00 98.19 351 THR A CA 1
ATOM 2678 C C . THR A 1 351 ? -6.339 -8.637 -1.485 1.00 98.19 351 THR A C 1
ATOM 2680 O O . THR A 1 351 ? -6.244 -7.618 -0.817 1.00 98.19 351 THR A O 1
ATOM 2683 N N . ASP A 1 352 ? -5.681 -8.801 -2.632 1.00 98.50 352 ASP A N 1
ATOM 2684 C CA . ASP A 1 352 ? -4.626 -7.893 -3.094 1.00 98.50 352 ASP A CA 1
ATOM 2685 C C . ASP A 1 352 ? -5.163 -6.820 -4.047 1.00 98.50 352 ASP A C 1
ATOM 2687 O O . ASP A 1 352 ? -5.770 -7.174 -5.062 1.00 98.50 352 ASP A O 1
ATOM 2691 N N . LYS A 1 353 ? -4.950 -5.534 -3.727 1.00 98.44 353 LYS A N 1
ATOM 2692 C CA . LYS A 1 353 ? -5.297 -4.351 -4.553 1.00 98.44 353 LYS A CA 1
ATOM 2693 C C . LYS A 1 353 ? -6.776 -4.226 -4.973 1.00 98.44 353 LYS A C 1
ATOM 2695 O O . LYS A 1 353 ? -7.091 -3.598 -5.980 1.00 98.44 353 LYS A O 1
ATOM 2700 N N . LYS A 1 354 ? -7.701 -4.842 -4.227 1.00 98.56 354 LYS A N 1
ATOM 2701 C CA . LYS A 1 354 ? -9.161 -4.678 -4.372 1.00 98.56 354 LYS A CA 1
ATOM 2702 C C . LYS A 1 354 ? -9.783 -4.459 -2.995 1.00 98.56 354 LYS A C 1
ATOM 2704 O O . LYS A 1 354 ? -9.310 -5.048 -2.023 1.00 98.56 354 LYS A O 1
ATOM 2709 N N . SER A 1 355 ? -10.851 -3.663 -2.924 1.00 97.62 355 SER A N 1
ATOM 2710 C CA . SER A 1 355 ? -11.640 -3.539 -1.694 1.00 97.62 355 SER A CA 1
ATOM 2711 C C . SER A 1 355 ? -12.302 -4.881 -1.374 1.00 97.62 355 SER A C 1
ATOM 2713 O O . SER A 1 355 ? -12.870 -5.526 -2.258 1.00 97.62 355 SER A O 1
ATOM 2715 N N . ALA A 1 356 ? -12.171 -5.330 -0.127 1.00 98.31 356 ALA A N 1
ATOM 2716 C CA . ALA A 1 356 ? -12.701 -6.605 0.336 1.00 98.31 356 ALA A CA 1
ATOM 2717 C C . ALA A 1 356 ? -12.861 -6.611 1.859 1.00 98.31 356 ALA A C 1
ATOM 2719 O O . ALA A 1 356 ? -11.912 -6.324 2.594 1.00 98.31 356 ALA A O 1
ATOM 2720 N N . ALA A 1 357 ? -14.035 -7.036 2.335 1.00 98.62 357 ALA A N 1
ATOM 2721 C CA . ALA A 1 357 ? -14.351 -7.112 3.762 1.00 98.62 357 ALA A CA 1
ATOM 2722 C C . ALA A 1 357 ? -13.374 -7.995 4.562 1.00 98.62 357 ALA A C 1
ATOM 2724 O O . ALA A 1 357 ? -13.157 -7.745 5.742 1.00 98.62 357 ALA A O 1
ATOM 2725 N N . ILE A 1 358 ? -12.725 -8.983 3.933 1.00 98.56 358 ILE A N 1
ATOM 2726 C CA . ILE A 1 358 ? -11.742 -9.827 4.624 1.00 98.56 358 ILE A CA 1
ATOM 2727 C C . ILE A 1 358 ? -10.491 -9.053 5.066 1.00 98.56 358 ILE A C 1
ATOM 2729 O O . ILE A 1 358 ? -9.975 -9.321 6.142 1.00 98.56 358 ILE A O 1
ATOM 2733 N N . ASN A 1 359 ? -10.032 -8.048 4.311 1.00 98.69 359 ASN A N 1
ATOM 2734 C CA . ASN A 1 359 ? -8.912 -7.204 4.751 1.00 98.69 359 ASN A CA 1
ATOM 2735 C C . ASN A 1 359 ? -9.318 -6.280 5.909 1.00 98.69 359 ASN A C 1
ATOM 2737 O O . ASN A 1 359 ? -8.489 -5.959 6.753 1.00 98.69 359 ASN A O 1
ATOM 2741 N N . TRP A 1 360 ? -10.590 -5.868 5.939 1.00 98.75 360 TRP A N 1
ATOM 2742 C CA . TRP A 1 360 ? -11.160 -5.045 7.005 1.00 98.75 360 TRP A CA 1
ATOM 2743 C C . TRP A 1 360 ? -11.313 -5.824 8.320 1.00 98.75 360 TRP A C 1
ATOM 2745 O O . TRP A 1 360 ? -10.940 -5.323 9.374 1.00 98.75 360 TRP A O 1
ATOM 2755 N N . ILE A 1 361 ? -11.830 -7.055 8.246 1.00 98.50 361 ILE A N 1
ATOM 2756 C CA . ILE A 1 361 ? -12.178 -7.883 9.412 1.00 98.50 361 ILE A CA 1
ATOM 2757 C C . ILE A 1 361 ? -10.969 -8.665 9.949 1.00 98.50 361 ILE A C 1
ATOM 2759 O O . ILE A 1 361 ? -10.757 -8.720 11.154 1.00 98.50 361 ILE A O 1
ATOM 2763 N N . GLU A 1 362 ? -10.177 -9.283 9.069 1.00 98.25 362 GLU A N 1
ATOM 2764 C CA . GLU A 1 362 ? -9.103 -10.225 9.442 1.00 98.25 362 GLU A CA 1
ATOM 2765 C C . GLU A 1 362 ? -7.697 -9.599 9.396 1.00 98.25 362 GLU A C 1
ATOM 2767 O O . GLU A 1 362 ? -6.704 -10.305 9.600 1.00 98.25 362 GLU A O 1
ATOM 2772 N N . GLY A 1 363 ? -7.610 -8.308 9.055 1.00 98.38 363 GLY A N 1
ATOM 2773 C CA . GLY A 1 363 ? -6.368 -7.582 8.783 1.00 98.38 363 GLY A CA 1
ATOM 2774 C C . GLY A 1 363 ? -5.618 -8.060 7.532 1.00 98.38 363 GLY A C 1
ATOM 2775 O O . GLY A 1 363 ? -5.941 -9.099 6.941 1.00 98.38 363 GLY A O 1
ATOM 2776 N N . ARG A 1 364 ? -4.611 -7.289 7.095 1.00 98.69 364 ARG A N 1
ATOM 2777 C CA . ARG A 1 364 ? -3.638 -7.692 6.053 1.00 98.69 364 ARG A CA 1
ATOM 2778 C C . ARG A 1 364 ? -2.410 -6.775 6.027 1.00 98.69 364 ARG A C 1
ATOM 2780 O O . ARG A 1 364 ? -2.553 -5.577 5.831 1.00 98.69 364 ARG A O 1
ATOM 2787 N N . GLY A 1 365 ? -1.207 -7.328 6.149 1.00 98.50 365 GLY A N 1
ATOM 2788 C CA . GLY A 1 365 ? -0.012 -6.518 6.393 1.00 98.50 365 GLY A CA 1
ATOM 2789 C C . GLY A 1 365 ? 0.005 -6.059 7.851 1.00 98.50 365 GLY A C 1
ATOM 2790 O O . GLY A 1 365 ? -0.182 -6.884 8.743 1.00 98.50 365 GLY A O 1
ATOM 2791 N N . LYS A 1 366 ? 0.207 -4.763 8.098 1.00 98.81 366 LYS A N 1
ATOM 2792 C CA . LYS A 1 366 ? 0.239 -4.170 9.442 1.00 98.81 366 LYS A CA 1
ATOM 2793 C C . LYS A 1 366 ? -1.157 -3.667 9.831 1.00 98.81 366 LYS A C 1
ATOM 2795 O O . LYS A 1 366 ? -1.690 -2.760 9.193 1.00 98.81 366 LYS A O 1
ATOM 2800 N N . SER A 1 367 ? -1.730 -4.213 10.902 1.00 98.88 367 SER A N 1
ATOM 2801 C CA . SER A 1 367 ? -2.896 -3.625 11.575 1.00 98.88 367 SER A CA 1
ATOM 2802 C C . SER A 1 367 ? -2.407 -2.645 12.638 1.00 98.88 367 SER A C 1
ATOM 2804 O O . SER A 1 367 ? -1.650 -3.042 13.526 1.00 98.88 367 SER A O 1
ATOM 2806 N N . VAL A 1 368 ? -2.820 -1.381 12.564 1.00 98.94 368 VAL A N 1
ATOM 2807 C CA . VAL A 1 368 ? -2.307 -0.296 13.417 1.00 98.94 368 VAL A CA 1
ATOM 2808 C C . VAL A 1 368 ? -3.451 0.487 14.052 1.00 98.94 368 VAL A C 1
ATOM 2810 O O . VAL A 1 368 ? -4.444 0.781 13.390 1.00 98.94 368 VAL A O 1
ATOM 2813 N N . ILE A 1 369 ? -3.285 0.851 15.322 1.00 98.81 369 ILE A N 1
ATOM 2814 C CA . ILE A 1 369 ? -4.092 1.869 16.003 1.00 98.81 369 ILE A CA 1
ATOM 2815 C C . ILE A 1 369 ? -3.210 3.076 16.336 1.00 98.81 369 ILE A C 1
ATOM 2817 O O . ILE A 1 369 ? -2.034 2.906 16.674 1.00 98.81 369 ILE A O 1
ATOM 2821 N N . ALA A 1 370 ? -3.765 4.281 16.242 1.00 98.88 370 ALA A N 1
ATOM 2822 C CA . ALA A 1 370 ? -3.132 5.515 16.703 1.00 98.88 370 ALA A CA 1
ATOM 2823 C C . ALA A 1 370 ? -4.173 6.450 17.335 1.00 98.88 370 ALA A C 1
ATOM 2825 O O . ALA A 1 370 ? -5.289 6.551 16.827 1.00 98.88 370 ALA A O 1
ATOM 2826 N N . GLU A 1 371 ? -3.813 7.135 18.419 1.00 98.81 371 GLU A N 1
ATOM 2827 C CA . GLU A 1 371 ? -4.729 7.958 19.220 1.00 98.81 371 GLU A CA 1
ATOM 2828 C C . GLU A 1 371 ? -4.061 9.204 19.822 1.00 98.81 371 GLU A C 1
ATOM 2830 O O . GLU A 1 371 ? -2.837 9.273 19.961 1.00 98.81 371 GLU A O 1
ATOM 2835 N N . SER A 1 372 ? -4.868 10.205 20.175 1.00 98.81 372 SER A N 1
ATOM 2836 C CA . SER A 1 372 ? -4.436 11.418 20.874 1.00 98.81 372 SER A CA 1
ATOM 2837 C C . SER A 1 372 ? -5.594 12.062 21.642 1.00 98.81 372 SER A C 1
ATOM 2839 O O . SER A 1 372 ? -6.757 11.922 21.265 1.00 98.81 372 SER A O 1
ATOM 2841 N N . ILE A 1 373 ? -5.260 12.820 22.688 1.00 98.62 373 ILE A N 1
ATOM 2842 C CA . ILE A 1 373 ? -6.185 13.694 23.417 1.00 98.62 373 ILE A CA 1
ATOM 2843 C C . ILE A 1 373 ? -5.780 15.137 23.107 1.00 98.62 373 ILE A C 1
ATOM 2845 O O . ILE A 1 373 ? -4.669 15.563 23.430 1.00 98.62 373 ILE A O 1
ATOM 2849 N N . VAL A 1 374 ? -6.655 15.889 22.444 1.00 98.44 374 VAL A N 1
ATOM 2850 C CA . VAL A 1 374 ? -6.401 17.245 21.944 1.00 98.44 374 VAL A CA 1
ATOM 2851 C C . VAL A 1 374 ? -7.136 18.258 22.828 1.00 98.44 374 VAL A C 1
ATOM 2853 O O . VAL A 1 374 ? -8.369 18.290 22.799 1.00 98.44 374 VAL A O 1
ATOM 2856 N N . PRO A 1 375 ? -6.417 19.119 23.576 1.00 98.06 375 PRO A N 1
ATOM 2857 C CA . PRO A 1 375 ? -7.034 20.096 24.462 1.00 98.06 375 PRO A CA 1
ATOM 2858 C C . PRO A 1 375 ? -8.038 21.025 23.771 1.00 98.06 375 PRO A C 1
ATOM 2860 O O . PRO A 1 375 ? -7.769 21.536 22.676 1.00 98.06 375 PRO A O 1
ATOM 2863 N N . ALA A 1 376 ? -9.134 21.353 24.457 1.00 97.00 376 ALA A N 1
ATOM 2864 C CA . ALA A 1 376 ? -10.203 22.254 24.017 1.00 97.00 376 ALA A CA 1
ATOM 2865 C C . ALA A 1 376 ? -9.660 23.565 23.424 1.00 97.00 376 ALA A C 1
ATOM 2867 O O . ALA A 1 376 ? -10.102 24.057 22.379 1.00 97.00 376 ALA A O 1
ATOM 2868 N N . LYS A 1 377 ? -8.622 24.111 24.072 1.00 97.19 377 LYS A N 1
ATOM 2869 C CA . LYS A 1 377 ? -7.907 25.310 23.630 1.00 97.19 377 LYS A CA 1
ATOM 2870 C C . LYS A 1 377 ? -7.252 25.134 22.259 1.00 97.19 377 LYS A C 1
ATOM 2872 O O . LYS A 1 377 ? -7.329 26.044 21.446 1.00 97.19 377 LYS A O 1
ATOM 2877 N N . ILE A 1 378 ? -6.638 23.989 21.964 1.00 97.62 378 ILE A N 1
ATOM 2878 C CA . ILE A 1 378 ? -6.021 23.719 20.655 1.00 97.62 378 ILE A CA 1
ATOM 2879 C C . ILE A 1 378 ? -7.099 23.526 19.579 1.00 97.62 378 ILE A C 1
ATOM 2881 O O . ILE A 1 378 ? -6.952 24.034 18.461 1.00 97.62 378 ILE A O 1
ATOM 2885 N N . VAL A 1 379 ? -8.220 22.883 19.920 1.00 97.25 379 VAL A N 1
ATOM 2886 C CA . VAL A 1 379 ? -9.380 22.764 19.020 1.00 97.25 379 VAL A CA 1
ATOM 2887 C C . VAL A 1 379 ? -9.918 24.154 18.633 1.00 97.25 379 VAL A C 1
ATOM 2889 O O . VAL A 1 379 ? -10.134 24.449 17.453 1.00 97.25 379 VAL A O 1
ATOM 2892 N N . LYS A 1 380 ? -10.011 25.071 19.598 1.00 96.19 380 LYS A N 1
ATOM 2893 C CA . LYS A 1 380 ? -10.400 26.469 19.366 1.00 96.19 380 LYS A CA 1
ATOM 2894 C C . LYS A 1 380 ? -9.333 27.281 18.615 1.00 96.19 380 LYS A C 1
ATOM 2896 O O . LYS A 1 380 ? -9.636 27.929 17.612 1.00 96.19 380 LYS A O 1
ATOM 2901 N N . ASP A 1 381 ? -8.080 27.243 19.063 1.00 94.94 381 ASP A N 1
ATOM 2902 C CA . ASP A 1 381 ? -7.028 28.170 18.628 1.00 94.94 381 ASP A CA 1
ATOM 2903 C C . ASP A 1 381 ? -6.293 27.717 17.356 1.00 94.94 381 ASP A C 1
ATOM 2905 O O . ASP A 1 381 ? -5.899 28.570 16.558 1.00 94.94 381 ASP A O 1
ATOM 2909 N N . VAL A 1 382 ? -6.151 26.410 17.108 1.00 94.56 382 VAL A N 1
ATOM 2910 C CA . VAL A 1 382 ? -5.488 25.854 15.908 1.00 94.56 382 VAL A CA 1
ATOM 2911 C C . VAL A 1 382 ? -6.515 25.311 14.915 1.00 94.56 382 VAL A C 1
ATOM 2913 O O . VAL A 1 382 ? -6.474 25.649 13.723 1.00 94.56 382 VAL A O 1
ATOM 2916 N N . LEU A 1 383 ? -7.471 24.507 15.392 1.00 94.88 383 LEU A N 1
ATOM 2917 C CA . LEU A 1 383 ? -8.479 23.867 14.538 1.00 94.88 383 LEU A CA 1
ATOM 2918 C C . LEU A 1 383 ? -9.665 24.792 14.195 1.00 94.88 383 LEU A C 1
ATOM 2920 O O . LEU A 1 383 ? -10.322 24.568 13.177 1.00 94.88 383 LEU A O 1
ATOM 2924 N N . LYS A 1 384 ? -9.829 25.915 14.910 1.00 95.62 384 LYS A N 1
ATOM 2925 C CA . LYS A 1 384 ? -10.830 26.970 14.644 1.00 95.62 384 LYS A CA 1
ATOM 2926 C C . LYS A 1 384 ? -12.272 26.446 14.647 1.00 95.62 384 LYS A C 1
ATOM 2928 O O . LYS A 1 384 ? -13.080 26.841 13.811 1.00 95.62 384 LYS A O 1
ATOM 2933 N N . THR A 1 385 ? -12.570 25.544 15.578 1.00 96.75 385 THR A N 1
ATOM 2934 C CA . THR A 1 385 ? -13.874 24.885 15.742 1.00 96.75 385 THR A CA 1
ATOM 2935 C C . THR A 1 385 ? -14.093 24.520 17.224 1.00 96.75 385 THR A C 1
ATOM 2937 O O . THR A 1 385 ? -13.362 25.014 18.086 1.00 96.75 385 THR A O 1
ATOM 2940 N N . THR A 1 386 ? -15.089 23.694 17.543 1.00 97.12 386 THR A N 1
ATOM 2941 C CA . THR A 1 386 ? -15.354 23.154 18.890 1.00 97.12 386 THR A CA 1
ATOM 2942 C C . THR A 1 386 ? -15.350 21.624 18.871 1.00 97.12 386 THR A C 1
ATOM 2944 O O . THR A 1 386 ? -15.502 21.014 17.812 1.00 97.12 386 THR A O 1
ATOM 2947 N N . VAL A 1 387 ? -15.190 20.992 20.040 1.00 97.75 387 VAL A N 1
ATOM 2948 C CA . VAL A 1 387 ? -15.243 19.524 20.169 1.00 97.75 387 VAL A CA 1
ATOM 2949 C C . VAL A 1 387 ? -16.603 18.987 19.727 1.00 97.75 387 VAL A C 1
ATOM 2951 O O . VAL A 1 387 ? -16.653 18.102 18.879 1.00 97.75 387 VAL A O 1
ATOM 2954 N N . ASN A 1 388 ? -17.702 19.591 20.188 1.00 97.00 388 ASN A N 1
ATOM 2955 C CA . ASN A 1 388 ? -19.056 19.170 19.813 1.00 97.00 388 ASN A CA 1
ATOM 2956 C C . ASN A 1 388 ? -19.276 19.204 18.291 1.00 97.00 388 ASN A C 1
ATOM 2958 O O . ASN A 1 388 ? -19.762 18.225 17.737 1.00 97.00 388 ASN A O 1
ATOM 2962 N N . ALA A 1 389 ? -18.855 20.273 17.603 1.00 97.31 389 ALA A N 1
ATOM 2963 C CA . ALA A 1 389 ? -19.002 20.379 16.148 1.00 97.31 389 ALA A CA 1
ATOM 2964 C C . ALA A 1 389 ? -18.110 19.378 15.384 1.00 97.31 389 ALA A C 1
ATOM 2966 O O . ALA A 1 389 ? -18.492 18.888 14.321 1.00 97.31 389 ALA A O 1
ATOM 2967 N N . LEU A 1 390 ? -16.932 19.039 15.924 1.00 97.31 390 LEU A N 1
ATOM 2968 C CA . LEU A 1 390 ? -16.075 17.981 15.382 1.00 97.31 390 LEU A CA 1
ATOM 2969 C C . LEU A 1 390 ? -16.698 16.591 15.536 1.00 97.31 390 LEU A C 1
ATOM 2971 O O . LEU A 1 390 ? -16.699 15.824 14.574 1.00 97.31 390 LEU A O 1
ATOM 2975 N N . VAL A 1 391 ? -17.232 16.278 16.719 1.00 98.38 391 VAL A N 1
ATOM 2976 C CA . VAL A 1 391 ? -17.892 15.000 17.026 1.00 98.38 391 VAL A CA 1
ATOM 2977 C C . VAL A 1 391 ? -19.180 14.847 16.209 1.00 98.38 391 VAL A C 1
ATOM 2979 O O . VAL A 1 391 ? -19.397 13.798 15.608 1.00 98.38 391 VAL A O 1
ATOM 2982 N N . GLU A 1 392 ? -19.989 15.902 16.091 1.00 98.25 392 GLU A N 1
ATOM 2983 C CA . GLU A 1 392 ? -21.201 15.927 15.261 1.00 98.25 392 GLU A CA 1
ATOM 2984 C C . GLU A 1 392 ? -20.884 15.661 13.781 1.00 98.25 392 GLU A C 1
ATOM 2986 O O . GLU A 1 392 ? -21.454 14.747 13.180 1.00 98.25 392 GLU A O 1
ATOM 2991 N N . VAL A 1 393 ? -19.917 16.386 13.201 1.00 98.31 393 VAL A N 1
ATOM 2992 C CA . VAL A 1 393 ? -19.474 16.158 11.814 1.00 98.31 393 VAL A CA 1
ATOM 2993 C C . VAL A 1 393 ? -18.871 14.766 11.641 1.00 98.31 393 VAL A C 1
ATOM 2995 O O . VAL A 1 393 ? -19.137 14.118 10.630 1.00 98.31 393 VAL A O 1
ATOM 2998 N N . HIS A 1 394 ? -18.096 14.272 12.609 1.00 98.50 394 HIS A N 1
ATOM 2999 C CA . HIS A 1 394 ? -17.553 12.916 12.587 1.00 98.50 394 HIS A CA 1
ATOM 3000 C C . HIS A 1 394 ? -18.669 11.857 12.535 1.00 98.50 394 HIS A C 1
ATOM 3002 O O . HIS A 1 394 ? -18.661 11.021 11.628 1.00 98.50 394 HIS A O 1
ATOM 3008 N N . ILE A 1 395 ? -19.645 11.914 13.446 1.00 98.75 395 ILE A N 1
ATOM 3009 C CA . ILE A 1 395 ? -20.757 10.956 13.507 1.00 98.75 395 ILE A CA 1
ATOM 3010 C C . ILE A 1 395 ? -21.595 11.037 12.226 1.00 98.75 395 ILE A C 1
ATOM 3012 O O . ILE A 1 395 ? -21.832 10.014 11.580 1.00 98.75 395 ILE A O 1
ATOM 3016 N N . ALA A 1 396 ? -21.995 12.242 11.809 1.00 98.69 396 ALA A N 1
ATOM 3017 C CA . ALA A 1 396 ? -22.836 12.440 10.632 1.00 98.69 396 ALA A CA 1
ATOM 3018 C C . ALA A 1 396 ? -22.143 12.018 9.323 1.00 98.69 396 ALA A C 1
ATOM 3020 O O . ALA A 1 396 ? -22.773 11.391 8.470 1.00 98.69 396 ALA A O 1
ATOM 3021 N N . LYS A 1 397 ? -20.846 12.317 9.154 1.00 98.62 397 LYS A N 1
ATOM 3022 C CA . LYS A 1 397 ? -20.088 11.990 7.936 1.00 98.62 397 LYS A CA 1
ATOM 3023 C C . LYS A 1 397 ? -19.456 10.598 7.981 1.00 98.62 397 LYS A C 1
ATOM 3025 O O . LYS A 1 397 ? -19.773 9.763 7.138 1.00 98.62 397 LYS A O 1
ATOM 3030 N N . ASN A 1 398 ? -18.496 10.385 8.882 1.00 98.75 398 ASN A N 1
ATOM 3031 C CA . ASN A 1 398 ? -17.590 9.233 8.835 1.00 98.75 398 ASN A CA 1
ATOM 3032 C C . ASN A 1 398 ? -18.267 7.942 9.313 1.00 98.75 398 ASN A C 1
ATOM 3034 O O . ASN A 1 398 ? -17.827 6.868 8.916 1.00 98.75 398 ASN A O 1
ATOM 3038 N N . LEU A 1 399 ? -19.317 8.032 10.139 1.00 98.75 399 LEU A N 1
ATOM 3039 C CA . LEU A 1 399 ? -20.097 6.872 10.580 1.00 98.75 399 LEU A CA 1
ATOM 3040 C C . LEU A 1 399 ? -21.401 6.747 9.784 1.00 98.75 399 LEU A C 1
ATOM 3042 O O . LEU A 1 399 ? -21.532 5.836 8.968 1.00 98.75 399 LEU A O 1
ATOM 3046 N N . VAL A 1 400 ? -22.348 7.673 9.974 1.00 98.81 400 VAL A N 1
ATOM 3047 C CA . VAL A 1 400 ? -23.687 7.600 9.361 1.00 98.81 400 VAL A CA 1
ATOM 3048 C C . VAL A 1 400 ? -23.609 7.735 7.840 1.00 98.81 400 VAL A C 1
ATOM 3050 O O . VAL A 1 400 ? -24.127 6.875 7.133 1.00 98.81 400 VAL A O 1
ATOM 3053 N N . GLY A 1 401 ? -22.918 8.751 7.315 1.00 98.75 401 GLY A N 1
ATOM 3054 C CA . GLY A 1 401 ? -22.741 8.945 5.872 1.00 98.75 401 GLY A CA 1
ATOM 3055 C C . GLY A 1 401 ? -22.081 7.747 5.181 1.00 98.75 401 GLY A C 1
ATOM 3056 O O . GLY A 1 401 ? -22.596 7.259 4.175 1.00 98.75 401 GLY A O 1
ATOM 3057 N N . SER A 1 402 ? -20.995 7.215 5.751 1.00 98.75 402 SER A N 1
ATOM 3058 C CA . SER A 1 402 ? -20.329 6.008 5.239 1.00 98.75 402 SER A CA 1
ATOM 3059 C C . SER A 1 402 ? -21.214 4.755 5.309 1.00 98.75 402 SER A C 1
ATOM 3061 O O . SER A 1 402 ? -21.206 3.958 4.370 1.00 98.75 402 SER A O 1
ATOM 3063 N N . ALA A 1 403 ? -22.026 4.593 6.361 1.00 98.62 403 ALA A N 1
ATOM 3064 C CA . ALA A 1 403 ? -22.993 3.498 6.462 1.00 98.62 403 ALA A CA 1
ATOM 3065 C C . ALA A 1 403 ? -24.115 3.614 5.412 1.00 98.62 403 ALA A C 1
ATOM 3067 O O . ALA A 1 403 ? -24.422 2.633 4.736 1.00 98.62 403 ALA A O 1
ATOM 3068 N N . MET A 1 404 ? -24.669 4.815 5.205 1.00 98.62 404 MET A N 1
ATOM 3069 C CA . MET A 1 404 ? -25.671 5.083 4.161 1.00 98.62 404 MET A CA 1
ATOM 3070 C C . MET A 1 404 ? -25.115 4.891 2.741 1.00 98.62 404 MET A C 1
ATOM 3072 O O . MET A 1 404 ? -25.862 4.529 1.835 1.00 98.62 404 MET A O 1
ATOM 3076 N N . ALA A 1 405 ? -23.808 5.085 2.546 1.00 98.38 405 ALA A N 1
ATOM 3077 C CA . ALA A 1 405 ? -23.106 4.797 1.295 1.00 98.38 405 ALA A CA 1
ATOM 3078 C C . ALA A 1 405 ? -22.735 3.308 1.107 1.00 98.38 405 ALA A C 1
ATOM 3080 O O . ALA A 1 405 ? -22.156 2.954 0.081 1.00 98.38 405 ALA A O 1
ATOM 3081 N N . GLY A 1 406 ? -23.022 2.433 2.082 1.00 98.25 406 GLY A N 1
ATOM 3082 C CA . GLY A 1 406 ? -22.647 1.014 2.039 1.00 98.25 406 GLY A CA 1
ATOM 3083 C C . GLY A 1 406 ? -21.134 0.762 2.102 1.00 98.25 406 GLY A C 1
ATOM 3084 O O . GLY A 1 406 ? -20.659 -0.263 1.611 1.00 98.25 406 GLY A O 1
ATOM 3085 N N . ALA A 1 407 ? -20.359 1.696 2.661 1.00 97.88 407 ALA A N 1
ATOM 3086 C CA . ALA A 1 407 ? -18.904 1.614 2.679 1.00 97.88 407 ALA A CA 1
ATOM 3087 C C . ALA A 1 407 ? -18.393 0.509 3.620 1.00 97.88 407 ALA A C 1
ATOM 3089 O O . ALA A 1 407 ? -18.836 0.375 4.759 1.00 97.88 407 ALA A O 1
ATOM 3090 N N . ILE A 1 408 ? -17.382 -0.237 3.167 1.00 97.56 408 ILE A N 1
ATOM 3091 C CA . ILE A 1 408 ? -16.645 -1.217 3.974 1.00 97.56 408 ILE A CA 1
ATOM 3092 C C . ILE A 1 408 ? -15.218 -0.695 4.156 1.00 97.56 408 ILE A C 1
ATOM 3094 O O . ILE A 1 408 ? -14.520 -0.464 3.173 1.00 97.56 408 ILE A O 1
ATOM 3098 N N . GLY A 1 409 ? -14.808 -0.458 5.405 1.00 97.19 409 GLY A N 1
ATOM 3099 C CA . GLY A 1 409 ? -13.499 0.113 5.761 1.00 97.19 409 GLY A CA 1
ATOM 3100 C C . GLY A 1 409 ? -13.308 1.610 5.472 1.00 97.19 409 GLY A C 1
ATOM 3101 O O . GLY A 1 409 ? -12.269 2.169 5.814 1.00 97.19 409 GLY A O 1
ATOM 3102 N N . GLY A 1 410 ? -14.308 2.278 4.887 1.00 98.38 410 GLY A N 1
ATOM 3103 C CA . GLY A 1 410 ? -14.299 3.707 4.546 1.00 98.38 410 GLY A CA 1
ATOM 3104 C C . GLY A 1 410 ? -14.891 4.626 5.622 1.00 98.38 410 GLY A C 1
ATOM 3105 O O . GLY A 1 410 ? -15.621 5.559 5.289 1.00 98.38 410 GLY A O 1
ATOM 3106 N N . PHE A 1 411 ? -14.638 4.363 6.905 1.00 98.81 411 PHE A N 1
ATOM 3107 C CA . PHE A 1 411 ? -15.224 5.111 8.030 1.00 98.81 411 PHE A CA 1
ATOM 3108 C C . PHE A 1 411 ? -14.328 6.289 8.471 1.00 98.81 411 PHE A C 1
ATOM 3110 O O . PHE A 1 411 ? -14.040 6.483 9.652 1.00 98.81 411 PHE A O 1
ATOM 3117 N N . ASN A 1 412 ? -13.837 7.055 7.492 1.00 98.88 412 ASN A N 1
ATOM 3118 C CA . ASN A 1 412 ? -12.859 8.139 7.646 1.00 98.88 412 ASN A CA 1
ATOM 3119 C C . ASN A 1 412 ? -13.148 9.314 6.683 1.00 98.88 412 ASN A C 1
ATOM 3121 O O . ASN A 1 412 ? -14.068 9.262 5.857 1.00 98.88 412 ASN A O 1
ATOM 3125 N N . ALA A 1 413 ? -12.390 10.405 6.801 1.00 98.56 413 ALA A N 1
ATOM 3126 C CA . ALA A 1 413 ? -12.545 11.601 5.988 1.00 98.56 413 ALA A CA 1
ATOM 3127 C C . ALA A 1 413 ? -11.727 11.568 4.693 1.00 98.56 413 ALA A C 1
ATOM 3129 O O . ALA A 1 413 ? -12.305 11.828 3.636 1.00 98.56 413 ALA A O 1
ATOM 3130 N N . HIS A 1 414 ? -10.425 11.269 4.769 1.00 98.69 414 HIS A N 1
ATOM 3131 C CA . HIS A 1 414 ? -9.495 11.223 3.628 1.00 98.69 414 HIS A CA 1
ATOM 3132 C C . HIS A 1 414 ? -8.210 10.412 3.885 1.00 98.69 414 HIS A C 1
ATOM 3134 O O . HIS A 1 414 ? -7.159 10.741 3.331 1.00 98.69 414 HIS A O 1
ATOM 3140 N N . ALA A 1 415 ? -8.253 9.329 4.672 1.00 98.88 415 ALA A N 1
ATOM 3141 C CA . ALA A 1 415 ? -7.061 8.517 4.974 1.00 98.88 415 ALA A CA 1
ATOM 3142 C C . ALA A 1 415 ? -6.277 8.099 3.706 1.00 98.88 415 ALA A C 1
ATOM 3144 O O . ALA A 1 415 ? -5.046 8.102 3.701 1.00 98.88 415 ALA A O 1
ATOM 3145 N N . ALA A 1 416 ? -6.986 7.842 2.600 1.00 98.88 416 ALA A N 1
ATOM 3146 C CA . ALA A 1 416 ? -6.421 7.543 1.282 1.00 98.88 416 ALA A CA 1
ATOM 3147 C C . ALA A 1 416 ? -5.478 8.626 0.722 1.00 98.88 416 ALA A C 1
ATOM 3149 O O . ALA A 1 416 ? -4.488 8.284 0.074 1.00 98.88 416 ALA A O 1
ATOM 3150 N N . ASN A 1 417 ? -5.736 9.914 0.976 1.00 98.88 417 ASN A N 1
ATOM 3151 C CA . ASN A 1 417 ? -4.877 11.005 0.503 1.00 98.88 417 ASN A CA 1
ATOM 3152 C C . ASN A 1 417 ? -3.523 10.981 1.226 1.00 98.88 417 ASN A C 1
ATOM 3154 O O . ASN A 1 417 ? -2.471 11.101 0.597 1.00 98.88 417 ASN A O 1
ATOM 3158 N N . ILE A 1 418 ? -3.551 10.775 2.546 1.00 98.94 418 ILE A N 1
ATOM 3159 C CA . ILE A 1 418 ? -2.353 10.681 3.388 1.00 98.94 418 ILE A CA 1
ATOM 3160 C C . ILE A 1 418 ? -1.533 9.440 3.021 1.00 98.94 418 ILE A C 1
ATOM 3162 O O . ILE A 1 418 ? -0.336 9.549 2.751 1.00 98.94 418 ILE A O 1
ATOM 3166 N N . VAL A 1 419 ? -2.190 8.276 2.953 1.00 98.94 419 VAL A N 1
ATOM 3167 C CA . VAL A 1 419 ? -1.576 6.994 2.573 1.00 98.94 419 VAL A CA 1
ATOM 3168 C C . VAL A 1 419 ? -0.921 7.105 1.198 1.00 98.94 419 VAL A C 1
ATOM 3170 O O . VAL A 1 419 ? 0.274 6.851 1.087 1.00 98.94 419 VAL A O 1
ATOM 3173 N N . THR A 1 420 ? -1.645 7.571 0.175 1.00 98.94 420 THR A N 1
ATOM 3174 C CA . THR A 1 420 ? -1.112 7.717 -1.193 1.00 98.94 420 THR A CA 1
ATOM 3175 C C . THR A 1 420 ? 0.105 8.642 -1.247 1.00 98.94 420 THR A C 1
ATOM 3177 O O . THR A 1 420 ? 1.110 8.294 -1.870 1.00 98.94 420 THR A O 1
ATOM 3180 N N . ALA A 1 421 ? 0.054 9.797 -0.575 1.00 98.94 421 ALA A N 1
ATOM 3181 C CA . ALA A 1 421 ? 1.140 10.772 -0.624 1.00 98.94 421 ALA A CA 1
ATOM 3182 C C . ALA A 1 421 ? 2.427 10.268 0.053 1.00 98.94 421 ALA A C 1
ATOM 3184 O O . ALA A 1 421 ? 3.523 10.508 -0.460 1.00 98.94 421 ALA A O 1
ATOM 3185 N N . ILE A 1 422 ? 2.310 9.537 1.169 1.00 98.94 422 ILE A N 1
ATOM 3186 C CA . ILE A 1 422 ? 3.461 8.893 1.821 1.00 98.94 422 ILE A CA 1
ATOM 3187 C C . ILE A 1 422 ? 3.949 7.707 0.979 1.00 98.94 422 ILE A C 1
ATOM 3189 O O . ILE A 1 422 ? 5.153 7.563 0.775 1.00 98.94 422 ILE A O 1
ATOM 3193 N N . PHE A 1 423 ? 3.041 6.884 0.441 1.00 98.94 423 PHE A N 1
ATOM 3194 C CA . PHE A 1 423 ? 3.371 5.701 -0.363 1.00 98.94 423 PHE A CA 1
ATOM 3195 C C . PHE A 1 423 ? 4.232 6.052 -1.579 1.00 98.94 423 PHE A C 1
ATOM 3197 O O . PHE A 1 423 ? 5.284 5.447 -1.782 1.00 98.94 423 PHE A O 1
ATOM 3204 N N . ILE A 1 424 ? 3.822 7.063 -2.352 1.00 98.88 424 ILE A N 1
ATOM 3205 C CA . ILE A 1 424 ? 4.557 7.527 -3.538 1.00 98.88 424 ILE A CA 1
ATOM 3206 C C . ILE A 1 424 ? 5.931 8.093 -3.147 1.00 98.88 424 ILE A C 1
ATOM 3208 O O . ILE A 1 424 ? 6.927 7.795 -3.808 1.00 98.88 424 ILE A O 1
ATOM 3212 N N . ALA A 1 425 ? 6.004 8.876 -2.064 1.00 98.88 425 ALA A N 1
ATOM 3213 C CA . ALA A 1 425 ? 7.265 9.446 -1.593 1.00 98.88 425 ALA A CA 1
ATOM 3214 C C . ALA A 1 425 ? 8.249 8.372 -1.103 1.00 98.88 425 ALA A C 1
ATOM 3216 O O . ALA A 1 425 ? 9.441 8.462 -1.367 1.00 98.88 425 ALA A O 1
ATOM 3217 N N . THR A 1 426 ? 7.754 7.342 -0.416 1.00 98.88 426 THR A N 1
ATOM 3218 C CA . THR A 1 426 ? 8.568 6.310 0.253 1.00 98.88 426 THR A CA 1
ATOM 3219 C C . THR A 1 426 ? 8.705 5.005 -0.543 1.00 98.88 426 THR A C 1
ATOM 3221 O O . THR A 1 426 ? 9.147 3.996 0.001 1.00 98.88 426 THR A O 1
ATOM 3224 N N . GLY A 1 427 ? 8.344 4.995 -1.832 1.00 98.56 427 GLY A N 1
ATOM 3225 C CA . GLY A 1 427 ? 8.580 3.859 -2.736 1.00 98.56 427 GLY A CA 1
ATOM 3226 C C . GLY A 1 427 ? 7.716 2.621 -2.487 1.00 98.56 427 GLY A C 1
ATOM 3227 O O . GLY A 1 427 ? 8.104 1.520 -2.880 1.00 98.56 427 GLY A O 1
ATOM 3228 N N . GLN A 1 428 ? 6.562 2.797 -1.844 1.00 98.81 428 GLN A N 1
ATOM 3229 C CA . GLN A 1 428 ? 5.548 1.753 -1.676 1.00 98.81 428 GLN A CA 1
ATOM 3230 C C . GLN A 1 428 ? 4.762 1.547 -2.984 1.00 98.81 428 GLN A C 1
ATOM 3232 O O . GLN A 1 428 ? 4.917 2.305 -3.940 1.00 98.81 428 GLN A O 1
ATOM 3237 N N . ASP A 1 429 ? 3.882 0.545 -3.031 1.00 98.69 429 ASP A N 1
ATOM 3238 C CA . ASP A 1 429 ? 3.027 0.265 -4.190 1.00 98.69 429 ASP A CA 1
ATOM 3239 C C . ASP A 1 429 ? 1.717 1.080 -4.115 1.00 98.69 429 ASP A C 1
ATOM 3241 O O . ASP A 1 429 ? 0.848 0.761 -3.297 1.00 98.69 429 ASP A O 1
ATOM 3245 N N . PRO A 1 430 ? 1.501 2.123 -4.944 1.00 98.50 430 PRO A N 1
ATOM 3246 C CA . PRO A 1 430 ? 0.351 3.013 -4.765 1.00 98.50 430 PRO A CA 1
ATOM 3247 C C . PRO A 1 430 ? -1.001 2.328 -5.011 1.00 98.50 430 PRO A C 1
ATOM 3249 O O . PRO A 1 430 ? -2.024 2.799 -4.521 1.00 98.50 430 PRO A O 1
ATOM 3252 N N . ALA A 1 431 ? -1.034 1.188 -5.712 1.00 98.69 431 ALA A N 1
ATOM 3253 C CA . ALA A 1 431 ? -2.266 0.424 -5.908 1.00 98.69 431 ALA A CA 1
ATOM 3254 C C . ALA A 1 431 ? -2.690 -0.358 -4.647 1.00 98.69 431 ALA A C 1
ATOM 3256 O O . ALA A 1 431 ? -3.851 -0.756 -4.537 1.00 98.69 431 ALA A O 1
ATOM 3257 N N . GLN A 1 432 ? -1.800 -0.534 -3.662 1.00 98.75 432 GLN A N 1
ATOM 3258 C CA . GLN A 1 432 ? -2.156 -1.069 -2.342 1.00 98.75 432 GLN A CA 1
ATOM 3259 C C . GLN A 1 432 ? -2.874 -0.042 -1.449 1.00 98.75 432 GLN A C 1
ATOM 3261 O O . GLN A 1 432 ? -3.463 -0.435 -0.441 1.00 98.75 432 GLN A O 1
ATOM 3266 N N . ASN A 1 433 ? -2.943 1.240 -1.843 1.00 98.81 433 ASN A N 1
ATOM 3267 C CA . ASN A 1 433 ? -3.795 2.241 -1.185 1.00 98.81 433 ASN A CA 1
ATOM 3268 C C . ASN A 1 433 ? -5.252 1.755 -1.046 1.00 98.81 433 ASN A C 1
ATOM 3270 O O . ASN A 1 433 ? -5.871 1.994 -0.019 1.00 98.81 433 ASN A O 1
ATOM 3274 N N . VAL A 1 434 ? -5.760 0.978 -2.014 1.00 98.56 434 VAL A N 1
ATOM 3275 C CA . VAL A 1 434 ? -7.129 0.418 -2.036 1.00 98.56 434 VAL A CA 1
ATOM 3276 C C . VAL A 1 434 ? -7.501 -0.387 -0.776 1.00 98.56 434 VAL A C 1
ATOM 3278 O O . VAL A 1 434 ? -8.681 -0.477 -0.447 1.00 98.56 434 VAL A O 1
ATOM 3281 N N . ALA A 1 435 ? -6.524 -0.967 -0.069 1.00 97.88 435 ALA A N 1
ATOM 3282 C CA . ALA A 1 435 ? -6.735 -1.597 1.239 1.00 97.88 435 ALA A CA 1
ATOM 3283 C C . ALA A 1 435 ? -5.920 -0.936 2.366 1.00 97.88 435 ALA A C 1
ATOM 3285 O O . ALA A 1 435 ? -6.339 -0.984 3.520 1.00 97.88 435 ALA A O 1
ATOM 3286 N N . SER A 1 436 ? -4.813 -0.258 2.054 1.00 98.88 436 SER A N 1
ATOM 3287 C CA . SER A 1 436 ? -4.021 0.494 3.039 1.00 98.88 436 SER A CA 1
ATOM 3288 C C . SER A 1 436 ? -4.718 1.762 3.535 1.00 98.88 436 SER A C 1
ATOM 3290 O O . SER A 1 436 ? -4.380 2.247 4.608 1.00 98.88 436 SER A O 1
ATOM 3292 N N . SER A 1 437 ? -5.721 2.274 2.812 1.00 98.81 437 SER A N 1
ATOM 3293 C CA . SER A 1 437 ? -6.596 3.363 3.261 1.00 98.81 437 SER A CA 1
ATOM 3294 C C . SER A 1 437 ? -7.816 2.900 4.063 1.00 98.81 437 SER A C 1
ATOM 3296 O O . SER A 1 437 ? -8.666 3.732 4.386 1.00 98.81 437 SER A O 1
ATOM 3298 N N . ASN A 1 438 ? -7.948 1.600 4.358 1.00 98.94 438 ASN A N 1
ATOM 3299 C CA . ASN A 1 438 ? -8.967 1.115 5.286 1.00 98.94 438 ASN A CA 1
ATOM 3300 C C . ASN A 1 438 ? -8.732 1.768 6.648 1.00 98.94 438 ASN A C 1
ATOM 3302 O O . ASN A 1 438 ? -7.696 1.541 7.274 1.00 98.94 438 ASN A O 1
ATOM 3306 N N . CYS A 1 439 ? -9.689 2.567 7.106 1.00 98.94 439 CYS A N 1
ATOM 3307 C CA . CYS A 1 439 ? -9.592 3.290 8.361 1.00 98.94 439 CYS A CA 1
ATOM 3308 C C . CYS A 1 439 ? -10.988 3.547 8.935 1.00 98.94 439 CYS A C 1
ATOM 3310 O O . CYS A 1 439 ? -11.871 4.041 8.226 1.00 98.94 439 CYS A O 1
ATOM 3312 N N . ILE A 1 440 ? -11.159 3.253 10.225 1.00 98.88 440 ILE A N 1
ATOM 3313 C CA . ILE A 1 440 ? -12.184 3.897 11.047 1.00 98.88 440 ILE A CA 1
ATOM 3314 C C . ILE A 1 440 ? -11.511 4.954 11.912 1.00 98.88 440 ILE A C 1
ATOM 3316 O O . ILE A 1 440 ? -10.576 4.666 12.661 1.00 98.88 440 ILE A O 1
ATOM 3320 N N . THR A 1 441 ? -11.995 6.177 11.775 1.00 98.94 441 THR A N 1
ATOM 3321 C CA . THR A 1 441 ? -11.659 7.313 12.628 1.00 98.94 441 THR A CA 1
ATOM 3322 C C . THR A 1 441 ? -12.763 7.445 13.668 1.00 98.94 441 THR A C 1
ATOM 3324 O O . THR A 1 441 ? -13.928 7.348 13.293 1.00 98.94 441 THR A O 1
ATOM 3327 N N . LEU A 1 442 ? -12.429 7.674 14.938 1.00 98.88 442 LEU A N 1
ATOM 3328 C CA . LEU A 1 442 ? -13.392 7.900 16.024 1.00 98.88 442 LEU A CA 1
ATOM 3329 C C . LEU A 1 442 ? -13.037 9.182 16.778 1.00 98.88 442 LEU A C 1
ATOM 3331 O O . LEU A 1 442 ? -11.860 9.433 17.039 1.00 98.88 442 LEU A O 1
ATOM 3335 N N . LEU A 1 443 ? -14.048 9.994 17.095 1.00 98.69 443 LEU A N 1
ATOM 3336 C CA . LEU A 1 443 ? -13.926 11.227 17.878 1.00 98.69 443 LEU A CA 1
ATOM 3337 C C . LEU A 1 443 ? -14.966 11.225 19.004 1.00 98.69 443 LEU A C 1
ATOM 3339 O O . LEU A 1 443 ? -16.153 11.047 18.728 1.00 98.69 443 LEU A O 1
ATOM 3343 N N . GLU A 1 444 ? -14.544 11.511 20.235 1.00 97.69 444 GLU A N 1
ATOM 3344 C CA . GLU A 1 444 ? -15.436 11.676 21.392 1.00 97.69 444 GLU A CA 1
ATOM 3345 C C . GLU A 1 444 ? -14.960 12.801 22.336 1.00 97.69 444 GLU A C 1
ATOM 3347 O O . GLU A 1 444 ? -13.766 13.120 22.364 1.00 97.69 444 GLU A O 1
ATOM 3352 N N . PRO A 1 445 ? -15.868 13.434 23.106 1.00 98.06 445 PRO A N 1
ATOM 3353 C CA . PRO A 1 445 ? -15.491 14.353 24.178 1.00 98.06 445 PRO A CA 1
ATOM 3354 C C . PRO A 1 445 ? -14.731 13.623 25.294 1.00 98.06 445 PRO A C 1
ATOM 3356 O O . PRO A 1 445 ? -15.079 12.498 25.647 1.00 98.06 445 PRO A O 1
ATOM 3359 N N . TYR A 1 446 ? -13.719 14.268 25.872 1.00 97.19 446 TYR A N 1
ATOM 3360 C CA . TYR A 1 446 ? -12.798 13.659 26.833 1.00 97.19 446 TYR A CA 1
ATOM 3361 C C . TYR A 1 446 ? -12.541 14.548 28.063 1.00 97.19 446 TYR A C 1
ATOM 3363 O O . TYR A 1 446 ? -12.692 15.773 28.026 1.00 97.19 446 TYR A O 1
ATOM 3371 N N . GLY A 1 447 ? -12.114 13.912 29.158 1.00 93.00 447 GLY A N 1
ATOM 3372 C CA . GLY A 1 447 ? -11.827 14.549 30.445 1.00 93.00 447 GLY A CA 1
ATOM 3373 C C . GLY A 1 447 ? -13.072 14.752 31.314 1.00 93.00 447 GLY A C 1
ATOM 3374 O O . GLY A 1 447 ? -14.201 14.591 30.856 1.00 93.00 447 GLY A O 1
ATOM 3375 N N . GLU A 1 448 ? -12.868 15.121 32.582 1.00 87.50 448 GLU A N 1
ATOM 3376 C CA . GLU A 1 448 ? -13.941 15.234 33.591 1.00 87.50 448 GLU A CA 1
ATOM 3377 C C . GLU A 1 448 ? -15.072 16.190 33.169 1.00 87.50 448 GLU A C 1
ATOM 3379 O O . GLU A 1 448 ? -16.245 15.902 33.401 1.00 87.50 448 GLU A O 1
ATOM 3384 N N . ASN A 1 449 ? -14.728 17.284 32.480 1.00 91.06 449 ASN A N 1
ATOM 3385 C CA . ASN A 1 449 ? -15.686 18.266 31.963 1.00 91.06 449 ASN A CA 1
ATOM 3386 C C . ASN A 1 449 ? -16.199 17.955 30.541 1.00 91.06 449 ASN A C 1
ATOM 3388 O O . ASN A 1 449 ? -17.041 18.695 30.035 1.00 91.06 449 ASN A O 1
ATOM 3392 N N . SER A 1 450 ? -15.687 16.913 29.869 1.00 92.25 450 SER A N 1
ATOM 3393 C CA . SER A 1 450 ? -15.948 16.635 28.440 1.00 92.25 450 SER A CA 1
ATOM 3394 C C . SER A 1 450 ? -15.589 17.797 27.487 1.00 92.25 450 SER A C 1
ATOM 3396 O O . SER A 1 450 ? -16.224 17.981 26.450 1.00 92.25 450 SER A O 1
ATOM 3398 N N . GLU A 1 451 ? -14.585 18.609 27.839 1.00 93.94 451 GLU A N 1
ATOM 3399 C CA . GLU A 1 451 ? -14.161 19.782 27.053 1.00 93.94 451 GLU A CA 1
ATOM 3400 C C . GLU A 1 451 ? -13.081 19.464 26.009 1.00 93.94 451 GLU A C 1
ATOM 3402 O O . GLU A 1 451 ? -13.011 20.143 24.981 1.00 93.94 451 GLU A O 1
ATOM 3407 N N . ASP A 1 452 ? -12.247 18.451 26.259 1.00 97.75 452 ASP A N 1
ATOM 3408 C CA . ASP A 1 452 ? -11.168 18.027 25.362 1.00 97.75 452 ASP A CA 1
ATOM 3409 C C . ASP A 1 452 ? -11.679 17.016 24.323 1.00 97.75 452 ASP A C 1
ATOM 3411 O O . ASP A 1 452 ? -12.776 16.474 24.443 1.00 97.75 452 ASP A O 1
ATOM 3415 N N . LEU A 1 453 ? -10.889 16.751 23.280 1.00 98.56 453 LEU A N 1
ATOM 3416 C CA . LEU A 1 453 ? -11.229 15.792 22.225 1.00 98.56 453 LEU A CA 1
ATOM 3417 C C . LEU A 1 453 ? -10.318 14.564 22.294 1.00 98.56 453 LEU A C 1
ATOM 3419 O O . LEU A 1 453 ? -9.125 14.688 22.021 1.00 98.56 453 LEU A O 1
ATOM 3423 N N . TYR A 1 454 ? -10.871 13.376 22.536 1.00 98.81 454 TYR A N 1
ATOM 3424 C CA . TYR A 1 454 ? -10.200 12.137 22.143 1.00 98.81 454 TYR A CA 1
ATOM 3425 C C . TYR A 1 454 ? -10.408 11.913 20.642 1.00 98.81 454 TYR A C 1
ATOM 3427 O O . TYR A 1 454 ? -11.517 12.064 20.119 1.00 98.81 454 TYR A O 1
ATOM 3435 N N . ILE A 1 455 ? -9.336 11.554 19.940 1.00 98.81 455 ILE A N 1
ATOM 3436 C CA . ILE A 1 455 ? -9.373 11.119 18.545 1.00 98.81 455 ILE A CA 1
ATOM 3437 C C . ILE A 1 455 ? -8.521 9.866 18.371 1.00 98.81 455 ILE A C 1
ATOM 3439 O O . ILE A 1 455 ? -7.370 9.825 18.807 1.00 98.81 455 ILE A O 1
ATOM 3443 N N . SER A 1 456 ? -9.045 8.876 17.651 1.00 98.88 456 SER A N 1
ATOM 3444 C CA . SER A 1 456 ? -8.264 7.728 17.196 1.00 98.88 456 SER A CA 1
ATOM 3445 C C . SER A 1 456 ? -8.524 7.364 15.738 1.00 98.88 456 SER A C 1
ATOM 3447 O O . SER A 1 456 ? -9.511 7.768 15.119 1.00 98.88 456 SER A O 1
ATOM 3449 N N . CYS A 1 457 ? -7.583 6.623 15.161 1.00 98.94 457 CYS A N 1
ATOM 3450 C CA . CYS A 1 457 ? -7.679 5.997 13.850 1.00 98.94 457 CYS A CA 1
ATOM 3451 C C . CYS A 1 457 ? -7.212 4.544 13.964 1.00 98.94 457 CYS A C 1
ATOM 3453 O O . CYS A 1 457 ? -6.111 4.274 14.443 1.00 98.94 457 CYS A O 1
ATOM 3455 N N . SER A 1 458 ? -8.047 3.614 13.504 1.00 98.94 458 SER A N 1
ATOM 3456 C CA . SER A 1 458 ? -7.732 2.185 13.427 1.00 98.94 458 SER A CA 1
ATOM 3457 C C . SER A 1 458 ? -7.671 1.753 11.967 1.00 98.94 458 SER A C 1
ATOM 3459 O O . SER A 1 458 ? -8.661 1.856 11.239 1.00 98.94 458 SER A O 1
ATOM 3461 N N . MET A 1 459 ? -6.501 1.284 11.539 1.00 98.94 459 MET A N 1
ATOM 3462 C CA . MET A 1 459 ? -6.172 0.929 10.159 1.00 98.94 459 MET A CA 1
ATOM 3463 C C . MET A 1 459 ? -5.743 -0.546 10.095 1.00 98.94 459 MET A C 1
ATOM 3465 O O . MET A 1 459 ? -4.576 -0.859 10.339 1.00 98.94 459 MET A O 1
ATOM 3469 N N . PRO A 1 460 ? -6.660 -1.492 9.815 1.00 98.81 460 PRO A N 1
ATOM 3470 C CA . PRO A 1 460 ? -6.388 -2.921 9.981 1.00 98.81 460 PRO A CA 1
ATOM 3471 C C . PRO A 1 460 ? -5.516 -3.533 8.875 1.00 98.81 460 PRO A C 1
ATOM 3473 O O . PRO A 1 460 ? -5.058 -4.666 9.039 1.00 98.81 460 PRO A O 1
ATOM 3476 N N . SER A 1 461 ? -5.281 -2.837 7.758 1.00 98.75 461 SER A N 1
ATOM 3477 C CA . SER A 1 461 ? -4.628 -3.437 6.588 1.00 98.75 461 SER A CA 1
ATOM 3478 C C . SER A 1 461 ? -3.621 -2.540 5.855 1.00 98.75 461 SER A C 1
ATOM 3480 O O . SER A 1 461 ? -3.728 -2.373 4.643 1.00 98.75 461 SER A O 1
ATOM 3482 N N . ILE A 1 462 ? -2.653 -1.954 6.571 1.00 98.94 462 ILE A N 1
ATOM 3483 C CA . ILE A 1 462 ? -1.571 -1.155 5.969 1.00 98.94 462 ILE A CA 1
ATOM 3484 C C . ILE A 1 462 ? -0.517 -2.080 5.333 1.00 98.94 462 ILE A C 1
ATOM 3486 O O . ILE A 1 462 ? 0.182 -2.828 6.020 1.00 98.94 462 ILE A O 1
ATOM 3490 N N . GLU A 1 463 ? -0.358 -2.004 4.014 1.00 98.81 463 GLU A N 1
ATOM 3491 C CA . GLU A 1 463 ? 0.582 -2.818 3.237 1.00 98.81 463 GLU A CA 1
ATOM 3492 C C . GLU A 1 463 ? 1.868 -2.028 2.944 1.00 98.81 463 GLU A C 1
ATOM 3494 O O . GLU A 1 463 ? 1.926 -1.274 1.977 1.00 98.81 463 GLU A O 1
ATOM 3499 N N . VAL A 1 464 ? 2.901 -2.173 3.783 1.00 98.56 464 VAL A N 1
ATOM 3500 C CA . VAL A 1 464 ? 4.156 -1.402 3.657 1.00 98.56 464 VAL A CA 1
ATOM 3501 C C . VAL A 1 464 ? 5.415 -2.212 3.938 1.00 98.56 464 VAL A C 1
ATOM 3503 O O . VAL A 1 464 ? 5.383 -3.230 4.633 1.00 98.56 464 VAL A O 1
ATOM 3506 N N . GLY A 1 465 ? 6.537 -1.724 3.411 1.00 98.50 465 GLY A N 1
ATOM 3507 C CA . GLY A 1 465 ? 7.880 -2.252 3.623 1.00 98.50 465 GLY A CA 1
ATOM 3508 C C . GLY A 1 465 ? 8.954 -1.193 3.382 1.00 98.50 465 GLY A C 1
ATOM 3509 O O . GLY A 1 465 ? 8.697 -0.138 2.813 1.00 98.50 465 GLY A O 1
ATOM 3510 N N . THR A 1 466 ? 10.173 -1.468 3.821 1.00 98.62 466 THR A N 1
ATOM 3511 C CA . THR A 1 466 ? 11.311 -0.528 3.779 1.00 98.62 466 THR A CA 1
ATOM 3512 C C . THR A 1 466 ? 12.499 -1.082 2.974 1.00 98.62 466 THR A C 1
ATOM 3514 O O . THR A 1 466 ? 13.526 -0.407 2.794 1.00 98.62 466 THR A O 1
ATOM 3517 N N . ILE A 1 467 ? 12.319 -2.300 2.440 1.00 97.44 467 ILE A N 1
ATOM 3518 C CA . ILE A 1 467 ? 13.170 -3.000 1.472 1.00 97.44 467 ILE A CA 1
ATOM 3519 C C . ILE A 1 467 ? 12.335 -3.619 0.330 1.00 97.44 467 ILE A C 1
ATOM 3521 O O . ILE A 1 467 ? 11.247 -4.158 0.555 1.00 97.44 467 ILE A O 1
ATOM 3525 N N . GLY A 1 468 ? 12.899 -3.621 -0.883 1.00 95.75 468 GLY A N 1
ATOM 3526 C CA . GLY A 1 468 ? 12.288 -4.176 -2.098 1.00 95.75 468 GLY A CA 1
ATOM 3527 C C . GLY A 1 468 ? 11.252 -3.265 -2.777 1.00 95.75 468 GLY A C 1
ATOM 3528 O O . GLY A 1 468 ? 10.726 -2.329 -2.186 1.00 95.75 468 GLY A O 1
ATOM 3529 N N . GLY A 1 469 ? 10.949 -3.542 -4.049 1.00 95.75 469 GLY A N 1
ATOM 3530 C CA . GLY A 1 469 ? 10.095 -2.664 -4.859 1.00 95.75 469 GLY A CA 1
ATOM 3531 C C . GLY A 1 469 ? 10.708 -1.268 -5.017 1.00 95.75 469 GLY A C 1
ATOM 3532 O O . GLY A 1 469 ? 11.929 -1.126 -5.038 1.00 95.75 469 GLY A O 1
ATOM 3533 N N . GLY A 1 470 ? 9.872 -0.227 -5.072 1.00 97.50 470 GLY A N 1
ATOM 3534 C CA . GLY A 1 470 ? 10.320 1.159 -5.250 1.00 97.50 470 GLY A CA 1
ATOM 3535 C C . GLY A 1 470 ? 11.206 1.706 -4.121 1.00 97.50 470 GLY A C 1
ATOM 3536 O O . GLY A 1 470 ? 11.856 2.732 -4.310 1.00 97.50 470 GLY A O 1
ATOM 3537 N N . THR A 1 471 ? 11.305 1.027 -2.971 1.00 98.12 471 THR A N 1
ATOM 3538 C CA . THR A 1 471 ? 12.152 1.447 -1.837 1.00 98.12 471 THR A CA 1
ATOM 3539 C C . THR A 1 471 ? 13.658 1.287 -2.093 1.00 98.12 471 THR A C 1
ATOM 3541 O O . THR A 1 471 ? 14.451 1.503 -1.173 1.00 98.12 471 THR A O 1
ATOM 3544 N N . ILE A 1 472 ? 14.070 0.801 -3.268 1.00 97.06 472 ILE A N 1
ATOM 3545 C CA . ILE A 1 472 ? 15.483 0.711 -3.683 1.00 97.06 472 ILE A CA 1
ATOM 3546 C C . ILE A 1 472 ? 15.936 1.937 -4.485 1.00 97.06 472 ILE A C 1
ATOM 3548 O O . ILE A 1 472 ? 17.131 2.146 -4.654 1.00 97.06 472 ILE A O 1
ATOM 3552 N N . LEU A 1 473 ? 14.995 2.746 -4.979 1.00 97.88 473 LEU A N 1
ATOM 3553 C CA . LEU A 1 473 ? 15.289 3.922 -5.794 1.00 97.88 473 LEU A CA 1
ATOM 3554 C C . LEU A 1 473 ? 15.812 5.057 -4.902 1.00 97.88 473 LEU A C 1
ATOM 3556 O O . LEU A 1 473 ? 15.293 5.275 -3.805 1.00 97.88 473 LEU A O 1
ATOM 3560 N N . GLY A 1 474 ? 16.822 5.798 -5.364 1.00 97.56 474 GLY A N 1
ATOM 3561 C CA . GLY A 1 474 ? 17.490 6.846 -4.575 1.00 97.56 474 GLY A CA 1
ATOM 3562 C C . GLY A 1 474 ? 16.547 7.900 -3.961 1.00 97.56 474 GLY A C 1
ATOM 3563 O O . GLY A 1 474 ? 16.583 8.090 -2.744 1.00 97.56 474 GLY A O 1
ATOM 3564 N N . PRO A 1 475 ? 15.649 8.548 -4.733 1.00 98.12 475 PRO A N 1
ATOM 3565 C CA . PRO A 1 475 ? 14.746 9.577 -4.198 1.00 98.12 475 PRO A CA 1
ATOM 3566 C C . PRO A 1 475 ? 13.776 9.044 -3.130 1.00 98.12 475 PRO A C 1
ATOM 3568 O O . PRO A 1 475 ? 13.508 9.711 -2.130 1.00 98.12 475 PRO A O 1
ATOM 3571 N N . GLN A 1 476 ? 13.281 7.820 -3.321 1.00 98.62 476 GLN A N 1
ATOM 3572 C CA . GLN A 1 476 ? 12.408 7.118 -2.381 1.00 98.62 476 GLN A CA 1
ATOM 3573 C C . GLN A 1 476 ? 13.166 6.662 -1.126 1.00 98.62 476 GLN A C 1
ATOM 3575 O O . GLN A 1 476 ? 12.612 6.670 -0.025 1.00 98.62 476 GLN A O 1
ATOM 3580 N N . SER A 1 477 ? 14.444 6.308 -1.279 1.00 98.25 477 SER A N 1
ATOM 3581 C CA . SER A 1 477 ? 15.340 5.945 -0.179 1.00 98.25 477 SER A CA 1
ATOM 3582 C C . SER A 1 477 ? 15.582 7.130 0.752 1.00 98.25 477 SER A C 1
ATOM 3584 O O . SER A 1 477 ? 15.310 7.010 1.944 1.00 98.25 477 SER A O 1
ATOM 3586 N N . ALA A 1 478 ? 15.908 8.305 0.204 1.00 98.69 478 ALA A N 1
ATOM 3587 C CA . ALA A 1 478 ? 16.056 9.540 0.978 1.00 98.69 478 ALA A CA 1
ATOM 3588 C C . ALA A 1 478 ? 14.786 9.910 1.781 1.00 98.69 478 ALA A C 1
ATOM 3590 O O . ALA A 1 478 ? 14.867 10.409 2.903 1.00 98.69 478 ALA A O 1
ATOM 3591 N N . CYS A 1 479 ? 13.591 9.616 1.251 1.00 98.81 479 CYS A N 1
ATOM 3592 C CA . CYS A 1 479 ? 12.329 9.829 1.971 1.00 98.81 479 CYS A CA 1
ATOM 3593 C C . CYS A 1 479 ? 12.121 8.840 3.137 1.00 98.81 479 CYS A C 1
ATOM 3595 O O . CYS A 1 479 ? 11.546 9.212 4.159 1.00 98.81 479 CYS A O 1
ATOM 3597 N N . LEU A 1 480 ? 12.596 7.597 3.014 1.00 98.81 480 LEU A N 1
ATOM 3598 C CA . LEU A 1 480 ? 12.610 6.611 4.105 1.00 98.81 480 LEU A CA 1
ATOM 3599 C C . LEU A 1 480 ? 13.696 6.930 5.151 1.00 98.81 480 LEU A C 1
ATOM 3601 O O . LEU A 1 480 ? 13.485 6.710 6.343 1.00 98.81 480 LEU A O 1
ATOM 3605 N N . GLU A 1 481 ? 14.833 7.477 4.722 1.00 98.62 481 GLU A N 1
ATOM 3606 C CA . GLU A 1 481 ? 15.936 7.935 5.580 1.00 98.62 481 GLU A CA 1
ATOM 3607 C C . GLU A 1 481 ? 15.533 9.153 6.422 1.00 98.62 481 GLU A C 1
ATOM 3609 O O . GLU A 1 481 ? 15.785 9.162 7.624 1.00 98.62 481 GLU A O 1
ATOM 3614 N N . MET A 1 482 ? 14.801 10.121 5.851 1.00 98.44 482 MET A N 1
ATOM 3615 C CA . MET A 1 482 ? 14.239 11.264 6.595 1.00 98.44 482 MET A CA 1
ATOM 3616 C C . MET A 1 482 ? 13.251 10.846 7.704 1.00 98.44 482 MET A C 1
ATOM 3618 O O . MET A 1 482 ? 13.051 11.582 8.670 1.00 98.44 482 MET A O 1
ATOM 3622 N N . LEU A 1 483 ? 12.650 9.659 7.587 1.00 98.69 483 LEU A N 1
ATOM 3623 C CA . LEU A 1 483 ? 11.801 9.050 8.615 1.00 98.69 483 LEU A CA 1
ATOM 3624 C C . LEU A 1 483 ? 12.571 8.132 9.587 1.00 98.69 483 LEU A C 1
ATOM 3626 O O . LEU A 1 483 ? 11.978 7.641 10.544 1.00 98.69 483 LEU A O 1
ATOM 3630 N N . GLY A 1 484 ? 13.858 7.862 9.343 1.00 98.31 484 GLY A N 1
ATOM 3631 C CA . GLY A 1 484 ? 14.669 6.898 10.097 1.00 98.31 484 GLY A CA 1
ATOM 3632 C C . GLY A 1 484 ? 14.346 5.421 9.820 1.00 98.31 484 GLY A C 1
ATOM 3633 O O . GLY A 1 484 ? 14.904 4.543 10.472 1.00 98.31 484 GLY A O 1
ATOM 3634 N N . VAL A 1 485 ? 13.468 5.125 8.853 1.00 98.56 485 VAL A N 1
ATOM 3635 C CA . VAL A 1 485 ? 12.909 3.778 8.616 1.00 98.56 485 VAL A CA 1
ATOM 3636 C C . VAL A 1 485 ? 13.510 3.053 7.408 1.00 98.56 485 VAL A C 1
ATOM 3638 O O . VAL A 1 485 ? 12.954 2.061 6.952 1.00 98.56 485 VAL A O 1
ATOM 3641 N N . LYS A 1 486 ? 14.628 3.502 6.829 1.00 98.25 486 LYS A N 1
ATOM 3642 C CA . LYS A 1 486 ? 15.246 2.773 5.706 1.00 98.25 486 LYS A CA 1
ATOM 3643 C C . LYS A 1 486 ? 15.765 1.398 6.153 1.00 98.25 486 LYS A C 1
ATOM 3645 O O . LYS A 1 486 ? 16.314 1.253 7.244 1.00 98.25 486 LYS A O 1
ATOM 3650 N N . GLY A 1 487 ? 15.644 0.399 5.276 1.00 96.38 487 GLY A N 1
ATOM 3651 C CA . GLY A 1 487 ? 16.344 -0.878 5.430 1.00 96.38 487 GLY A CA 1
ATOM 3652 C C . GLY A 1 487 ? 15.732 -1.806 6.483 1.00 96.38 487 GLY A C 1
ATOM 3653 O O . GLY A 1 487 ? 14.513 -1.905 6.599 1.00 96.38 487 GLY A O 1
ATOM 3654 N N . THR A 1 488 ? 16.604 -2.505 7.208 1.00 96.44 488 THR A N 1
ATOM 3655 C CA . THR A 1 488 ? 16.315 -3.518 8.238 1.00 96.44 488 THR A CA 1
ATOM 3656 C C . THR A 1 488 ? 17.171 -3.239 9.469 1.00 96.44 488 THR A C 1
ATOM 3658 O O . THR A 1 488 ? 18.328 -2.855 9.304 1.00 96.44 488 THR A O 1
ATOM 3661 N N . ILE A 1 489 ? 16.672 -3.520 10.674 1.00 94.88 489 ILE A N 1
ATOM 3662 C CA . ILE A 1 489 ? 17.490 -3.512 11.899 1.00 94.88 489 ILE A CA 1
ATOM 3663 C C . ILE A 1 489 ? 17.922 -4.949 12.223 1.00 94.88 489 ILE A C 1
ATOM 3665 O O . ILE A 1 489 ? 17.106 -5.874 12.196 1.00 94.88 489 ILE A O 1
ATOM 3669 N N . GLU A 1 490 ? 19.205 -5.149 12.528 1.00 92.88 490 GLU A N 1
ATOM 3670 C CA . GLU A 1 490 ? 19.729 -6.459 12.924 1.00 92.88 490 GLU A CA 1
ATOM 3671 C C . GLU A 1 490 ? 19.089 -6.947 14.236 1.00 92.88 490 GLU A C 1
ATOM 3673 O O . GLU A 1 490 ? 18.780 -6.166 15.136 1.00 92.88 490 GLU A O 1
ATOM 3678 N N . GLY A 1 491 ? 18.789 -8.246 14.312 1.00 94.06 491 GLY A N 1
ATOM 3679 C CA . GLY A 1 491 ? 18.035 -8.844 15.420 1.00 94.06 491 GLY A CA 1
ATOM 3680 C C . GLY A 1 491 ? 16.551 -8.442 15.507 1.00 94.06 491 GLY A C 1
ATOM 3681 O O . GLY A 1 491 ? 15.802 -9.101 16.222 1.00 94.06 491 GLY A O 1
ATOM 3682 N N . GLN A 1 492 ? 16.091 -7.425 14.763 1.00 95.50 492 GLN A N 1
ATOM 3683 C CA . GLN A 1 492 ? 14.725 -6.881 14.842 1.00 95.50 492 GLN A CA 1
ATOM 3684 C C . GLN A 1 492 ? 14.007 -6.841 13.471 1.00 95.50 492 GLN A C 1
ATOM 3686 O O . GLN A 1 492 ? 13.583 -5.773 13.016 1.00 95.50 492 GLN A O 1
ATOM 3691 N N . PRO A 1 493 ? 13.843 -7.990 12.784 1.00 95.19 493 PRO A N 1
ATOM 3692 C CA . PRO A 1 493 ? 13.213 -8.039 11.467 1.00 95.19 493 PRO A CA 1
ATOM 3693 C C . PRO A 1 493 ? 11.744 -7.597 11.521 1.00 95.19 493 PRO A C 1
ATOM 3695 O O . PRO A 1 493 ? 10.938 -8.168 12.253 1.00 95.19 493 PRO A O 1
ATOM 3698 N N . GLY A 1 494 ? 11.384 -6.616 10.696 1.00 96.69 494 GLY A N 1
ATOM 3699 C CA . GLY A 1 494 ? 10.041 -6.031 10.621 1.00 96.69 494 GLY A CA 1
ATOM 3700 C C . GLY A 1 494 ? 9.859 -4.743 11.425 1.00 96.69 494 GLY A C 1
ATOM 3701 O O . GLY A 1 494 ? 8.810 -4.107 11.282 1.00 96.69 494 GLY A O 1
ATOM 3702 N N . HIS A 1 495 ? 10.851 -4.332 12.229 1.00 98.00 495 HIS A N 1
ATOM 3703 C CA . HIS A 1 495 ? 10.790 -3.112 13.042 1.00 98.00 495 HIS A CA 1
ATOM 3704 C C . HIS A 1 495 ? 10.609 -1.856 12.180 1.00 98.00 495 HIS A C 1
ATOM 3706 O O . HIS A 1 495 ? 9.713 -1.055 12.450 1.00 98.00 495 HIS A O 1
ATOM 3712 N N . GLN A 1 496 ? 11.403 -1.696 11.118 1.00 98.50 496 GLN A N 1
ATOM 3713 C CA . GLN A 1 496 ? 11.384 -0.498 10.274 1.00 98.50 496 GLN A CA 1
ATOM 3714 C C . GLN A 1 496 ? 10.051 -0.383 9.528 1.00 98.50 496 GLN A C 1
ATOM 3716 O O . GLN A 1 496 ? 9.398 0.662 9.549 1.00 98.50 496 GLN A O 1
ATOM 3721 N N . ALA A 1 497 ? 9.570 -1.492 8.962 1.00 98.69 497 ALA A N 1
ATOM 3722 C CA . ALA A 1 497 ? 8.263 -1.534 8.311 1.00 98.69 497 ALA A CA 1
ATOM 3723 C C . ALA A 1 497 ? 7.082 -1.416 9.299 1.00 98.69 497 ALA A C 1
ATOM 3725 O O . ALA A 1 497 ? 5.978 -1.052 8.898 1.00 98.69 497 ALA A O 1
ATOM 3726 N N . ALA A 1 498 ? 7.258 -1.760 10.580 1.00 98.75 498 ALA A N 1
ATOM 3727 C CA . ALA A 1 498 ? 6.254 -1.539 11.626 1.00 98.75 498 ALA A CA 1
ATOM 3728 C C . ALA A 1 498 ? 6.221 -0.069 12.081 1.00 98.75 498 ALA A C 1
ATOM 3730 O O . ALA A 1 498 ? 5.139 0.485 12.288 1.00 98.75 498 ALA A O 1
ATOM 3731 N N . LEU A 1 499 ? 7.384 0.580 12.177 1.00 98.88 499 LEU A N 1
ATOM 3732 C CA . LEU A 1 499 ? 7.496 2.005 12.476 1.00 98.88 499 LEU A CA 1
ATOM 3733 C C . LEU A 1 499 ? 6.944 2.868 11.330 1.00 98.88 499 LEU A C 1
ATOM 3735 O O . LEU A 1 499 ? 6.172 3.785 11.593 1.00 98.88 499 LEU A O 1
ATOM 3739 N N . LEU A 1 500 ? 7.215 2.522 10.066 1.00 98.94 500 LEU A N 1
ATOM 3740 C CA . LEU A 1 500 ? 6.607 3.194 8.909 1.00 98.94 500 LEU A CA 1
ATOM 3741 C C . LEU A 1 500 ? 5.067 3.129 8.948 1.00 98.94 500 LEU A C 1
ATOM 3743 O O . LEU A 1 500 ? 4.405 4.148 8.756 1.00 98.94 500 LEU A O 1
ATOM 3747 N N . ALA A 1 501 ? 4.484 1.967 9.266 1.00 98.94 501 ALA A N 1
ATOM 3748 C CA . ALA A 1 501 ? 3.030 1.819 9.392 1.00 98.94 501 ALA A CA 1
ATOM 3749 C C . ALA A 1 501 ? 2.439 2.674 10.535 1.00 98.94 501 ALA A C 1
ATOM 3751 O O . ALA A 1 501 ? 1.361 3.252 10.383 1.00 98.94 501 ALA A O 1
ATOM 3752 N N . ARG A 1 502 ? 3.164 2.811 11.654 1.00 98.94 502 ARG A N 1
ATOM 3753 C CA . ARG A 1 502 ? 2.815 3.712 12.768 1.00 98.94 502 ARG A CA 1
ATOM 3754 C C . ARG A 1 502 ? 2.887 5.186 12.365 1.00 98.94 502 ARG A C 1
ATOM 3756 O O . ARG A 1 502 ? 1.942 5.923 12.635 1.00 98.94 502 ARG A O 1
ATOM 3763 N N . ILE A 1 503 ? 3.940 5.597 11.653 1.00 98.94 503 ILE A N 1
ATOM 3764 C CA . ILE A 1 503 ? 4.090 6.959 11.108 1.00 98.94 503 ILE A CA 1
ATOM 3765 C C . ILE A 1 503 ? 2.930 7.294 10.165 1.00 98.94 503 ILE A C 1
ATOM 3767 O O . ILE A 1 503 ? 2.332 8.362 10.288 1.00 98.94 503 ILE A O 1
ATOM 3771 N N . ILE A 1 504 ? 2.548 6.371 9.278 1.00 98.94 504 ILE A N 1
ATOM 3772 C CA . ILE A 1 504 ? 1.391 6.541 8.387 1.00 98.94 504 ILE A CA 1
ATOM 3773 C C . ILE A 1 504 ? 0.100 6.713 9.194 1.00 98.94 504 ILE A C 1
ATOM 3775 O O . ILE A 1 504 ? -0.609 7.694 8.981 1.00 98.94 504 ILE A O 1
ATOM 3779 N N . CYS A 1 505 ? -0.181 5.831 10.158 1.00 98.94 505 CYS A N 1
ATOM 3780 C CA . CYS A 1 505 ? -1.400 5.908 10.969 1.00 98.94 505 CYS A CA 1
ATOM 3781 C C . CYS A 1 505 ? -1.467 7.201 11.809 1.00 98.94 505 CYS A C 1
ATOM 3783 O O . CYS A 1 505 ? -2.502 7.864 11.839 1.00 98.94 505 CYS A O 1
ATOM 3785 N N . GLY A 1 506 ? -0.357 7.627 12.423 1.00 98.88 506 GLY A N 1
ATOM 3786 C CA . GLY A 1 506 ? -0.280 8.903 13.145 1.00 98.88 506 GLY A CA 1
ATOM 3787 C C . GLY A 1 506 ? -0.419 10.131 12.234 1.00 98.88 506 GLY A C 1
ATOM 3788 O O . GLY A 1 506 ? -1.038 11.124 12.617 1.00 98.88 506 GLY A O 1
ATOM 3789 N N . THR A 1 507 ? 0.072 10.052 10.993 1.00 98.94 507 THR A N 1
ATOM 3790 C CA . THR A 1 507 ? -0.145 11.107 9.988 1.00 98.94 507 THR A CA 1
ATOM 3791 C C . THR A 1 507 ? -1.596 11.118 9.491 1.00 98.94 507 THR A C 1
ATOM 3793 O O . THR A 1 507 ? -2.127 12.185 9.185 1.00 98.94 507 THR A O 1
ATOM 3796 N N . VAL A 1 508 ? -2.280 9.967 9.460 1.00 98.94 508 VAL A N 1
ATOM 3797 C CA . VAL A 1 508 ? -3.726 9.893 9.189 1.00 98.94 508 VAL A CA 1
ATOM 3798 C C . VAL A 1 508 ? -4.519 10.573 10.307 1.00 98.94 508 VAL A C 1
ATOM 3800 O O . VAL A 1 508 ? -5.362 11.402 9.981 1.00 98.94 508 VAL A O 1
ATOM 3803 N N . VAL A 1 509 ? -4.195 10.359 11.592 1.00 98.94 509 VAL A N 1
ATOM 3804 C CA . VAL A 1 509 ? -4.817 11.110 12.712 1.00 98.94 509 VAL A CA 1
ATOM 3805 C C . VAL A 1 509 ? -4.661 12.627 12.514 1.00 98.94 509 VAL A C 1
ATOM 3807 O O . VAL A 1 509 ? -5.635 13.371 12.631 1.00 98.94 509 VAL A O 1
ATOM 3810 N N . ALA A 1 510 ? -3.466 13.096 12.134 1.00 98.88 510 ALA A N 1
ATOM 3811 C CA . ALA A 1 510 ? -3.221 14.506 11.811 1.00 98.88 510 ALA A CA 1
ATOM 3812 C C . ALA A 1 510 ? -4.071 15.005 10.624 1.00 98.88 510 ALA A C 1
ATOM 3814 O O . ALA A 1 510 ? -4.687 16.076 10.692 1.00 98.88 510 ALA A O 1
ATOM 3815 N N . GLY A 1 511 ? -4.123 14.229 9.541 1.00 98.75 511 GLY A N 1
ATOM 3816 C CA . GLY A 1 511 ? -4.918 14.533 8.357 1.00 98.75 511 GLY A CA 1
ATOM 3817 C C . GLY A 1 511 ? -6.413 14.630 8.663 1.00 98.75 511 GLY A C 1
ATOM 3818 O O . GLY A 1 511 ? -7.044 15.622 8.289 1.00 98.75 511 GLY A O 1
ATOM 3819 N N . GLU A 1 512 ? -6.976 13.621 9.327 1.00 98.88 512 GLU A N 1
ATOM 3820 C CA . GLU A 1 512 ? -8.387 13.540 9.720 1.00 98.88 512 GLU A CA 1
ATOM 3821 C C . GLU A 1 512 ? -8.788 14.732 10.589 1.00 98.88 512 GLU A C 1
ATOM 3823 O O . GLU A 1 512 ? -9.723 15.458 10.246 1.00 98.88 512 GLU A O 1
ATOM 3828 N N . LEU A 1 513 ? -8.026 14.997 11.655 1.00 98.62 513 LEU A N 1
ATOM 3829 C CA . LEU A 1 513 ? -8.276 16.086 12.600 1.00 98.62 513 LEU A CA 1
ATOM 3830 C C . LEU A 1 513 ? -8.366 17.455 11.906 1.00 98.62 513 LEU A C 1
ATOM 3832 O O . LEU A 1 513 ? -9.268 18.247 12.186 1.00 98.62 513 LEU A O 1
ATOM 3836 N N . SER A 1 514 ? -7.455 17.739 10.969 1.00 98.38 514 SER A N 1
ATOM 3837 C CA . SER A 1 514 ? -7.453 19.014 10.241 1.00 98.38 514 SER A CA 1
ATOM 3838 C C . SER A 1 514 ? -8.584 19.118 9.209 1.00 98.38 514 SER A C 1
ATOM 3840 O O . SER A 1 514 ? -9.162 20.201 9.058 1.00 98.38 514 SER A O 1
ATOM 3842 N N . LEU A 1 515 ? -8.928 18.025 8.512 1.00 98.12 515 LEU A N 1
ATOM 3843 C CA . LEU A 1 515 ? -10.008 18.027 7.517 1.00 98.12 515 LEU A CA 1
ATOM 3844 C C . LEU A 1 515 ? -11.393 18.091 8.173 1.00 98.12 515 LEU A C 1
ATOM 3846 O O . LEU A 1 515 ? -12.210 18.918 7.767 1.00 98.12 515 LEU A O 1
ATOM 3850 N N . LEU A 1 516 ? -11.648 17.289 9.210 1.00 98.12 516 LEU A N 1
ATOM 3851 C CA . LEU A 1 516 ? -12.896 17.341 9.979 1.00 98.12 516 LEU A CA 1
ATOM 3852 C C . LEU A 1 516 ? -13.103 18.736 10.586 1.00 98.12 516 LEU A C 1
ATOM 3854 O O . LEU A 1 516 ? -14.200 19.282 10.501 1.00 98.12 516 LEU A O 1
ATOM 3858 N N . ALA A 1 517 ? -12.038 19.384 11.071 1.00 97.44 517 ALA A N 1
ATOM 3859 C CA . ALA A 1 517 ? -12.111 20.766 11.547 1.00 97.44 517 ALA A CA 1
ATOM 3860 C C . ALA A 1 517 ? -12.398 21.784 10.431 1.00 97.44 517 ALA A C 1
ATOM 3862 O O . ALA A 1 517 ? -13.123 22.756 10.641 1.00 97.44 517 ALA A O 1
ATOM 3863 N N . ALA A 1 518 ? -11.838 21.585 9.233 1.00 95.75 518 ALA A N 1
ATOM 3864 C CA . ALA A 1 518 ? -12.124 22.433 8.076 1.00 95.75 518 ALA A CA 1
ATOM 3865 C C . ALA A 1 518 ? -13.562 22.255 7.550 1.00 95.75 518 ALA A C 1
ATOM 3867 O O . ALA A 1 518 ? -14.119 23.207 7.003 1.00 95.75 518 ALA A O 1
ATOM 3868 N N . LEU A 1 519 ? -14.164 21.077 7.740 1.00 94.62 519 LEU A N 1
ATOM 3869 C CA . LEU A 1 519 ? -15.580 20.808 7.475 1.00 94.62 519 LEU A CA 1
ATOM 3870 C C . LEU A 1 519 ? -16.478 21.462 8.536 1.00 94.62 519 LEU A C 1
ATOM 3872 O O . LEU A 1 519 ? -17.326 22.275 8.179 1.00 94.62 519 LEU A O 1
ATOM 3876 N N . ALA A 1 520 ? -16.236 21.193 9.823 1.00 94.38 520 ALA A N 1
ATOM 3877 C CA . ALA A 1 520 ? -17.014 21.731 10.946 1.00 94.38 520 ALA A CA 1
ATOM 3878 C C . ALA A 1 520 ? -17.001 23.270 11.033 1.00 94.38 520 ALA A C 1
ATOM 3880 O O . ALA A 1 520 ? -17.948 23.871 11.527 1.00 94.38 520 ALA A O 1
ATOM 3881 N N . ALA A 1 521 ? -15.950 23.922 10.529 1.00 89.56 521 ALA A N 1
ATOM 3882 C CA . ALA A 1 521 ? -15.861 25.381 10.440 1.00 89.56 521 ALA A CA 1
ATOM 3883 C C . ALA A 1 521 ? -16.286 25.967 9.070 1.00 89.56 521 ALA A C 1
ATOM 3885 O O . ALA A 1 521 ? -16.080 27.153 8.824 1.00 89.56 521 ALA A O 1
ATOM 3886 N N . GLY A 1 522 ? -16.802 25.158 8.133 1.00 82.06 522 GLY A N 1
ATOM 3887 C CA . GLY A 1 522 ? -17.195 25.608 6.784 1.00 82.06 522 GLY A CA 1
ATOM 3888 C C . GLY A 1 522 ? -16.038 26.118 5.900 1.00 82.06 522 GLY A C 1
ATOM 3889 O O . GLY A 1 522 ? -16.253 26.743 4.861 1.00 82.06 522 GLY A O 1
ATOM 3890 N N . HIS A 1 523 ? -14.786 25.868 6.291 1.00 78.69 523 HIS A N 1
ATOM 3891 C CA . HIS A 1 523 ? -13.581 26.448 5.692 1.00 78.69 523 HIS A CA 1
ATOM 3892 C C . HIS A 1 523 ? -13.030 25.697 4.467 1.00 78.69 523 HIS A C 1
ATOM 3894 O O . HIS A 1 523 ? -12.104 26.201 3.818 1.00 78.69 523 HIS A O 1
ATOM 3900 N N . LEU A 1 524 ? -13.574 24.522 4.124 1.00 70.19 524 LEU A N 1
ATOM 3901 C CA . LEU A 1 524 ? -13.045 23.658 3.060 1.00 70.19 524 LEU A CA 1
ATOM 3902 C C . LEU A 1 524 ? -12.951 24.376 1.700 1.00 70.19 524 LEU A C 1
ATOM 3904 O O . LEU A 1 524 ? -11.859 24.518 1.146 1.00 70.19 524 LEU A O 1
ATOM 3908 N N . VAL A 1 525 ? -14.073 24.893 1.186 1.00 67.88 525 VAL A N 1
ATOM 3909 C CA . VAL A 1 525 ? -14.141 25.521 -0.150 1.00 67.88 525 VAL A CA 1
ATOM 3910 C C . VAL A 1 525 ? -13.197 26.724 -0.250 1.00 67.88 525 VAL A C 1
ATOM 3912 O O . VAL A 1 525 ? -12.451 26.854 -1.221 1.00 67.88 525 VAL A O 1
ATOM 3915 N N . ARG A 1 526 ? -13.155 27.571 0.788 1.00 66.94 526 ARG A N 1
ATOM 3916 C CA . ARG A 1 526 ? -12.271 28.749 0.848 1.00 66.94 526 ARG A CA 1
ATOM 3917 C C . ARG A 1 526 ? -10.786 28.368 0.847 1.00 66.94 526 ARG A C 1
ATOM 3919 O O . ARG A 1 526 ? -9.972 29.098 0.288 1.00 66.94 526 ARG A O 1
ATOM 3926 N N . SER A 1 527 ? -10.442 27.226 1.441 1.00 63.44 527 SER A N 1
ATOM 3927 C CA . SER A 1 527 ? -9.076 26.691 1.454 1.00 63.44 527 SER A CA 1
ATOM 3928 C C . SER A 1 527 ? -8.663 26.168 0.075 1.00 63.44 527 SER A C 1
ATOM 3930 O O . SER A 1 527 ? -7.656 26.627 -0.472 1.00 63.44 527 SER A O 1
ATOM 3932 N N . HIS A 1 528 ? -9.473 25.299 -0.544 1.00 66.31 528 HIS A N 1
ATOM 3933 C CA . HIS A 1 528 ? -9.185 24.759 -1.882 1.00 66.31 528 HIS A CA 1
ATOM 3934 C C . HIS A 1 528 ? -9.137 25.860 -2.956 1.00 66.31 528 HIS A C 1
ATOM 3936 O O . HIS A 1 528 ? -8.224 25.862 -3.783 1.00 66.31 528 HIS A O 1
ATOM 3942 N N . LEU A 1 529 ? -10.035 26.852 -2.916 1.00 64.19 529 LEU A N 1
ATOM 3943 C CA . LEU A 1 529 ? -9.998 27.988 -3.849 1.00 64.19 529 LEU A CA 1
ATOM 3944 C C . LEU A 1 529 ? -8.736 28.857 -3.718 1.00 64.19 529 LEU A C 1
ATOM 3946 O O . LEU A 1 529 ? -8.371 29.517 -4.685 1.00 64.19 529 LEU A O 1
ATOM 3950 N N . LYS A 1 530 ? -8.065 28.862 -2.558 1.00 70.00 530 LYS A N 1
ATOM 3951 C CA . LYS A 1 530 ? -6.843 29.649 -2.325 1.00 70.00 530 LYS A CA 1
ATOM 3952 C C . LYS A 1 530 ? -5.554 28.914 -2.719 1.00 70.00 530 LYS A C 1
ATOM 3954 O O . LYS A 1 530 ? -4.584 29.567 -3.092 1.00 70.00 530 LYS A O 1
ATOM 3959 N N . HIS A 1 531 ? -5.517 27.584 -2.594 1.00 62.72 531 HIS A N 1
ATOM 3960 C CA . HIS A 1 531 ? -4.272 26.802 -2.704 1.00 62.72 531 HIS A CA 1
ATOM 3961 C C . HIS A 1 531 ? -4.306 25.644 -3.713 1.00 62.72 531 HIS A C 1
ATOM 3963 O O . HIS A 1 531 ? -3.246 25.162 -4.099 1.00 62.72 531 HIS A O 1
ATOM 3969 N N . ASN A 1 532 ? -5.486 25.182 -4.130 1.00 54.06 532 ASN A N 1
ATOM 3970 C CA . ASN A 1 532 ? -5.659 24.107 -5.115 1.00 54.06 532 ASN A CA 1
ATOM 3971 C C . ASN A 1 532 ? -6.053 24.691 -6.490 1.00 54.06 532 ASN A C 1
ATOM 3973 O O . ASN A 1 532 ? -5.548 24.260 -7.524 1.00 54.06 532 ASN A O 1
ATOM 3977 N N . ARG A 1 533 ? -6.835 25.783 -6.514 1.00 52.97 533 ARG A N 1
ATOM 3978 C CA . ARG A 1 533 ? -7.114 26.559 -7.735 1.00 52.97 533 ARG A CA 1
ATOM 3979 C C . ARG A 1 533 ? -6.126 27.724 -7.889 1.00 52.97 533 ARG A C 1
ATOM 3981 O O . ARG A 1 533 ? -6.287 28.769 -7.269 1.00 52.97 533 ARG A O 1
ATOM 3988 N N . SER A 1 534 ? -5.087 27.549 -8.704 1.00 47.62 534 SER A N 1
ATOM 3989 C CA . SER A 1 534 ? -4.038 28.564 -8.877 1.00 47.62 534 SER A CA 1
ATOM 3990 C C . SER A 1 534 ? -4.473 29.740 -9.764 1.00 47.62 534 SER A C 1
ATOM 3992 O O . SER A 1 534 ? -5.075 29.560 -10.823 1.00 47.62 534 SER A O 1
ATOM 3994 N N . THR A 1 535 ? -4.063 30.959 -9.398 1.00 47.81 535 THR A N 1
ATOM 3995 C CA . THR A 1 535 ? -4.076 32.123 -10.305 1.00 47.81 535 THR A CA 1
ATOM 3996 C C . THR A 1 535 ? -3.208 31.891 -11.546 1.00 47.81 535 THR A C 1
ATOM 3998 O O . THR A 1 535 ? -3.492 32.443 -12.605 1.00 47.81 535 THR A O 1
ATOM 4001 N N . THR A 1 536 ? -2.216 30.998 -11.467 1.00 48.44 536 THR A N 1
ATOM 4002 C CA . THR A 1 536 ? -1.424 30.511 -12.606 1.00 48.44 536 THR A CA 1
ATOM 4003 C C . THR A 1 536 ? -2.289 29.898 -13.713 1.00 48.44 536 THR A C 1
ATOM 4005 O O . THR A 1 536 ? -2.001 30.113 -14.886 1.00 48.44 536 THR A O 1
ATOM 4008 N N . SER A 1 537 ? -3.372 29.188 -13.372 1.00 42.44 537 SER A N 1
ATOM 4009 C CA . SER A 1 537 ? -4.309 28.629 -14.362 1.00 42.44 537 SER A CA 1
ATOM 4010 C C . SER A 1 537 ? -5.075 29.723 -15.122 1.00 42.44 537 SER A C 1
ATOM 4012 O O . SER A 1 537 ? -5.331 29.581 -16.315 1.00 42.44 537 SER A O 1
ATOM 4014 N N . VAL A 1 538 ? -5.364 30.852 -14.464 1.00 44.41 538 VAL A N 1
ATOM 4015 C CA . VAL A 1 538 ? -5.970 32.035 -15.101 1.00 44.41 538 VAL A CA 1
ATOM 4016 C C . VAL A 1 538 ? -4.954 32.740 -16.007 1.00 44.41 538 VAL A C 1
ATOM 4018 O O . VAL A 1 538 ? -5.276 33.091 -17.140 1.00 44.41 538 VAL A O 1
ATOM 4021 N N . LEU A 1 539 ? -3.708 32.889 -15.543 1.00 42.53 539 LEU A N 1
ATOM 4022 C CA . LEU A 1 539 ? -2.637 33.547 -16.298 1.00 42.53 539 LEU A CA 1
ATOM 4023 C C . LEU A 1 539 ? -2.222 32.763 -17.554 1.00 42.53 539 LEU A C 1
ATOM 4025 O O . LEU A 1 539 ? -2.027 33.374 -18.603 1.00 42.53 539 LEU A O 1
ATOM 4029 N N . LEU A 1 540 ? -2.160 31.428 -17.490 1.00 45.00 540 LEU A N 1
ATOM 4030 C CA . LEU A 1 540 ? -1.861 30.577 -18.651 1.00 45.00 540 LEU A CA 1
ATOM 4031 C C . LEU A 1 540 ? -2.889 30.743 -19.782 1.00 45.00 540 LEU A C 1
ATOM 4033 O O . LEU A 1 540 ? -2.498 30.847 -20.943 1.00 45.00 540 LEU A O 1
ATOM 4037 N N . ASN A 1 541 ? -4.179 30.864 -19.457 1.00 39.50 541 ASN A N 1
ATOM 4038 C CA . ASN A 1 541 ? -5.222 31.107 -20.461 1.00 39.50 541 ASN A CA 1
ATOM 4039 C C . ASN A 1 541 ? -5.190 32.534 -21.044 1.00 39.50 541 ASN A C 1
ATOM 4041 O O . ASN A 1 541 ? -5.702 32.750 -22.139 1.00 39.50 541 ASN A O 1
ATOM 4045 N N . SER A 1 542 ? -4.575 33.501 -20.353 1.00 37.97 542 SER A N 1
ATOM 4046 C CA . SER A 1 542 ? -4.397 34.874 -20.858 1.00 37.97 542 SER A CA 1
ATOM 4047 C C . SER A 1 542 ? -3.164 35.068 -21.756 1.00 37.97 542 SER A C 1
ATOM 4049 O O . SER A 1 542 ? -2.977 36.149 -22.307 1.00 37.97 542 SER A O 1
ATOM 4051 N N . ALA A 1 543 ? -2.330 34.034 -21.924 1.00 37.66 543 ALA A N 1
ATOM 4052 C CA . ALA A 1 543 ? -1.042 34.106 -22.620 1.00 37.66 543 ALA A CA 1
ATOM 4053 C C . ALA A 1 543 ? -1.060 33.565 -24.069 1.00 37.66 543 ALA A C 1
ATOM 4055 O O . ALA A 1 543 ? -0.002 33.301 -24.642 1.00 37.66 543 ALA A O 1
ATOM 4056 N N . LEU A 1 544 ? -2.239 33.400 -24.680 1.00 33.81 544 LEU A N 1
ATOM 4057 C C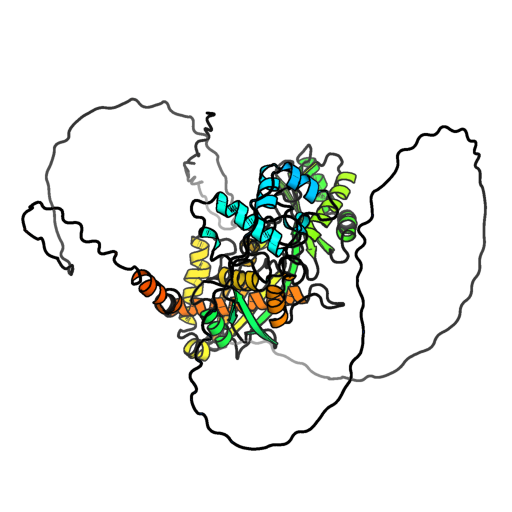A . LEU A 1 544 ? -2.360 33.064 -26.104 1.00 33.81 544 LEU A CA 1
ATOM 4058 C C . LEU A 1 544 ? -2.188 34.328 -26.972 1.00 33.81 544 LEU A C 1
ATOM 4060 O O . LEU A 1 544 ? -2.999 35.250 -26.857 1.00 33.81 544 LEU A O 1
ATOM 4064 N N . PRO A 1 545 ? -1.182 34.399 -27.867 1.00 34.31 545 PRO A N 1
ATOM 4065 C CA . PRO A 1 545 ? -1.026 35.540 -28.762 1.00 34.31 545 PRO A CA 1
ATOM 4066 C C . PRO A 1 545 ? -2.130 35.544 -29.827 1.00 34.31 545 PRO A C 1
ATOM 4068 O O . PRO A 1 545 ? -2.289 34.588 -30.587 1.00 34.31 545 PRO A O 1
ATOM 4071 N N . VAL A 1 546 ? -2.874 36.648 -29.919 1.00 32.19 546 VAL A N 1
ATOM 4072 C CA . VAL A 1 546 ? -3.877 36.851 -30.973 1.00 32.19 546 VAL A CA 1
ATOM 4073 C C . VAL A 1 546 ? -3.167 37.014 -32.320 1.00 32.19 546 VAL A C 1
ATOM 4075 O O . VAL A 1 546 ? -2.566 38.051 -32.596 1.00 32.19 546 VAL A O 1
ATOM 4078 N N . LEU A 1 547 ? -3.254 35.989 -33.172 1.00 31.34 547 LEU A N 1
ATOM 4079 C CA . LEU A 1 547 ? -2.743 35.999 -34.547 1.00 31.34 547 LEU A CA 1
ATOM 4080 C C . LEU A 1 547 ? -3.627 36.870 -35.459 1.00 31.34 547 LEU A C 1
ATOM 4082 O O . LEU A 1 547 ? -4.475 36.387 -36.207 1.00 31.34 547 LEU A O 1
ATOM 4086 N N . SER A 1 548 ? -3.428 38.184 -35.390 1.00 30.00 548 SER A N 1
ATOM 4087 C CA . SER A 1 548 ? -4.131 39.181 -36.200 1.00 30.00 548 SER A CA 1
ATOM 4088 C C . SER A 1 548 ? -3.557 39.292 -37.623 1.00 30.00 548 SER A C 1
ATOM 4090 O O . SER A 1 548 ? -2.815 40.214 -37.957 1.00 30.00 548 SER A O 1
ATOM 4092 N N . SER A 1 549 ? -3.944 38.369 -38.506 1.00 28.75 549 SER A N 1
ATOM 4093 C CA . SER A 1 549 ? -3.705 38.489 -39.954 1.00 28.75 549 SER A CA 1
ATOM 4094 C C . SER A 1 549 ? -4.885 39.191 -40.656 1.00 28.75 549 SER A C 1
ATOM 4096 O O . SER A 1 549 ? -5.996 38.658 -40.643 1.00 28.75 549 SER A O 1
ATOM 4098 N N . PRO A 1 550 ? -4.697 40.365 -41.295 1.00 29.72 550 PRO A N 1
ATOM 4099 C CA . PRO A 1 550 ? -5.796 41.143 -41.871 1.00 29.72 550 PRO A CA 1
ATOM 4100 C C . PRO A 1 550 ? -6.236 40.609 -43.246 1.00 29.72 550 PRO A C 1
ATOM 4102 O O . PRO A 1 550 ? -5.844 41.130 -44.293 1.00 29.72 550 PRO A O 1
ATOM 4105 N N . CYS A 1 551 ? -7.090 39.584 -43.262 1.00 25.72 551 CYS A N 1
ATOM 4106 C CA . CYS A 1 551 ? -7.730 39.123 -44.494 1.00 25.72 551 CYS A CA 1
ATOM 4107 C C . CYS A 1 551 ? -8.859 40.086 -44.914 1.00 25.72 551 CYS A C 1
ATOM 4109 O O . CYS A 1 551 ? -9.904 40.163 -44.269 1.00 25.72 551 CYS A O 1
ATOM 4111 N N . LYS A 1 552 ? -8.657 40.834 -46.006 1.00 29.89 552 LYS A N 1
ATOM 4112 C CA . LYS A 1 552 ? -9.700 41.679 -46.610 1.00 29.89 552 LYS A CA 1
ATOM 4113 C C . LYS A 1 552 ? -10.661 40.826 -47.443 1.00 29.89 552 LYS A C 1
ATOM 4115 O O . LYS A 1 552 ? -10.369 40.544 -48.602 1.00 29.89 552 LYS A O 1
ATOM 4120 N N . VAL A 1 553 ? -11.836 40.515 -46.899 1.00 28.81 553 VAL A N 1
ATOM 4121 C CA . VAL A 1 553 ? -12.996 40.073 -47.692 1.00 28.81 553 VAL A CA 1
ATOM 4122 C C . VAL A 1 553 ? -14.196 40.946 -47.343 1.00 28.81 553 VAL A C 1
ATOM 4124 O O . VAL A 1 553 ? -14.599 41.052 -46.189 1.00 28.81 553 VAL A O 1
ATOM 4127 N N . THR A 1 554 ? -14.757 41.607 -48.350 1.00 28.61 554 THR A N 1
ATOM 4128 C CA . THR A 1 554 ? -15.984 42.401 -48.233 1.00 28.61 554 THR A CA 1
ATOM 4129 C C . THR A 1 554 ? -17.215 41.514 -48.357 1.00 28.61 554 THR A C 1
ATOM 4131 O O . THR A 1 554 ? -17.275 40.750 -49.310 1.00 28.61 554 THR A O 1
ATOM 4134 N N . HIS A 1 555 ? -18.234 41.704 -47.515 1.00 29.59 555 HIS A N 1
ATOM 4135 C CA . HIS A 1 555 ? -19.627 41.916 -47.952 1.00 29.59 555 HIS A CA 1
ATOM 4136 C C . HIS A 1 555 ? -20.499 42.419 -46.780 1.00 29.59 555 HIS A C 1
ATOM 4138 O O . HIS A 1 555 ? -20.080 42.398 -45.626 1.00 29.59 555 HIS A O 1
ATOM 4144 N N . LYS A 1 556 ? -21.680 42.974 -47.090 1.00 27.89 556 LYS A N 1
ATOM 4145 C CA . LYS A 1 556 ? -22.560 43.675 -46.135 1.00 27.89 556 LYS A CA 1
ATOM 4146 C C . LYS A 1 556 ? -23.516 42.715 -45.413 1.00 27.89 556 LYS A C 1
ATOM 4148 O O . LYS A 1 556 ? -24.132 41.882 -46.068 1.00 27.89 556 LYS A O 1
ATOM 4153 N N . ALA A 1 557 ? -23.749 42.950 -44.122 1.00 27.39 557 ALA A N 1
ATOM 4154 C CA . ALA A 1 557 ? -24.923 42.489 -43.371 1.00 27.39 557 ALA A CA 1
ATOM 4155 C C . ALA A 1 557 ? -25.340 43.569 -42.347 1.00 27.39 557 ALA A C 1
ATOM 4157 O O . ALA A 1 557 ? -24.545 44.458 -42.033 1.00 27.39 557 ALA A O 1
ATOM 4158 N N . THR A 1 558 ? -26.591 43.542 -41.880 1.00 28.02 558 THR A N 1
ATOM 4159 C CA . THR A 1 558 ? -27.258 44.711 -41.265 1.00 28.02 558 THR A CA 1
ATOM 4160 C C . THR A 1 558 ? -27.394 44.614 -39.737 1.00 28.02 558 THR A C 1
ATOM 4162 O O . THR A 1 558 ? -27.543 43.535 -39.176 1.00 28.02 558 THR A O 1
ATOM 4165 N N . LEU A 1 559 ? -27.373 45.771 -39.068 1.00 25.78 559 LEU A N 1
ATOM 4166 C CA . LEU A 1 559 ? -27.531 45.954 -37.617 1.00 25.78 559 LEU A CA 1
ATOM 4167 C C . LEU A 1 559 ? -28.901 45.492 -37.076 1.00 25.78 559 LEU A C 1
ATOM 4169 O O . LEU A 1 559 ? -29.925 45.919 -37.611 1.00 25.78 559 LEU A O 1
ATOM 4173 N N . ARG A 1 560 ? -28.924 44.835 -35.904 1.00 26.27 560 ARG A N 1
ATOM 4174 C CA . ARG A 1 560 ? -29.338 45.438 -34.605 1.00 26.27 560 ARG A CA 1
ATOM 4175 C C . ARG A 1 560 ? -29.166 44.452 -33.419 1.00 26.27 560 ARG A C 1
ATOM 4177 O O . ARG A 1 560 ? -29.042 43.256 -33.665 1.00 26.27 560 ARG A O 1
ATOM 4184 N N . PRO A 1 561 ? -29.091 44.938 -32.160 1.00 29.88 561 PRO A N 1
ATOM 4185 C CA . PRO A 1 561 ? -28.734 44.125 -30.991 1.00 29.88 561 PRO A CA 1
ATOM 4186 C C . PRO A 1 561 ? -29.941 43.634 -30.170 1.00 29.88 561 PRO A C 1
ATOM 4188 O O . PRO A 1 561 ? -31.039 44.179 -30.273 1.00 29.88 561 PRO A O 1
ATOM 4191 N N . VAL A 1 562 ? -29.683 42.684 -29.266 1.00 28.17 562 VAL A N 1
ATOM 4192 C CA . VAL A 1 562 ? -30.506 42.387 -28.078 1.00 28.17 562 VAL A CA 1
ATOM 4193 C C . VAL A 1 562 ? -29.597 42.514 -26.850 1.00 28.17 562 VAL A C 1
ATOM 4195 O O . VAL A 1 562 ? -28.439 42.104 -26.909 1.00 28.17 562 VAL A O 1
ATOM 4198 N N . GLY A 1 563 ? -30.091 43.154 -25.788 1.00 28.19 563 GLY A N 1
ATOM 4199 C CA . GLY A 1 563 ? -29.320 43.463 -24.580 1.00 28.19 563 GLY A CA 1
ATOM 4200 C C . GLY A 1 563 ? -29.404 42.399 -23.484 1.00 28.19 563 GLY A C 1
ATOM 4201 O O . GLY A 1 563 ? -30.163 41.436 -23.577 1.00 28.19 563 GLY A O 1
ATOM 4202 N N . GLU A 1 564 ? -28.617 42.611 -22.434 1.00 26.70 564 GLU A N 1
ATOM 4203 C CA . GLU A 1 564 ? -28.589 41.797 -21.216 1.00 26.70 564 GLU A CA 1
ATOM 4204 C C . GLU A 1 564 ? -29.900 41.918 -20.419 1.00 26.70 564 GLU A C 1
ATOM 4206 O O . GLU A 1 564 ? -30.598 42.931 -20.492 1.00 26.70 564 GLU A O 1
ATOM 4211 N N . CYS A 1 565 ? -30.213 40.911 -19.600 1.00 24.70 565 CYS A N 1
ATOM 4212 C CA . CYS A 1 565 ? -31.256 41.017 -18.582 1.00 24.70 565 CYS A CA 1
ATOM 4213 C C . CYS A 1 565 ? -30.789 40.371 -17.271 1.00 24.70 565 CYS A C 1
ATOM 4215 O O . CYS A 1 565 ? -30.127 39.333 -17.277 1.00 24.70 565 CYS A O 1
ATOM 4217 N N . ILE A 1 566 ? -31.103 41.025 -16.154 1.00 26.81 566 ILE A N 1
ATOM 4218 C CA . ILE A 1 566 ? -30.620 40.691 -14.810 1.00 26.81 566 ILE A CA 1
ATOM 4219 C C . ILE A 1 566 ? -31.661 39.816 -14.107 1.00 26.81 566 ILE A C 1
ATOM 4221 O O . ILE A 1 566 ? -32.855 40.095 -14.186 1.00 26.81 566 ILE A O 1
ATOM 4225 N N . ILE A 1 567 ? -31.212 38.787 -13.382 1.00 26.27 567 ILE A N 1
ATOM 4226 C CA . ILE A 1 567 ? -32.082 37.976 -12.522 1.00 26.27 567 ILE A CA 1
ATOM 4227 C C . ILE A 1 567 ? -31.953 38.456 -11.073 1.00 26.27 567 ILE A C 1
ATOM 4229 O O . ILE A 1 567 ? -30.892 38.341 -10.461 1.00 26.27 567 ILE A O 1
ATOM 4233 N N . SER A 1 568 ? -33.065 38.928 -10.517 1.00 25.47 568 SER A N 1
ATOM 4234 C CA . SER A 1 568 ? -33.292 39.123 -9.083 1.00 25.47 568 SER A CA 1
ATOM 4235 C C . SER A 1 568 ? -34.695 38.610 -8.762 1.00 25.47 568 SER A C 1
ATOM 4237 O O . SER A 1 568 ? -35.647 39.056 -9.401 1.00 25.47 568 SER A O 1
ATOM 4239 N N . GLY A 1 569 ? -34.822 37.662 -7.830 1.00 23.62 569 GLY A N 1
ATOM 4240 C CA . GLY A 1 569 ? -36.080 36.957 -7.568 1.00 23.62 569 GLY A CA 1
ATOM 4241 C C . GLY A 1 569 ? -36.439 36.886 -6.086 1.00 23.62 569 GLY A C 1
ATOM 4242 O O . GLY A 1 569 ? -35.789 36.170 -5.331 1.00 23.62 569 GLY A O 1
ATOM 4243 N N . THR A 1 570 ? -37.505 37.600 -5.737 1.00 24.91 570 THR A N 1
ATOM 4244 C CA . THR A 1 570 ? -38.346 37.545 -4.528 1.00 24.91 570 THR A CA 1
ATOM 4245 C C . THR A 1 570 ? -39.755 37.981 -4.992 1.00 24.91 570 THR A C 1
ATOM 4247 O O . THR A 1 570 ? -39.858 38.727 -5.964 1.00 24.91 570 THR A O 1
ATOM 4250 N N . GLU A 1 571 ? -40.889 37.546 -4.439 1.00 26.41 571 GLU A N 1
ATOM 4251 C CA . GLU A 1 571 ? -41.158 36.656 -3.299 1.00 26.41 571 GLU A CA 1
ATOM 4252 C C . GLU A 1 571 ? -42.533 35.953 -3.496 1.00 26.41 571 GLU A C 1
ATOM 4254 O O . GLU A 1 571 ? -43.028 35.865 -4.619 1.00 26.41 571 GLU A O 1
ATOM 4259 N N . GLU A 1 572 ? -43.111 35.393 -2.432 1.00 26.78 572 GLU A N 1
ATOM 4260 C CA . GLU A 1 572 ? -44.272 34.481 -2.406 1.00 26.78 572 GLU A CA 1
ATOM 4261 C C . GLU A 1 572 ? -45.635 35.091 -2.820 1.00 26.78 572 GLU A C 1
ATOM 4263 O O . GLU A 1 572 ? -45.867 36.293 -2.691 1.00 26.78 572 GLU A O 1
ATOM 4268 N N . SER A 1 573 ? -46.593 34.245 -3.243 1.00 25.31 573 SER A N 1
ATOM 4269 C CA . SER A 1 573 ? -48.050 34.397 -2.981 1.00 25.31 573 SER A CA 1
ATOM 4270 C C . SER A 1 573 ? -48.840 33.119 -3.346 1.00 25.31 573 SER A C 1
ATOM 4272 O O . SER A 1 573 ? -48.342 32.263 -4.077 1.00 25.31 573 SER A O 1
ATOM 4274 N N . GLU A 1 574 ? -50.058 32.971 -2.808 1.00 27.61 574 GLU A N 1
ATOM 4275 C CA . GLU A 1 574 ? -50.847 31.721 -2.797 1.00 27.61 574 GLU A CA 1
ATOM 4276 C C . GLU A 1 574 ? -52.087 31.702 -3.737 1.00 27.61 574 GLU A C 1
ATOM 4278 O O . GLU A 1 574 ? -52.441 32.696 -4.363 1.00 27.61 574 GLU A O 1
ATOM 4283 N N . GLU A 1 575 ? -52.790 30.555 -3.711 1.00 27.84 575 GLU A N 1
ATOM 4284 C CA . GLU A 1 575 ? -54.235 30.331 -3.951 1.00 27.84 575 GLU A CA 1
ATOM 4285 C C . GLU A 1 575 ? -54.841 30.009 -5.353 1.00 27.84 575 GLU A C 1
ATOM 4287 O O . GLU A 1 575 ? -54.753 30.738 -6.332 1.00 27.84 575 GLU A O 1
ATOM 4292 N N . ASN A 1 576 ? -55.635 28.920 -5.326 1.00 26.58 576 ASN A N 1
ATOM 4293 C CA . ASN A 1 576 ? -56.932 28.651 -5.988 1.00 26.58 576 ASN A CA 1
ATOM 4294 C C . ASN A 1 576 ? -57.124 28.534 -7.534 1.00 26.58 576 ASN A C 1
ATOM 4296 O O . ASN A 1 576 ? -57.422 29.495 -8.231 1.00 26.58 576 ASN A O 1
ATOM 4300 N N . LYS A 1 577 ? -57.303 27.260 -7.947 1.00 26.72 577 LYS A N 1
ATOM 4301 C CA . LYS A 1 577 ? -58.501 26.668 -8.622 1.00 26.72 577 LYS A CA 1
ATOM 4302 C C . LYS A 1 577 ? -58.819 26.827 -10.136 1.00 26.72 577 LYS A C 1
ATOM 4304 O O . LYS A 1 577 ? -58.809 27.887 -10.735 1.00 26.72 577 LYS A O 1
ATOM 4309 N N . GLU A 1 578 ? -59.310 25.684 -10.646 1.00 27.25 578 GLU A N 1
ATOM 4310 C CA . GLU A 1 578 ? -60.381 25.451 -11.646 1.00 27.25 578 GLU A CA 1
ATOM 4311 C C . GLU A 1 578 ? -60.211 25.657 -13.178 1.00 27.25 578 GLU A C 1
ATOM 4313 O O . GLU A 1 578 ? -60.606 26.653 -13.770 1.00 27.25 578 GLU A O 1
ATOM 4318 N N . SER A 1 579 ? -59.994 24.508 -13.842 1.00 26.36 579 SER A N 1
ATOM 4319 C CA . SER A 1 579 ? -60.863 23.956 -14.914 1.00 26.36 579 SER A CA 1
ATOM 4320 C C . SER A 1 579 ? -60.732 24.405 -16.394 1.00 26.36 579 SER A C 1
ATOM 4322 O O . SER A 1 579 ? -61.103 25.507 -16.780 1.00 26.36 579 SER A O 1
ATOM 4324 N N . ASN A 1 580 ? -60.330 23.450 -17.258 1.00 26.95 580 ASN A N 1
ATOM 4325 C CA . ASN A 1 580 ? -60.925 23.017 -18.557 1.00 26.95 580 ASN A CA 1
ATOM 4326 C C . ASN A 1 580 ? -59.872 22.176 -19.331 1.00 26.95 580 ASN A C 1
ATOM 4328 O O . ASN A 1 580 ? -58.715 22.562 -19.385 1.00 26.95 580 ASN A O 1
ATOM 4332 N N . LYS A 1 581 ? -60.089 20.919 -19.758 1.00 27.47 581 LYS A N 1
ATOM 4333 C CA . LYS A 1 581 ? -61.030 20.296 -20.732 1.00 27.47 581 LYS A CA 1
ATOM 4334 C C . LYS A 1 581 ? -60.547 20.266 -22.209 1.00 27.47 581 LYS A C 1
ATOM 4336 O O . LYS A 1 581 ? -60.979 21.087 -23.005 1.00 27.47 581 LYS A O 1
ATOM 4341 N N . ARG A 1 582 ? -59.901 19.135 -22.571 1.00 24.06 582 ARG A N 1
ATOM 4342 C CA . ARG A 1 582 ? -59.875 18.466 -23.911 1.00 24.06 582 ARG A CA 1
ATOM 4343 C C . ARG A 1 582 ? -59.129 19.196 -25.062 1.00 24.06 582 ARG A C 1
ATOM 4345 O O . ARG A 1 582 ? -58.846 20.376 -24.914 1.00 24.06 582 ARG A O 1
ATOM 4352 N N . PRO A 1 583 ? -58.841 18.531 -26.214 1.00 35.75 583 PRO A N 1
ATOM 4353 C CA . PRO A 1 583 ? -59.065 17.119 -26.600 1.00 35.75 583 PRO A CA 1
ATOM 4354 C C . PRO A 1 583 ? -57.776 16.310 -26.936 1.00 35.75 583 PRO A C 1
ATOM 4356 O O . PRO A 1 583 ? -56.698 16.887 -27.030 1.00 35.75 583 PRO A O 1
ATOM 4359 N N . PRO A 1 584 ? -57.866 14.973 -27.122 1.00 33.88 584 PRO A N 1
ATOM 4360 C CA . PRO A 1 584 ? -56.741 14.114 -27.524 1.00 33.88 584 PRO A CA 1
ATOM 4361 C C . PRO A 1 584 ? -56.598 13.956 -29.054 1.00 33.88 584 PRO A C 1
ATOM 4363 O O . PRO A 1 584 ? -57.528 14.248 -29.806 1.00 33.88 584 PRO A O 1
ATOM 4366 N N . GLN A 1 585 ? -55.469 13.393 -29.503 1.00 30.48 585 GLN A N 1
ATOM 4367 C CA . GLN A 1 585 ? -55.271 12.861 -30.863 1.00 30.48 585 GLN A CA 1
ATOM 4368 C C . GLN A 1 585 ? -54.864 11.374 -30.815 1.00 30.48 585 GLN A C 1
ATOM 4370 O O . GLN A 1 585 ? -54.244 10.927 -29.851 1.00 30.48 585 GLN A O 1
ATOM 4375 N N . HIS A 1 586 ? -55.244 10.605 -31.839 1.00 29.75 586 HIS A N 1
ATOM 4376 C CA . HIS A 1 586 ? -54.978 9.163 -31.966 1.00 29.75 586 HIS A CA 1
ATOM 4377 C C . HIS A 1 586 ? -53.731 8.871 -32.815 1.00 29.75 586 HIS A C 1
ATOM 4379 O O . HIS A 1 586 ? -53.447 9.633 -33.731 1.00 29.75 586 HIS A O 1
ATOM 4385 N N . HIS A 1 587 ? -53.068 7.731 -32.562 1.00 30.56 587 HIS A N 1
ATOM 4386 C CA . HIS A 1 587 ? -52.684 6.648 -33.506 1.00 30.56 587 HIS A CA 1
ATOM 4387 C C . HIS A 1 587 ? -51.704 5.662 -32.790 1.00 30.56 587 HIS A C 1
ATOM 4389 O O . HIS A 1 587 ? -51.435 5.873 -31.609 1.00 30.56 587 HIS A O 1
ATOM 4395 N N . PRO A 1 588 ? -51.384 4.464 -33.328 1.00 36.09 588 PRO A N 1
ATOM 4396 C CA . PRO A 1 588 ? -52.123 3.246 -32.984 1.00 36.09 588 PRO A CA 1
ATOM 4397 C C . PRO A 1 588 ? -51.296 2.222 -32.175 1.00 36.09 588 PRO A C 1
ATOM 4399 O O . PRO A 1 588 ? -50.084 2.342 -32.028 1.00 36.09 588 PRO A O 1
ATOM 4402 N N . ALA A 1 589 ? -51.963 1.183 -31.664 1.00 30.86 589 ALA A N 1
ATOM 4403 C CA . ALA A 1 589 ? -51.337 0.136 -30.852 1.00 30.86 589 ALA A CA 1
ATOM 4404 C C . ALA A 1 589 ? -50.589 -0.935 -31.675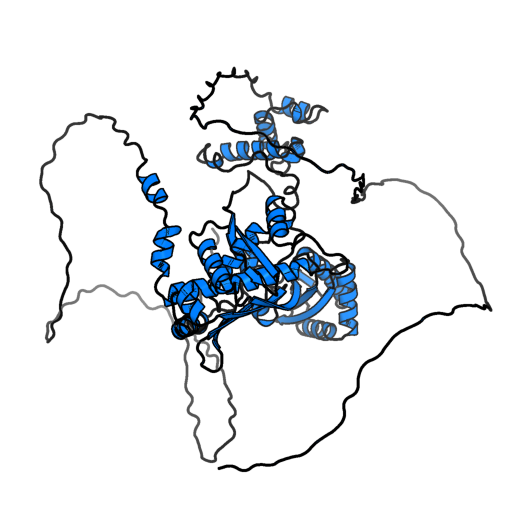 1.00 30.86 589 ALA A C 1
ATOM 4406 O O . ALA A 1 589 ? -50.971 -1.257 -32.801 1.00 30.86 589 ALA A O 1
ATOM 4407 N N . LEU A 1 590 ? -49.583 -1.552 -31.046 1.00 32.25 590 LEU A N 1
ATOM 4408 C CA . LEU A 1 590 ? -48.939 -2.807 -31.455 1.00 32.25 590 LEU A CA 1
ATOM 4409 C C . LEU A 1 590 ? -49.161 -3.880 -30.361 1.00 32.25 590 LEU A C 1
ATOM 4411 O O . LEU A 1 590 ? -49.416 -3.516 -29.211 1.00 32.25 590 LEU A O 1
ATOM 4415 N N . PRO A 1 591 ? -49.137 -5.185 -30.695 1.00 36.53 591 PRO A N 1
ATOM 4416 C CA . PRO A 1 591 ? -49.626 -6.243 -29.807 1.00 36.53 591 PRO A CA 1
ATOM 4417 C C . PRO A 1 591 ? -48.650 -6.637 -28.685 1.00 36.53 591 PRO A C 1
ATOM 4419 O O . PRO A 1 591 ? -47.431 -6.592 -28.845 1.00 36.53 591 PRO A O 1
ATOM 4422 N N . ASN A 1 592 ? -49.210 -7.104 -27.564 1.00 32.97 592 ASN A N 1
ATOM 4423 C CA . ASN A 1 592 ? -48.453 -7.608 -26.415 1.00 32.97 592 ASN A CA 1
ATOM 4424 C C . ASN A 1 592 ? -47.751 -8.952 -26.717 1.00 32.97 592 ASN A C 1
ATOM 4426 O O . ASN A 1 592 ? -48.382 -9.842 -27.294 1.00 32.97 592 ASN A O 1
ATOM 4430 N N . PRO A 1 593 ? -46.502 -9.164 -26.256 1.00 34.50 593 PRO A N 1
ATOM 4431 C CA . PRO A 1 593 ? -45.878 -10.487 -26.210 1.00 34.50 593 PRO A CA 1
ATOM 4432 C C . PRO A 1 593 ? -46.467 -11.358 -25.073 1.00 34.50 593 PRO A C 1
ATOM 4434 O O . PRO A 1 593 ? -47.041 -10.822 -24.121 1.00 34.50 593 PRO A O 1
ATOM 4437 N N . PRO A 1 594 ? -46.332 -12.698 -25.140 1.00 36.09 594 PRO A N 1
ATOM 4438 C CA . PRO A 1 594 ? -46.923 -13.616 -24.164 1.00 36.09 594 PRO A CA 1
ATOM 4439 C C . PRO A 1 594 ? -46.221 -13.601 -22.796 1.00 36.09 594 PRO A C 1
ATOM 4441 O O . PRO A 1 594 ? -45.041 -13.265 -22.669 1.00 36.09 594 PRO A O 1
ATOM 4444 N N . SER A 1 595 ? -46.956 -14.020 -21.765 1.00 37.34 595 SER A N 1
ATOM 4445 C CA . SER A 1 595 ? -46.496 -14.091 -20.376 1.00 37.34 595 SER A CA 1
ATOM 4446 C C . SER A 1 595 ? -45.375 -15.118 -20.165 1.00 37.34 595 SER A C 1
ATOM 4448 O O . SER A 1 595 ? -45.427 -16.246 -20.655 1.00 37.34 595 SER A O 1
ATOM 4450 N N . ARG A 1 596 ? -44.366 -14.738 -19.369 1.00 33.41 596 ARG A N 1
ATOM 4451 C CA . ARG A 1 596 ? -43.350 -15.657 -18.829 1.00 33.41 596 ARG A CA 1
ATOM 4452 C C . ARG A 1 596 ? -43.779 -16.172 -17.445 1.00 33.41 596 ARG A C 1
ATOM 4454 O O . ARG A 1 596 ? -44.405 -15.413 -16.705 1.00 33.41 596 ARG A O 1
ATOM 4461 N N . PRO A 1 597 ? -43.440 -17.419 -17.068 1.00 32.53 597 PRO A N 1
ATOM 4462 C CA . PRO A 1 597 ? -43.733 -17.944 -15.737 1.00 32.53 597 PRO A CA 1
ATOM 4463 C C . PRO A 1 597 ? -42.829 -17.305 -14.673 1.00 32.53 597 PRO A C 1
ATOM 4465 O O . PRO A 1 597 ? -41.627 -17.138 -14.888 1.00 32.53 597 PRO A O 1
ATOM 4468 N N . SER A 1 598 ? -43.398 -16.986 -13.512 1.00 30.70 598 SER A N 1
ATOM 4469 C CA . SER A 1 598 ? -42.661 -16.542 -12.327 1.00 30.70 598 SER A CA 1
ATOM 4470 C C . SER A 1 598 ? -42.267 -17.731 -11.443 1.00 30.70 598 SER A C 1
ATOM 4472 O O . SER A 1 598 ? -43.025 -18.688 -11.289 1.00 30.70 598 SER A O 1
ATOM 4474 N N . VAL A 1 599 ? -41.077 -17.668 -10.839 1.00 32.66 599 VAL A N 1
ATOM 4475 C CA . VAL A 1 599 ? -40.599 -18.654 -9.856 1.00 32.66 599 VAL A CA 1
ATOM 4476 C C . VAL A 1 599 ? -40.523 -17.977 -8.491 1.00 32.66 599 VAL A C 1
ATOM 4478 O O . VAL A 1 599 ? -39.718 -17.073 -8.287 1.00 32.66 599 VAL A O 1
ATOM 4481 N N . SER A 1 600 ? -41.368 -18.405 -7.554 1.00 29.81 600 SER A N 1
ATOM 4482 C CA . SER A 1 600 ? -41.410 -17.874 -6.188 1.00 29.81 600 SER A CA 1
ATOM 4483 C C . SER A 1 600 ? -40.461 -18.635 -5.258 1.00 29.81 600 SER A C 1
ATOM 4485 O O . SER A 1 600 ? -40.599 -19.849 -5.102 1.00 29.81 600 SER A O 1
ATOM 4487 N N . VAL A 1 601 ? -39.556 -17.925 -4.579 1.00 31.69 601 VAL A N 1
ATOM 4488 C CA . VAL A 1 601 ? -38.696 -18.484 -3.521 1.00 31.69 601 VAL A CA 1
ATOM 4489 C C . VAL A 1 601 ? -39.185 -17.999 -2.157 1.00 31.69 601 VAL A C 1
ATOM 4491 O O . VAL A 1 601 ? -39.246 -16.798 -1.908 1.00 31.69 601 VAL A O 1
ATOM 4494 N N . THR A 1 602 ? -39.512 -18.929 -1.258 1.00 32.56 602 THR A N 1
ATOM 4495 C CA . THR A 1 602 ? -40.023 -18.611 0.085 1.00 32.56 602 THR A CA 1
ATOM 4496 C C . THR A 1 602 ? -38.913 -18.696 1.128 1.00 32.56 602 THR A C 1
ATOM 4498 O O . THR A 1 602 ? -38.492 -19.791 1.501 1.00 32.56 602 THR A O 1
ATOM 4501 N N . LEU A 1 603 ? -38.482 -17.552 1.663 1.00 30.47 603 LEU A N 1
ATOM 4502 C CA . LEU A 1 603 ? -37.599 -17.495 2.830 1.00 30.47 603 LEU A CA 1
ATOM 4503 C C . LEU A 1 603 ? -38.428 -17.469 4.123 1.00 30.47 603 LEU A C 1
ATOM 4505 O O . LEU A 1 603 ? -39.237 -16.568 4.333 1.00 30.47 603 LEU A O 1
ATOM 4509 N N . LYS A 1 604 ? -38.208 -18.444 5.014 1.00 29.31 604 LYS A N 1
ATOM 4510 C CA . LYS A 1 604 ? -38.724 -18.417 6.391 1.00 29.31 604 LYS A CA 1
ATOM 4511 C C . LYS A 1 604 ? -37.642 -17.892 7.332 1.00 29.31 604 LYS A C 1
ATOM 4513 O O . LYS A 1 604 ? -36.669 -18.593 7.589 1.00 29.31 604 LYS A O 1
ATOM 4518 N N . ALA A 1 605 ? -37.843 -16.699 7.882 1.00 33.44 605 ALA A N 1
ATOM 4519 C CA . ALA A 1 605 ? -37.088 -16.227 9.038 1.00 33.44 605 ALA A CA 1
ATOM 4520 C C . ALA A 1 605 ? -37.772 -16.700 10.332 1.00 33.44 605 ALA A C 1
ATOM 4522 O O . ALA A 1 605 ? -38.990 -16.583 10.468 1.00 33.44 605 ALA A O 1
ATOM 4523 N N . SER A 1 606 ? -36.997 -17.217 11.286 1.00 29.83 606 SER A N 1
ATOM 4524 C CA . SER A 1 606 ? -37.483 -17.634 12.607 1.00 29.83 606 SER A CA 1
ATOM 4525 C C . SER A 1 606 ? -36.744 -16.877 13.708 1.00 29.83 606 SER A C 1
ATOM 4527 O O . SER A 1 606 ? -35.589 -17.181 14.002 1.00 29.83 606 SER A O 1
ATOM 4529 N N . SER A 1 607 ? -37.411 -15.908 14.332 1.00 33.81 607 SER A N 1
ATOM 4530 C CA . SER A 1 607 ? -36.949 -15.265 15.563 1.00 33.81 607 SER A CA 1
ATOM 4531 C C . SER A 1 607 ? -37.583 -15.941 16.782 1.00 33.81 607 SER A C 1
ATOM 4533 O O . SER A 1 607 ? -38.766 -16.277 16.779 1.00 33.81 607 SER A O 1
ATOM 4535 N N . SER A 1 608 ? -36.792 -16.155 17.834 1.00 29.84 608 SER A N 1
ATOM 4536 C CA . SER A 1 608 ? -37.224 -16.843 19.055 1.00 29.84 608 SER A CA 1
ATOM 4537 C C . SER A 1 608 ? -37.068 -15.944 20.283 1.00 29.84 608 SER A C 1
ATOM 4539 O O . SER A 1 608 ? -36.007 -15.913 20.908 1.00 29.84 608 SER A O 1
ATOM 4541 N N . SER A 1 609 ? -38.133 -15.235 20.656 1.00 31.61 609 SER A N 1
ATOM 4542 C CA . SER A 1 609 ? -38.247 -14.543 21.944 1.00 31.61 609 SER A CA 1
ATOM 4543 C C . SER A 1 609 ? -39.094 -15.372 22.915 1.00 31.61 609 SER A C 1
ATOM 4545 O O . SER A 1 609 ? -40.218 -15.762 22.607 1.00 31.61 609 SER A O 1
ATOM 4547 N N . LYS A 1 610 ? -38.561 -15.663 24.108 1.00 39.16 610 LYS A N 1
ATOM 4548 C CA . LYS A 1 610 ? -39.335 -16.291 25.192 1.00 39.16 610 LYS A CA 1
ATOM 4549 C C . LYS A 1 610 ? -40.139 -15.226 25.941 1.00 39.16 610 LYS A C 1
ATOM 4551 O O . LYS A 1 610 ? -39.545 -14.271 26.432 1.00 39.16 610 LYS A O 1
ATOM 4556 N N . GLY A 1 611 ? -41.438 -15.453 26.131 1.00 31.91 611 GLY A N 1
ATOM 4557 C CA . GLY A 1 611 ? -42.237 -14.741 27.133 1.00 31.91 611 GLY A CA 1
ATOM 4558 C C . GLY A 1 611 ? -43.708 -14.560 26.758 1.00 31.91 611 GLY A C 1
ATOM 4559 O O . GLY A 1 611 ? -44.014 -14.207 25.625 1.00 31.91 611 GLY A O 1
ATOM 4560 N N . GLY A 1 612 ? -44.590 -14.727 27.747 1.00 33.50 612 GLY A N 1
ATOM 4561 C CA . GLY A 1 612 ? -45.995 -14.313 27.680 1.00 33.50 612 GLY A CA 1
ATOM 4562 C C . GLY A 1 612 ? -46.958 -15.345 27.086 1.00 33.50 612 GLY A C 1
ATOM 4563 O O . GLY A 1 612 ? -46.854 -15.724 25.925 1.00 33.50 612 GLY A O 1
ATOM 4564 N N . ASP A 1 613 ? -47.928 -15.755 27.902 1.00 39.91 613 ASP A N 1
ATOM 4565 C CA . ASP A 1 613 ? -49.120 -16.501 27.486 1.00 39.91 613 ASP A CA 1
ATOM 4566 C C . ASP A 1 613 ? -50.033 -15.639 26.577 1.00 39.91 613 ASP A C 1
ATOM 4568 O O . ASP A 1 613 ? -49.970 -14.407 26.605 1.00 39.91 613 ASP A O 1
ATOM 4572 N N . GLY A 1 614 ? -50.905 -16.273 25.787 1.00 36.28 614 GLY A N 1
ATOM 4573 C CA . GLY A 1 614 ? -51.926 -15.603 24.972 1.00 36.28 614 GLY A CA 1
ATOM 4574 C C . GLY A 1 614 ? -51.895 -15.946 23.477 1.00 36.28 614 GLY A C 1
ATOM 4575 O O . GLY A 1 614 ? -50.956 -15.624 22.751 1.00 36.28 614 GLY A O 1
ATOM 4576 N N . ARG A 1 615 ? -52.991 -16.553 22.997 1.00 43.47 615 ARG A N 1
ATOM 4577 C CA . ARG A 1 615 ? -53.233 -16.965 21.598 1.00 43.47 615 ARG A CA 1
ATOM 4578 C C . ARG A 1 615 ? -52.869 -15.880 20.568 1.00 43.47 615 ARG A C 1
ATOM 4580 O O . ARG A 1 615 ? -53.356 -14.756 20.664 1.00 43.47 615 ARG A O 1
ATOM 4587 N N . ARG A 1 616 ? -52.153 -16.253 19.498 1.00 34.47 616 ARG A N 1
ATOM 4588 C CA . ARG A 1 616 ? -52.013 -15.445 18.270 1.00 34.47 616 ARG A CA 1
ATOM 4589 C C . ARG A 1 616 ? -52.152 -16.304 17.015 1.00 34.47 616 ARG A C 1
ATOM 4591 O O . ARG A 1 616 ? -51.593 -17.395 16.944 1.00 34.47 616 ARG A O 1
ATOM 4598 N N . SER A 1 617 ? -52.878 -15.795 16.024 1.00 36.31 617 SER A N 1
ATOM 4599 C CA . SER A 1 617 ? -52.893 -16.321 14.657 1.00 36.31 617 SER A CA 1
ATOM 4600 C C . SER A 1 617 ? -51.676 -15.804 13.868 1.00 36.31 617 SER A C 1
ATOM 4602 O O . SER A 1 617 ? -51.214 -14.687 14.119 1.00 36.31 617 SER A O 1
ATOM 4604 N N . PRO A 1 618 ? -51.131 -16.580 12.912 1.00 33.56 618 PRO A N 1
ATOM 4605 C CA . PRO A 1 618 ? -50.004 -16.136 12.101 1.00 33.56 618 PRO A CA 1
ATOM 4606 C C . PRO A 1 618 ? -50.462 -15.154 11.013 1.00 33.56 618 PRO A C 1
ATOM 4608 O O . PRO A 1 618 ? -51.076 -15.549 10.024 1.00 33.56 618 PRO A O 1
ATOM 4611 N N . LEU A 1 619 ? -50.116 -13.874 11.164 1.00 33.34 619 LEU A N 1
ATOM 4612 C CA . LEU A 1 619 ? -50.161 -12.911 10.063 1.00 33.34 619 LEU A CA 1
ATOM 4613 C C . LEU A 1 619 ? -48.959 -13.145 9.140 1.00 33.34 619 LEU A C 1
ATOM 4615 O O . LEU A 1 619 ? -47.841 -12.734 9.443 1.00 33.34 619 LEU A O 1
ATOM 4619 N N . SER A 1 620 ? -49.186 -13.797 8.002 1.00 32.41 620 SER A N 1
ATOM 4620 C CA . SER A 1 620 ? -48.215 -13.820 6.906 1.00 32.41 620 SER A CA 1
ATOM 4621 C C . SER A 1 620 ? -48.164 -12.452 6.224 1.00 32.41 620 SER A C 1
ATOM 4623 O O . SER A 1 620 ? -49.205 -11.916 5.842 1.00 32.41 620 SER A O 1
ATOM 4625 N N . HIS A 1 621 ? -46.970 -11.899 6.024 1.00 37.12 621 HIS A N 1
ATOM 4626 C CA . HIS A 1 621 ? -46.757 -10.749 5.144 1.00 37.12 621 HIS A CA 1
ATOM 4627 C C . HIS A 1 621 ? -45.981 -11.200 3.909 1.00 37.12 621 HIS A C 1
ATOM 4629 O O . HIS A 1 621 ? -44.871 -11.720 4.016 1.00 37.12 621 HIS A O 1
ATOM 4635 N N . THR A 1 622 ? -46.587 -11.017 2.739 1.00 32.25 622 THR A N 1
ATOM 4636 C CA . THR A 1 622 ? -45.973 -11.332 1.448 1.00 32.25 622 THR A CA 1
ATOM 4637 C C . THR A 1 622 ? -45.166 -10.128 0.983 1.00 32.25 622 THR A C 1
ATOM 4639 O O . THR A 1 622 ? -45.743 -9.090 0.671 1.00 32.25 622 THR A O 1
ATOM 4642 N N . VAL A 1 623 ? -43.842 -10.265 0.923 1.00 32.38 623 VAL A N 1
ATOM 4643 C CA . VAL A 1 623 ? -42.959 -9.270 0.302 1.00 32.38 623 VAL A CA 1
ATOM 4644 C C . VAL A 1 623 ? -42.564 -9.783 -1.077 1.00 32.38 623 VAL A C 1
ATOM 4646 O O . VAL A 1 623 ? -41.764 -10.708 -1.197 1.00 32.38 623 VAL A O 1
ATOM 4649 N N . THR A 1 624 ? -43.143 -9.191 -2.117 1.00 31.28 624 THR A N 1
ATOM 4650 C CA . THR A 1 624 ? -42.760 -9.450 -3.508 1.00 31.28 624 THR A CA 1
ATOM 4651 C C . THR A 1 624 ? -41.591 -8.535 -3.871 1.00 31.28 624 THR A C 1
ATOM 4653 O O . THR A 1 624 ? -41.699 -7.322 -3.713 1.00 31.28 624 THR A O 1
ATOM 4656 N N . MET A 1 625 ? -40.483 -9.095 -4.363 1.00 31.89 625 MET A N 1
ATOM 4657 C CA . MET A 1 625 ? -39.379 -8.322 -4.943 1.00 31.89 625 MET A CA 1
ATOM 4658 C C . MET A 1 625 ? -39.182 -8.731 -6.400 1.00 31.89 625 MET A C 1
ATOM 4660 O O . MET A 1 625 ? -38.829 -9.878 -6.676 1.00 31.89 625 MET A O 1
ATOM 4664 N N . ASP A 1 626 ? -39.373 -7.789 -7.321 1.00 31.89 626 ASP A N 1
ATOM 4665 C CA . ASP A 1 626 ? -39.062 -7.991 -8.735 1.00 31.89 626 ASP A CA 1
ATOM 4666 C C . ASP A 1 626 ? -37.548 -7.898 -8.960 1.00 31.89 626 ASP A C 1
ATOM 4668 O O . ASP A 1 626 ? -36.931 -6.840 -8.815 1.00 31.89 626 ASP A O 1
ATOM 4672 N N . VAL A 1 627 ? -36.932 -9.024 -9.322 1.00 33.25 627 VAL A N 1
ATOM 4673 C CA . VAL A 1 627 ? -35.499 -9.093 -9.634 1.00 33.25 627 VAL A CA 1
ATOM 4674 C C . VAL A 1 627 ? -35.289 -8.766 -11.112 1.00 33.25 627 VAL A C 1
ATOM 4676 O O . VAL A 1 627 ? -35.495 -9.609 -11.986 1.00 33.25 627 VAL A O 1
ATOM 4679 N N . LEU A 1 628 ? -34.850 -7.538 -11.396 1.00 33.78 628 LEU A N 1
ATOM 4680 C CA . LEU A 1 628 ? -34.451 -7.111 -12.740 1.00 33.78 628 LEU A CA 1
ATOM 4681 C C . LEU A 1 628 ? -33.174 -7.847 -13.185 1.00 33.78 628 LEU A C 1
ATOM 4683 O O . LEU A 1 628 ? -32.062 -7.496 -12.794 1.00 33.78 628 LEU A O 1
ATOM 4687 N N . GLY A 1 629 ? -33.340 -8.880 -14.012 1.00 31.89 629 GLY A N 1
ATOM 4688 C CA . GLY A 1 629 ? -32.231 -9.617 -14.619 1.00 31.89 629 GLY A CA 1
ATOM 4689 C C . GLY A 1 629 ? -31.567 -8.846 -15.764 1.00 31.89 629 GLY A C 1
ATOM 4690 O O . GLY A 1 629 ? -32.244 -8.360 -16.669 1.00 31.89 629 GLY A O 1
ATOM 4691 N N . PHE A 1 630 ? -30.233 -8.774 -15.755 1.00 30.92 630 PHE A N 1
ATOM 4692 C CA . PHE A 1 630 ? -29.450 -8.204 -16.856 1.00 30.92 630 PHE A CA 1
ATOM 4693 C C . PHE A 1 630 ? -29.492 -9.106 -18.109 1.00 30.92 630 PHE A C 1
ATOM 4695 O O . PHE A 1 630 ? -29.445 -10.331 -17.977 1.00 30.92 630 PHE A O 1
ATOM 4702 N N . PRO A 1 631 ? -29.538 -8.537 -19.330 1.00 33.38 631 PRO A N 1
ATOM 4703 C CA . PRO A 1 631 ? -29.587 -9.318 -20.562 1.00 33.38 631 PRO A CA 1
ATOM 4704 C C . PRO A 1 631 ? -28.212 -9.886 -20.942 1.00 33.38 631 PRO A C 1
ATOM 4706 O O . PRO A 1 631 ? -27.283 -9.149 -21.270 1.00 33.38 631 PRO A O 1
ATOM 4709 N N . THR A 1 632 ? -28.095 -11.213 -20.970 1.00 37.00 632 THR A N 1
ATOM 4710 C CA . THR A 1 632 ? -26.955 -11.916 -21.574 1.00 37.00 632 THR A CA 1
ATOM 4711 C C . THR A 1 632 ? -27.231 -12.213 -23.046 1.00 37.00 632 THR A C 1
ATOM 4713 O O . THR A 1 632 ? -27.881 -13.209 -23.360 1.00 37.00 632 THR A O 1
ATOM 4716 N N . GLU A 1 633 ? -26.706 -11.399 -23.962 1.00 31.66 633 GLU A N 1
ATOM 4717 C CA . GLU A 1 633 ? -26.647 -11.775 -25.380 1.00 31.66 633 GLU A CA 1
ATOM 4718 C C . GLU A 1 633 ? -25.378 -11.215 -26.043 1.00 31.66 633 GLU A C 1
ATOM 4720 O O . GLU A 1 633 ? -25.321 -10.067 -26.475 1.00 31.66 633 GLU A O 1
ATOM 4725 N N . CYS A 1 634 ? -24.329 -12.039 -26.095 1.00 26.53 634 CYS A N 1
ATOM 4726 C CA . CYS A 1 634 ? -23.115 -11.744 -26.853 1.00 26.53 634 CYS A CA 1
ATOM 4727 C C . CYS A 1 634 ? -23.280 -12.321 -28.264 1.00 26.53 634 CYS A C 1
ATOM 4729 O O . CYS A 1 634 ? -23.305 -13.541 -28.429 1.00 26.53 634 CYS A O 1
ATOM 4731 N N . LYS A 1 635 ? -23.432 -11.458 -29.273 1.00 31.00 635 LYS A N 1
ATOM 4732 C CA . LYS A 1 635 ? -23.508 -11.866 -30.682 1.00 31.00 635 LYS A CA 1
ATOM 4733 C C . LYS A 1 635 ? -22.137 -11.757 -31.338 1.00 31.00 635 LYS A C 1
ATOM 4735 O O . LYS A 1 635 ? -21.445 -10.759 -31.169 1.00 31.00 635 LYS A O 1
ATOM 4740 N N . GLN A 1 636 ? -21.766 -12.795 -32.083 1.00 32.59 636 GLN A N 1
ATOM 4741 C CA . GLN A 1 636 ? -20.560 -12.808 -32.905 1.00 32.59 636 GLN A CA 1
ATOM 4742 C C . GLN A 1 636 ? -20.798 -12.019 -34.198 1.00 32.59 636 GLN A C 1
ATOM 4744 O O . GLN A 1 636 ? -21.736 -12.326 -34.937 1.00 32.59 636 GLN A O 1
ATOM 4749 N N . SER A 1 637 ? -19.916 -11.059 -34.472 1.00 34.59 637 SER A N 1
ATOM 4750 C CA . SER A 1 637 ? -19.654 -10.468 -35.792 1.00 34.59 637 SER A CA 1
ATOM 4751 C C . SER A 1 637 ? -18.263 -9.842 -35.782 1.00 34.59 637 SER A C 1
ATOM 4753 O O . SER A 1 637 ? -18.101 -8.882 -34.995 1.00 34.59 637 SER A O 1
#

Foldseek 3Di:
DDDDDDDDDDDDDDDDDDDDDDDDDDDDDDDDDDDDDDDDDDDDDDDDDDDDDDDDDDDDDDDDDDDDDDDDDDDDDDDDDDDDDDDDDDDDDDDDDDDDDPDDPADDLVVLVVCLPDPNHLVPHDLVSVLVCVVVVVDPLQCQCVRNVHNLSSLVSLLVNVLVVDPHVCPCVPAARPPFPCVCCRPAADTSHNHDDDFDWDWADLQQEPNDGATAIFGDLFWPQRVLLNLLSVLCVVFHKYKDFPDAWAKWKFKKFAPWQVVLVVLVVQCVDPVSVVLLQVQLCVQDVFWGWDDWDWDDDTGMIITMTITGRFQALAPVSNLSSLVRSVVSSCVVVVRMGGPDRHPCVSPALADDLCCLPVNHGTWMKMKTKGALCSCCPRLVFFLVLLQVLLCVPLPVVCVVVVHRLRSADCLLSLLQRSCVQQQHDNSRSNQQSRKRKHWFQDDPVSRIIMIMIIRRYRRHGQDGGGNSGDRNVVSLVSRVLHDHDPPRGNPSRNSSSSVSRSSSSSSRSSVSSCVSNVNVVVSCVVTVVDVVVVVVVVPDDDPDDDDDDDDDDDDDDDDDDDDDDDDDDDDDDDDDDDDDDDDDDDDDDDDDDDDDDDDDDDDDDDDDDDDDDDDDDDDDDDDDDDDDDDDDD

Organism: Folsomia candida (NCBI:txid158441)

InterPro domains:
  IPR002202 Hydroxymethylglutaryl-CoA reductase, class I/II [PF00368] (155-533)
  IPR002202 Hydroxymethylglutaryl-CoA reductase, class I/II [PR00071] (189-210)
  IPR002202 Hydroxymethylglutaryl-CoA reductase, class I/II [PR00071] (216-236)
  IPR002202 Hydroxymethylglutaryl-CoA reductase, class I/II [PR00071] (306-324)
  IPR002202 Hydroxymethylglutaryl-CoA reductase, class I/II [PR00071] (346-371)
  IPR002202 Hydroxymethylglutaryl-CoA reductase, class I/II [PR00071] (397-423)
  IPR002202 Hydroxymethylglutaryl-CoA reductase, class I/II [PR00071] (452-473)
  IPR002202 Hydroxymethylglutaryl-CoA reductase, class I/II [PS50065] (127-533)
  IPR002202 Hydroxymethylglutaryl-CoA reductase, class I/II [PTHR10572] (87-536)
  IPR004554 Hydroxymethylglutaryl-CoA reductase, eukaryotic/archaeal type [TIGR00533] (127-533)
  IPR004554 Hydroxymethylglutaryl-CoA reductase, eukaryotic/archaeal type [cd00643] (128-533)
  IPR004816 Hydroxymethylglutaryl-CoA reductase, metazoan [TIGR00920] (48-539)
  IPR009023 Hydroxymethylglutaryl-CoA reductase, class I/II, NAD/NADP-binding domain superfamily [G3DSA:3.30.70.420] (249-365)
  IPR009023 Hydroxymethylglutaryl-CoA reductase, class I/II, NAD/NADP-binding domain superfamily [SSF55035] (249-365)
  IPR009029 Hydroxymethylglutaryl-CoA reductase, class I/II, substrate-binding domain superfamily [SSF56542] (107-523)
  IPR023074 Hydroxymethylglutaryl-CoA reductase, class I/II, catalytic domain superfamily [G3DSA:3.90.770.10] (200-520)
  IPR023076 Hydroxymethylglutaryl-CoA reductase, class I/II, conserved site [PS00066] (308-322)
  IPR023076 Hydroxymethylglutaryl-CoA reductase, class I/II, conserved site [PS00318] (464-471)
  IPR023076 Hydroxymethylglutaryl-CoA reductase, class I/II, conserved site [PS01192] (518-531)
  IPR023282 Hydroxymethylglutaryl-CoA reductase, N-terminal [G3DSA:1.10.3270.10] (114-199)

pLDDT: mean 74.79, std 31.08, range [22.64, 98.94]

Radius of gyration: 36.89 Å; chains: 1; bounding box: 103×104×105 Å